Protein AF-R7U4R8-F1 (afdb_monomer_lite)

Radius of gyration: 24.24 Å; chains: 1; bounding box: 88×65×71 Å

InterPro domains:
  IPR029158 Stimulator of interferon genes protein [PTHR34339] (201-356)
  IPR038623 Stimulator of interferon genes protein, C-terminal domain superfamily [G3DSA:3.40.50.12100] (60-203)
  IPR038623 Stimulator of interferon genes protein, C-terminal domain superfamily [G3DSA:3.40.50.12100] (253-385)
  IPR055432 STING, ligand-binding domain [PF15009] (20-196)
  IPR055432 STING, ligand-binding domain [PF15009] (214-356)

Structure (mmCIF, N/CA/C/O backbone):
data_AF-R7U4R8-F1
#
_entry.id   AF-R7U4R8-F1
#
loop_
_atom_site.group_PDB
_atom_site.id
_atom_site.type_symbol
_atom_site.label_atom_id
_atom_site.label_alt_id
_atom_site.label_comp_id
_atom_site.label_asym_id
_atom_site.label_entity_id
_atom_site.label_seq_id
_atom_site.pdbx_PDB_ins_code
_atom_site.Cartn_x
_atom_site.Cartn_y
_atom_site.Cartn_z
_atom_site.occupancy
_atom_site.B_iso_or_equiv
_atom_site.auth_seq_id
_atom_site.auth_comp_id
_atom_site.auth_asym_id
_atom_site.auth_atom_id
_atom_site.pdbx_PDB_model_num
ATOM 1 N N . MET A 1 1 ? 57.923 -0.093 25.512 1.00 37.12 1 MET A N 1
ATOM 2 C CA . MET A 1 1 ? 57.946 0.048 24.044 1.00 37.12 1 MET A CA 1
ATOM 3 C C . MET A 1 1 ? 56.672 -0.585 23.531 1.00 37.12 1 MET A C 1
ATOM 5 O O . MET A 1 1 ? 56.482 -1.766 23.765 1.00 37.12 1 MET A O 1
ATOM 9 N N . ALA A 1 2 ? 55.819 0.287 22.997 1.00 33.53 2 ALA A N 1
ATOM 10 C CA . ALA A 1 2 ? 54.540 0.117 22.310 1.00 33.53 2 ALA A CA 1
ATOM 11 C C . ALA A 1 2 ? 53.904 -1.285 22.224 1.00 33.53 2 ALA A C 1
ATOM 13 O O . ALA A 1 2 ? 54.345 -2.130 21.446 1.00 33.53 2 ALA A O 1
ATOM 14 N N . ASP A 1 3 ? 52.777 -1.420 22.929 1.00 35.34 3 ASP A N 1
ATOM 15 C CA . ASP A 1 3 ? 51.592 -2.126 22.438 1.00 35.34 3 ASP A CA 1
ATOM 16 C C . ASP A 1 3 ? 51.176 -1.533 21.084 1.00 35.34 3 ASP A C 1
ATOM 18 O O . ASP A 1 3 ? 51.167 -0.312 20.907 1.00 35.34 3 ASP A O 1
ATOM 22 N N . SER A 1 4 ? 50.862 -2.396 20.117 1.00 33.50 4 SER A N 1
ATOM 23 C CA . SER A 1 4 ? 50.336 -1.983 18.814 1.00 33.50 4 SER A CA 1
ATOM 24 C C . SER A 1 4 ? 48.844 -2.287 18.748 1.00 33.50 4 SER A C 1
ATOM 26 O O . SER A 1 4 ? 48.417 -3.439 18.695 1.00 33.50 4 SER A O 1
ATOM 28 N N . ASP A 1 5 ? 48.079 -1.199 18.785 1.00 32.97 5 ASP A N 1
ATOM 29 C CA . ASP A 1 5 ? 46.635 -1.116 18.630 1.00 32.97 5 ASP A CA 1
ATOM 30 C C . ASP A 1 5 ? 46.151 -1.755 17.322 1.00 32.97 5 ASP A C 1
ATOM 32 O O . ASP A 1 5 ? 46.393 -1.261 16.217 1.00 32.97 5 ASP A O 1
ATOM 36 N N . GLY A 1 6 ? 45.363 -2.819 17.462 1.00 32.84 6 GLY A N 1
ATOM 37 C CA . GLY A 1 6 ? 44.447 -3.301 16.436 1.00 32.84 6 GLY A CA 1
ATOM 38 C C . GLY A 1 6 ? 43.184 -2.441 16.405 1.00 32.84 6 GLY A C 1
ATOM 39 O O . GLY A 1 6 ? 42.122 -2.878 16.842 1.00 32.84 6 GLY A O 1
ATOM 40 N N . ALA A 1 7 ? 43.286 -1.215 15.889 1.00 32.97 7 ALA A N 1
ATOM 41 C CA . ALA A 1 7 ? 42.124 -0.384 15.594 1.00 32.97 7 ALA A CA 1
ATOM 42 C C . ALA A 1 7 ? 41.377 -0.957 14.377 1.00 32.97 7 ALA A C 1
ATOM 44 O O . ALA A 1 7 ? 41.708 -0.687 13.218 1.00 32.97 7 ALA A O 1
ATOM 45 N N . ALA A 1 8 ? 40.357 -1.772 14.648 1.00 36.06 8 ALA A N 1
ATOM 46 C CA . ALA A 1 8 ? 39.363 -2.165 13.663 1.00 36.06 8 ALA A CA 1
ATOM 47 C C . ALA A 1 8 ? 38.703 -0.904 13.085 1.00 36.06 8 ALA A C 1
ATOM 49 O O . ALA A 1 8 ? 38.104 -0.094 13.795 1.00 36.06 8 ALA A O 1
ATOM 50 N N . ARG A 1 9 ? 38.841 -0.732 11.769 1.00 34.88 9 ARG A N 1
ATOM 51 C CA . ARG A 1 9 ? 38.195 0.321 10.988 1.00 34.88 9 ARG A CA 1
ATOM 52 C C . ARG A 1 9 ? 36.675 0.159 11.085 1.00 34.88 9 ARG A C 1
ATOM 54 O O . ARG A 1 9 ? 36.093 -0.638 10.357 1.00 34.88 9 ARG A O 1
ATOM 61 N N . ASN A 1 10 ? 36.035 0.949 11.943 1.00 35.12 10 ASN A N 1
ATOM 62 C CA . ASN A 1 10 ? 34.610 1.252 11.837 1.00 35.12 10 ASN A CA 1
ATOM 63 C C . ASN A 1 10 ? 34.402 2.086 10.564 1.00 35.12 10 ASN A C 1
ATOM 65 O O . ASN A 1 10 ? 34.491 3.313 10.580 1.00 35.12 10 ASN A O 1
ATOM 69 N N . SER A 1 11 ? 34.183 1.418 9.430 1.00 37.03 11 SER A N 1
ATOM 70 C CA . SER A 1 11 ? 33.677 2.066 8.222 1.00 37.03 11 SER A CA 1
ATOM 71 C C . SER A 1 11 ? 32.303 2.648 8.548 1.00 37.03 11 SER A C 1
ATOM 73 O O . SER A 1 11 ? 31.372 1.894 8.838 1.00 37.03 11 SER A O 1
ATOM 75 N N . GLY A 1 12 ? 32.194 3.978 8.553 1.00 38.84 12 GLY A N 1
ATOM 76 C CA . GLY A 1 12 ? 30.960 4.693 8.857 1.00 38.84 12 GLY A CA 1
ATOM 77 C C . GLY A 1 12 ? 29.794 4.181 8.013 1.00 38.84 12 GLY A C 1
ATOM 78 O O . GLY A 1 12 ? 29.739 4.421 6.808 1.00 38.84 12 GLY A O 1
ATOM 79 N N . ARG A 1 13 ? 28.860 3.464 8.648 1.00 43.31 13 ARG A N 1
ATOM 80 C CA . ARG A 1 13 ? 27.550 3.174 8.061 1.00 43.31 13 ARG A CA 1
ATOM 81 C C . ARG A 1 13 ? 26.807 4.500 7.947 1.00 43.31 13 ARG A C 1
ATOM 83 O O . ARG A 1 13 ? 26.523 5.141 8.953 1.00 43.31 13 ARG A O 1
ATOM 90 N N . ARG A 1 14 ? 26.549 4.921 6.712 1.00 49.19 14 ARG A N 1
ATOM 91 C CA . ARG A 1 14 ? 25.733 6.092 6.383 1.00 49.19 14 ARG A CA 1
ATOM 92 C C . ARG A 1 14 ? 24.311 5.831 6.901 1.00 49.19 14 ARG A C 1
ATOM 94 O O . ARG A 1 14 ? 23.733 4.807 6.548 1.00 49.19 14 ARG A O 1
ATOM 101 N N . VAL A 1 15 ? 23.779 6.719 7.742 1.00 53.97 15 VAL A N 1
ATOM 102 C CA . VAL A 1 15 ? 22.357 6.709 8.133 1.00 53.97 15 VAL A CA 1
ATOM 103 C C . VAL A 1 15 ? 21.531 6.795 6.847 1.00 53.97 15 VAL A C 1
ATOM 105 O O . VAL A 1 15 ? 21.775 7.696 6.038 1.00 53.97 15 VAL A O 1
ATOM 108 N N . ARG A 1 16 ? 20.610 5.851 6.615 1.00 65.94 16 ARG A N 1
ATOM 109 C CA . ARG A 1 16 ? 19.735 5.897 5.436 1.00 65.94 16 ARG A CA 1
ATOM 110 C C . ARG A 1 16 ? 18.538 6.783 5.761 1.00 65.94 16 ARG A C 1
ATOM 112 O O . ARG A 1 16 ? 17.765 6.476 6.660 1.00 65.94 16 ARG A O 1
ATOM 119 N N . LEU A 1 17 ? 18.393 7.889 5.036 1.00 75.19 17 LEU A N 1
ATOM 120 C CA . LEU A 1 17 ? 17.204 8.730 5.149 1.00 75.19 17 LEU A CA 1
ATOM 121 C C . LEU A 1 17 ? 16.008 7.975 4.550 1.00 75.19 17 LEU A C 1
ATOM 123 O O . LEU A 1 17 ? 16.101 7.408 3.459 1.00 75.19 17 LEU A O 1
ATOM 127 N N . VAL A 1 18 ? 14.892 7.948 5.278 1.00 79.12 18 VAL A N 1
ATOM 128 C CA . VAL A 1 18 ? 13.664 7.249 4.859 1.00 79.12 18 VAL A CA 1
ATOM 129 C C . VAL A 1 18 ? 12.625 8.175 4.215 1.00 79.12 18 VAL A C 1
ATOM 131 O O . VAL A 1 18 ? 11.561 7.709 3.811 1.00 79.12 18 VAL A O 1
ATOM 134 N N . GLY A 1 19 ? 12.942 9.464 4.063 1.00 87.00 19 GLY A N 1
ATOM 135 C CA . GLY A 1 19 ? 12.056 10.482 3.492 1.00 87.00 19 GLY A CA 1
ATOM 136 C C . GLY A 1 19 ? 10.808 10.751 4.338 1.00 87.00 19 GLY A C 1
ATOM 137 O O . GLY A 1 19 ? 10.759 10.434 5.527 1.00 87.00 19 GLY A O 1
ATOM 138 N N . ASP A 1 20 ? 9.759 11.302 3.720 1.00 91.25 20 ASP A N 1
ATOM 139 C CA . ASP A 1 20 ? 8.455 11.528 4.369 1.00 91.25 20 ASP A CA 1
ATOM 140 C C . ASP A 1 20 ? 7.622 10.232 4.412 1.00 91.25 20 ASP A C 1
ATOM 142 O O . ASP A 1 20 ? 6.560 10.094 3.796 1.00 91.25 20 ASP A O 1
ATOM 146 N N . LEU A 1 21 ? 8.143 9.241 5.136 1.00 92.38 21 LEU A N 1
ATOM 147 C CA . LEU A 1 21 ? 7.607 7.886 5.206 1.00 92.38 21 LEU A CA 1
ATOM 148 C C . LEU A 1 21 ? 6.165 7.831 5.740 1.00 92.38 21 LEU A C 1
ATOM 150 O O . LEU A 1 21 ? 5.324 7.143 5.161 1.00 92.38 21 LEU A O 1
ATOM 154 N N . GLY A 1 22 ? 5.858 8.580 6.803 1.00 93.62 22 GLY A N 1
ATOM 155 C CA . GLY A 1 22 ? 4.514 8.657 7.389 1.00 93.62 22 GLY A CA 1
ATOM 156 C C . GLY A 1 22 ? 3.459 9.096 6.369 1.00 93.62 22 GLY A C 1
ATOM 157 O O . GLY A 1 22 ? 2.473 8.385 6.140 1.00 93.62 22 GLY A O 1
ATOM 158 N N . TYR A 1 23 ? 3.703 10.218 5.687 1.00 93.81 23 TYR A N 1
ATOM 159 C CA . TYR A 1 23 ? 2.841 10.703 4.611 1.00 93.81 23 TYR A CA 1
ATOM 160 C C . TYR A 1 23 ? 2.729 9.703 3.446 1.00 93.81 23 TYR A C 1
ATOM 162 O O . TYR A 1 23 ? 1.617 9.391 3.004 1.00 93.81 23 TYR A O 1
ATOM 170 N N . ALA A 1 24 ? 3.847 9.128 2.989 1.00 94.38 24 ALA A N 1
ATOM 171 C CA . ALA A 1 24 ? 3.856 8.115 1.931 1.00 94.38 24 ALA A CA 1
ATOM 172 C C . ALA A 1 24 ? 2.969 6.911 2.270 1.00 94.38 24 ALA A C 1
ATOM 174 O O . ALA A 1 24 ? 2.151 6.469 1.458 1.00 94.38 24 ALA A O 1
ATOM 175 N N . MET A 1 25 ? 3.086 6.407 3.495 1.00 95.06 25 MET A N 1
ATOM 176 C CA . MET A 1 25 ? 2.303 5.285 3.995 1.00 95.06 25 MET A CA 1
ATOM 177 C C . MET A 1 25 ? 0.812 5.613 4.099 1.00 95.06 25 MET A C 1
ATOM 179 O O . MET A 1 25 ? -0.015 4.752 3.787 1.00 95.06 25 MET A O 1
ATOM 183 N N . ALA A 1 26 ? 0.461 6.838 4.503 1.00 96.06 26 ALA A N 1
ATOM 184 C CA . ALA A 1 26 ? -0.924 7.297 4.578 1.00 96.06 26 ALA A CA 1
ATOM 185 C C . ALA A 1 26 ? -1.560 7.380 3.187 1.00 96.06 26 ALA A C 1
ATOM 187 O O . ALA A 1 26 ? -2.663 6.872 2.984 1.00 96.06 26 ALA A O 1
ATOM 188 N N . ALA A 1 27 ? -0.838 7.935 2.209 1.00 95.31 27 ALA A N 1
ATOM 189 C CA . ALA A 1 27 ? -1.287 7.983 0.823 1.00 95.31 27 ALA A CA 1
ATOM 190 C C . ALA A 1 27 ? -1.474 6.575 0.239 1.00 95.31 27 ALA A C 1
ATOM 192 O O . ALA A 1 27 ? -2.520 6.275 -0.336 1.00 95.31 27 ALA A O 1
ATOM 193 N N . VAL A 1 28 ? -0.506 5.674 0.438 1.00 94.62 28 VAL A N 1
ATOM 194 C CA . VAL A 1 28 ? -0.619 4.277 -0.015 1.00 94.62 28 VAL A CA 1
ATOM 195 C C . VAL A 1 28 ? -1.787 3.560 0.667 1.00 94.62 28 VAL A C 1
ATOM 197 O O . VAL A 1 28 ? -2.515 2.828 -0.000 1.00 94.62 28 VAL A O 1
ATOM 200 N N . HIS A 1 29 ? -2.010 3.781 1.966 1.00 95.69 29 HIS A N 1
ATOM 201 C CA . HIS A 1 29 ? -3.148 3.201 2.680 1.00 95.69 29 HIS A CA 1
ATOM 202 C C . HIS A 1 29 ? -4.485 3.723 2.139 1.00 95.69 29 HIS A C 1
ATOM 204 O O . HIS A 1 29 ? -5.421 2.953 1.932 1.00 95.69 29 HIS A O 1
ATOM 210 N N . PHE A 1 30 ? -4.580 5.023 1.865 1.00 96.56 30 PHE A N 1
ATOM 211 C CA . PHE A 1 30 ? -5.807 5.606 1.348 1.00 96.56 30 PHE A CA 1
ATOM 212 C C . PHE A 1 30 ? -6.096 5.160 -0.092 1.00 96.56 30 PHE A C 1
ATOM 214 O O . PHE A 1 30 ? -7.079 4.461 -0.330 1.00 96.56 30 PHE A O 1
ATOM 221 N N . PHE A 1 31 ? -5.226 5.504 -1.046 1.00 94.38 31 PHE A N 1
ATOM 222 C CA . PHE A 1 31 ? -5.451 5.260 -2.479 1.00 94.38 31 PHE A CA 1
ATOM 223 C C . PHE A 1 31 ? -5.309 3.778 -2.861 1.00 94.38 31 PHE A C 1
ATOM 225 O O . PHE A 1 31 ? -5.908 3.311 -3.827 1.00 94.38 31 PHE A O 1
ATOM 232 N N . GLY A 1 32 ? -4.518 3.011 -2.105 1.00 90.56 32 GLY A N 1
ATOM 233 C CA . GLY A 1 32 ? -4.303 1.584 -2.350 1.00 90.56 32 GLY A CA 1
ATOM 234 C C . GLY A 1 32 ? -5.301 0.656 -1.654 1.00 90.56 32 GLY A C 1
ATOM 235 O O . GLY A 1 32 ? -5.348 -0.530 -1.992 1.00 90.56 32 GLY A O 1
ATOM 236 N N . PHE A 1 33 ? -6.079 1.156 -0.686 1.00 93.25 33 PHE A N 1
ATOM 237 C CA . PHE A 1 33 ? -7.006 0.332 0.093 1.00 93.25 33 PHE A CA 1
ATOM 238 C C . PHE A 1 33 ? -8.330 1.036 0.402 1.00 93.25 33 PHE A C 1
ATOM 240 O O . PHE A 1 33 ? -9.358 0.594 -0.108 1.00 93.25 33 PHE A O 1
ATOM 247 N N . LEU A 1 34 ? -8.341 2.120 1.185 1.00 95.81 34 LEU A N 1
ATOM 248 C CA . LEU A 1 34 ? -9.601 2.739 1.629 1.00 95.81 34 LEU A CA 1
ATOM 249 C C . LEU A 1 34 ? -10.464 3.244 0.465 1.00 95.81 34 LEU A C 1
ATOM 251 O O . LEU A 1 34 ? -11.662 2.973 0.429 1.00 95.81 34 LEU A O 1
ATOM 255 N N . GLU A 1 35 ? -9.870 3.908 -0.526 1.00 94.38 35 GLU A N 1
ATOM 256 C CA . GLU A 1 35 ? -10.593 4.387 -1.712 1.00 94.38 35 GLU A CA 1
ATOM 257 C C . GLU A 1 35 ? -11.265 3.239 -2.485 1.00 94.38 35 GLU A C 1
ATOM 259 O O . GLU A 1 35 ? -12.317 3.425 -3.093 1.00 94.38 35 GLU A O 1
ATOM 264 N N . ILE A 1 36 ? -10.696 2.035 -2.405 1.00 92.94 36 ILE A N 1
ATOM 265 C CA . ILE A 1 36 ? -11.201 0.835 -3.071 1.00 92.94 36 ILE A CA 1
ATOM 266 C C . ILE A 1 36 ? -12.316 0.179 -2.248 1.00 92.94 36 ILE A C 1
ATOM 268 O O . ILE A 1 36 ? -13.346 -0.196 -2.808 1.00 92.94 36 ILE A O 1
ATOM 272 N N . ILE A 1 37 ? -12.128 0.029 -0.932 1.00 94.56 37 ILE A N 1
ATOM 273 C CA . ILE A 1 37 ? -13.027 -0.765 -0.078 1.00 94.56 37 ILE A CA 1
ATOM 274 C C . ILE A 1 37 ? -14.175 0.025 0.547 1.00 94.56 37 ILE A C 1
ATOM 276 O O . ILE A 1 37 ? -15.145 -0.585 0.994 1.00 94.56 37 ILE A O 1
ATOM 280 N N . LEU A 1 38 ? -14.097 1.353 0.615 1.00 95.31 38 LEU A N 1
ATOM 281 C CA . LEU A 1 38 ? -15.167 2.155 1.203 1.00 95.31 38 LEU A CA 1
ATOM 282 C C . LEU A 1 38 ? -16.409 2.216 0.303 1.00 95.31 38 LEU A C 1
ATOM 284 O O . LEU A 1 38 ? -17.510 2.052 0.839 1.00 95.31 38 LEU A O 1
ATOM 288 N N . PRO A 1 39 ? -16.319 2.460 -1.025 1.00 94.50 39 PRO A N 1
ATOM 289 C CA . PRO A 1 39 ? -17.493 2.501 -1.901 1.00 94.50 39 PRO A CA 1
ATOM 290 C C . PRO A 1 39 ? -18.344 1.232 -1.785 1.00 94.50 39 PRO A C 1
ATOM 292 O O . PRO A 1 39 ? -17.852 0.125 -2.001 1.00 94.50 39 PRO A O 1
ATOM 295 N N . GLY A 1 40 ? -19.620 1.374 -1.422 1.00 93.31 40 GLY A N 1
ATOM 296 C CA . GLY A 1 40 ? -20.536 0.243 -1.249 1.00 93.31 40 GLY A CA 1
ATOM 297 C C . GLY A 1 40 ? -20.393 -0.534 0.075 1.00 93.31 40 GLY A C 1
ATOM 298 O O . GLY A 1 40 ? -20.922 -1.642 0.190 1.00 93.31 40 GLY A O 1
ATOM 299 N N . LEU A 1 41 ? -19.590 -0.050 1.037 1.00 93.94 41 LEU A N 1
ATOM 300 C CA . LEU A 1 41 ? -19.299 -0.791 2.271 1.00 93.94 41 LEU A CA 1
ATOM 301 C C . LEU A 1 41 ? -20.545 -0.975 3.144 1.00 93.94 41 LEU A C 1
ATOM 303 O O . LEU A 1 41 ? -20.755 -2.073 3.653 1.00 93.94 41 LEU A O 1
ATOM 307 N N . GLU A 1 42 ? -21.386 0.052 3.288 1.00 92.81 42 GLU A N 1
ATOM 308 C CA . GLU A 1 42 ? -22.607 -0.030 4.101 1.00 92.81 42 GLU A CA 1
ATOM 309 C C . GLU A 1 42 ? -23.587 -1.066 3.533 1.00 92.81 42 GLU A C 1
ATOM 311 O O . GLU A 1 42 ? -24.134 -1.882 4.275 1.00 92.81 42 GLU A O 1
ATOM 316 N N . GLU A 1 43 ? -23.752 -1.122 2.213 1.00 94.31 43 GLU A N 1
ATOM 317 C CA . GLU A 1 43 ? -24.573 -2.121 1.532 1.00 94.31 43 GLU A CA 1
ATOM 318 C C . GLU A 1 43 ? -24.028 -3.534 1.756 1.00 94.31 43 GLU A C 1
ATOM 320 O O . GLU A 1 43 ? -24.790 -4.464 2.037 1.00 94.31 43 GLU A O 1
ATOM 325 N N . ARG A 1 44 ? -22.701 -3.704 1.685 1.00 94.38 44 ARG A N 1
ATOM 326 C CA . ARG A 1 44 ? -22.052 -4.991 1.970 1.00 94.38 44 ARG A CA 1
ATOM 327 C C . ARG A 1 44 ? -22.211 -5.407 3.435 1.00 94.38 44 ARG A C 1
ATOM 329 O O . ARG A 1 44 ? -22.501 -6.576 3.689 1.00 94.38 44 ARG A O 1
ATOM 336 N N . ILE A 1 45 ? -22.092 -4.472 4.381 1.00 92.75 45 ILE A N 1
ATOM 337 C CA . ILE A 1 45 ? -22.373 -4.703 5.807 1.00 92.75 45 ILE A CA 1
ATOM 338 C C . ILE A 1 45 ? -23.825 -5.148 5.987 1.00 92.75 45 ILE A C 1
ATOM 340 O O . ILE A 1 45 ? -24.084 -6.169 6.622 1.00 92.75 45 ILE A O 1
ATOM 344 N N . ASN A 1 46 ? -24.780 -4.428 5.396 1.00 92.62 46 ASN A N 1
ATOM 345 C CA . ASN A 1 46 ? -26.204 -4.736 5.513 1.00 92.62 46 ASN A CA 1
ATOM 346 C C . ASN A 1 46 ? -26.546 -6.107 4.918 1.00 92.62 46 ASN A C 1
ATOM 348 O O . ASN A 1 46 ? -27.341 -6.841 5.500 1.00 92.62 46 ASN A O 1
ATOM 352 N N . LYS A 1 47 ? -25.893 -6.498 3.816 1.00 93.44 47 LYS A N 1
ATOM 353 C CA . LYS A 1 47 ? -26.014 -7.845 3.239 1.00 93.44 47 LYS A CA 1
ATOM 354 C C . LYS A 1 47 ? -25.453 -8.930 4.162 1.00 93.44 47 LYS A C 1
ATOM 356 O O . LYS A 1 47 ? -25.995 -10.031 4.187 1.00 93.44 47 LYS A O 1
ATOM 361 N N . LYS A 1 48 ? -24.379 -8.638 4.903 1.00 91.94 48 LYS A N 1
ATOM 362 C CA . LYS A 1 48 ? -23.746 -9.581 5.840 1.00 91.94 48 LYS A CA 1
ATOM 363 C C . LYS A 1 48 ? -24.433 -9.655 7.199 1.00 91.94 48 LYS A C 1
ATOM 365 O O . LYS A 1 48 ? -24.328 -10.680 7.865 1.00 91.94 48 LYS A O 1
ATOM 370 N N . ARG A 1 49 ? -25.168 -8.615 7.599 1.00 91.00 49 ARG A N 1
ATOM 371 C CA . ARG A 1 49 ? -25.822 -8.516 8.910 1.00 91.00 49 ARG A CA 1
ATOM 372 C C . ARG A 1 49 ? -26.690 -9.733 9.288 1.00 91.00 49 ARG A C 1
ATOM 374 O O . ARG A 1 49 ? -26.576 -10.156 10.434 1.00 91.00 49 ARG A O 1
ATOM 381 N N . PRO A 1 50 ? -27.503 -10.336 8.395 1.00 92.38 50 PRO A N 1
ATOM 382 C CA . PRO A 1 50 ? -28.303 -11.516 8.738 1.00 92.38 50 PRO A CA 1
ATOM 383 C C . PRO A 1 50 ? -27.482 -12.764 9.098 1.00 92.38 50 PRO A C 1
ATOM 385 O O . PRO A 1 50 ? -28.032 -13.700 9.665 1.00 92.38 50 PRO A O 1
ATOM 388 N N . GLU A 1 51 ? -26.188 -12.799 8.760 1.00 92.38 51 GLU A N 1
ATOM 389 C CA . GLU A 1 51 ? -25.285 -13.908 9.095 1.00 92.38 51 GLU A CA 1
ATOM 390 C C . GLU A 1 51 ? -24.645 -13.760 10.490 1.00 92.38 51 GLU A C 1
ATOM 392 O O . GLU A 1 51 ? -23.942 -14.670 10.926 1.00 92.38 51 GLU A O 1
ATOM 397 N N . LEU A 1 52 ? -24.846 -12.630 11.181 1.00 90.50 52 LEU A N 1
ATOM 398 C CA . LEU A 1 52 ? -24.254 -12.358 12.495 1.00 90.50 52 LEU A CA 1
ATOM 399 C C . LEU A 1 52 ? -25.019 -13.064 13.625 1.00 90.50 52 LEU A C 1
ATOM 401 O O . LEU A 1 52 ? -26.227 -13.265 13.545 1.00 90.50 52 LEU A O 1
ATOM 405 N N . GLU A 1 53 ? -24.318 -13.379 14.721 1.00 87.88 53 GLU A N 1
ATOM 406 C CA . GLU A 1 53 ? -24.895 -14.068 15.892 1.00 87.88 53 GLU A CA 1
ATOM 407 C C . GLU A 1 53 ? -26.055 -13.299 16.541 1.00 87.88 53 GLU A C 1
ATOM 409 O O . GLU A 1 53 ? -26.977 -13.897 17.085 1.00 87.88 53 GLU A O 1
ATOM 414 N N . ASP A 1 54 ? -25.980 -11.967 16.517 1.00 86.56 54 ASP A N 1
ATOM 415 C CA . ASP A 1 54 ? -26.980 -11.070 17.091 1.00 86.56 54 ASP A CA 1
ATOM 416 C C . ASP A 1 54 ? -27.290 -9.964 16.086 1.00 86.56 54 ASP A C 1
ATOM 418 O O . ASP A 1 54 ? -26.584 -8.961 15.995 1.00 86.56 54 ASP A O 1
ATOM 422 N N . VAL A 1 55 ? -28.349 -10.173 15.309 1.00 86.56 55 VAL A N 1
ATOM 423 C CA . VAL A 1 55 ? -28.791 -9.249 14.257 1.00 86.56 55 VAL A CA 1
ATOM 424 C C . VAL A 1 55 ? -29.362 -7.945 14.837 1.00 86.56 55 VAL A C 1
ATOM 426 O O . VAL A 1 55 ? -29.446 -6.942 14.125 1.00 86.56 55 VAL A O 1
ATOM 429 N N . SER A 1 56 ? -29.751 -7.945 16.118 1.00 86.56 56 SER A N 1
ATOM 430 C CA . SER A 1 56 ? -30.312 -6.777 16.805 1.00 86.56 56 SER A CA 1
ATOM 431 C C . SER A 1 56 ? -29.243 -5.827 17.338 1.00 86.56 56 SER A C 1
ATOM 433 O O . SER A 1 56 ? -29.524 -4.649 17.569 1.00 86.56 56 SER A O 1
ATOM 435 N N . ALA A 1 57 ? -28.013 -6.318 17.502 1.00 89.00 57 ALA A N 1
ATOM 436 C CA . ALA A 1 57 ? -26.936 -5.513 18.038 1.00 89.00 57 ALA A CA 1
ATOM 437 C C . ALA A 1 57 ? -26.509 -4.394 17.070 1.00 89.00 57 ALA A C 1
ATOM 439 O O . ALA A 1 57 ? -26.464 -4.585 15.847 1.00 89.00 57 ALA A O 1
ATOM 440 N N . PRO A 1 58 ? -26.174 -3.207 17.602 1.00 89.75 58 PRO A N 1
ATOM 441 C CA . PRO A 1 58 ? -25.709 -2.086 16.799 1.00 89.75 58 PRO A CA 1
ATOM 442 C C . PRO A 1 58 ? -24.437 -2.432 16.015 1.00 89.75 58 PRO A C 1
ATOM 444 O O . PRO A 1 58 ? -23.496 -3.030 16.539 1.00 89.75 58 PRO A O 1
ATOM 447 N N . PHE A 1 59 ? -24.394 -1.991 14.756 1.00 92.44 59 PHE A N 1
ATOM 448 C CA . PHE A 1 59 ? -23.209 -2.056 13.903 1.00 92.44 59 PHE A CA 1
ATOM 449 C C . PHE A 1 59 ? -22.674 -0.639 13.690 1.00 92.44 59 PHE A C 1
ATOM 451 O O . PHE A 1 59 ? -23.399 0.233 13.204 1.00 92.44 59 PHE A O 1
ATOM 458 N N . ILE A 1 60 ? -21.411 -0.410 14.033 1.00 91.56 60 ILE A N 1
ATOM 459 C CA . ILE A 1 60 ? -20.722 0.857 13.803 1.00 91.56 60 ILE A CA 1
ATOM 460 C C . ILE A 1 60 ? -20.515 1.018 12.297 1.00 91.56 60 ILE A C 1
ATOM 462 O O . ILE A 1 60 ? -19.768 0.265 11.679 1.00 91.56 60 ILE A O 1
ATOM 466 N N . LYS A 1 61 ? -21.215 1.987 11.700 1.00 88.81 61 LYS A N 1
ATOM 467 C CA . LYS A 1 61 ? -21.243 2.189 10.242 1.00 88.81 61 LYS A CA 1
ATOM 468 C C . LYS A 1 61 ? -19.903 2.634 9.651 1.00 88.81 61 LYS A C 1
ATOM 470 O O . LYS A 1 61 ? -19.670 2.437 8.463 1.00 88.81 61 LYS A O 1
ATOM 475 N N . LYS A 1 62 ? -19.043 3.240 10.473 1.00 92.94 62 LYS A N 1
ATOM 476 C CA . LYS A 1 62 ? -17.711 3.688 10.069 1.00 92.94 62 LYS A CA 1
ATOM 477 C C . LYS A 1 62 ? -16.745 2.511 9.977 1.00 92.94 62 LYS A C 1
ATOM 479 O O . LYS A 1 62 ? -16.738 1.640 10.845 1.00 92.94 62 LYS A O 1
ATOM 484 N N . PHE A 1 63 ? -15.873 2.537 8.976 1.00 96.31 63 PHE A N 1
ATOM 485 C CA . PHE A 1 63 ? -14.683 1.698 8.958 1.00 96.31 63 PHE A CA 1
ATOM 486 C C . PHE A 1 63 ? -13.688 2.201 10.011 1.00 96.31 63 PHE A C 1
ATOM 488 O O . PHE A 1 63 ? -13.337 3.380 10.013 1.00 96.31 63 PHE A O 1
ATOM 495 N N . ILE A 1 64 ? -13.233 1.320 10.901 1.00 96.94 64 ILE A N 1
ATOM 496 C CA . ILE A 1 64 ? -12.334 1.687 12.001 1.00 96.94 64 ILE A CA 1
ATOM 497 C C . ILE A 1 64 ? -10.872 1.440 11.603 1.00 96.94 64 ILE A C 1
ATOM 499 O O . ILE A 1 64 ? -10.437 0.296 11.471 1.00 96.94 64 ILE A O 1
ATOM 503 N N . CYS A 1 65 ? -10.101 2.514 11.454 1.00 97.50 65 CYS A N 1
ATOM 504 C CA . CYS A 1 65 ? -8.651 2.489 11.262 1.00 97.50 65 CYS A CA 1
ATOM 505 C C . CYS A 1 65 ? -7.950 2.582 12.623 1.00 97.50 65 CYS A C 1
ATOM 507 O O . CYS A 1 65 ? -7.971 3.634 13.262 1.00 97.50 65 CYS A O 1
ATOM 509 N N . ILE A 1 66 ? -7.318 1.498 13.072 1.00 97.44 66 ILE A N 1
ATOM 510 C CA . ILE A 1 66 ? -6.647 1.438 14.377 1.00 97.44 66 ILE A CA 1
ATOM 511 C C . ILE A 1 66 ? -5.155 1.742 14.204 1.00 97.44 66 ILE A C 1
ATOM 513 O O . ILE A 1 66 ? -4.455 1.072 13.439 1.00 97.44 66 ILE A O 1
ATOM 517 N N . ILE A 1 67 ? -4.669 2.739 14.943 1.00 97.12 67 ILE A N 1
ATOM 518 C CA . ILE A 1 67 ? -3.288 3.227 14.909 1.00 97.12 67 ILE A CA 1
ATOM 519 C C . ILE A 1 67 ? -2.662 3.030 16.297 1.00 97.12 67 ILE A C 1
ATOM 521 O O . ILE A 1 67 ? -2.924 3.832 17.192 1.00 97.12 67 ILE A O 1
ATOM 525 N N . PRO A 1 68 ? -1.875 1.964 16.523 1.00 95.94 68 PRO A N 1
ATOM 526 C CA . PRO A 1 68 ? -1.210 1.733 17.801 1.00 95.94 68 PRO A CA 1
ATOM 527 C C . PRO A 1 68 ? -0.064 2.727 18.008 1.00 95.94 68 PRO A C 1
ATOM 529 O O . PRO A 1 68 ? 0.701 2.996 17.077 1.00 95.94 68 PRO A O 1
ATOM 532 N N . LYS A 1 69 ? 0.111 3.225 19.237 1.00 93.62 69 LYS A N 1
ATOM 533 C CA . LYS A 1 69 ? 1.227 4.118 19.582 1.00 93.62 69 LYS A CA 1
ATOM 534 C C . LYS A 1 69 ? 2.584 3.473 19.327 1.00 93.62 69 LYS A C 1
ATOM 536 O O . LYS A 1 69 ? 3.477 4.143 18.820 1.00 93.62 69 LYS A O 1
ATOM 541 N N . SER A 1 70 ? 2.737 2.186 19.611 1.00 92.19 70 SER A N 1
ATOM 542 C CA . SER A 1 70 ? 3.996 1.477 19.364 1.00 92.19 70 SER A CA 1
ATOM 543 C C . SER A 1 70 ? 4.266 1.140 17.887 1.00 92.19 70 SER A C 1
ATOM 545 O O . SER A 1 70 ? 5.288 0.524 17.586 1.00 92.19 70 SER A O 1
ATOM 547 N N . CYS A 1 71 ? 3.332 1.436 16.970 1.00 92.69 71 CYS A N 1
ATOM 548 C CA . CYS A 1 71 ? 3.320 0.959 15.577 1.00 92.69 71 CYS A CA 1
ATOM 549 C C . CYS A 1 71 ? 3.236 -0.574 15.418 1.00 92.69 71 CYS A C 1
ATOM 551 O O . CYS A 1 71 ? 3.176 -1.080 14.294 1.00 92.69 71 CYS A O 1
ATOM 553 N N . ARG A 1 72 ? 3.165 -1.345 16.513 1.00 90.12 72 ARG A N 1
ATOM 554 C CA . ARG A 1 72 ? 3.023 -2.805 16.461 1.00 90.12 72 ARG A CA 1
ATOM 555 C C . ARG A 1 72 ? 1.607 -3.181 16.064 1.00 90.12 72 ARG A C 1
ATOM 557 O O . ARG A 1 72 ? 0.665 -2.960 16.821 1.00 90.12 72 ARG A O 1
ATOM 564 N N . CYS A 1 73 ? 1.482 -3.822 14.907 1.00 90.69 73 CYS A N 1
ATOM 565 C CA . CYS A 1 73 ? 0.213 -4.278 14.348 1.00 90.69 73 CYS A CA 1
ATOM 566 C C . CYS A 1 73 ? 0.161 -5.816 14.335 1.00 90.69 73 CYS A C 1
ATOM 568 O O . CYS A 1 73 ? 0.657 -6.423 13.386 1.00 90.69 73 CYS A O 1
ATOM 570 N N . PRO A 1 74 ? -0.392 -6.462 15.377 1.00 88.00 74 PRO A N 1
ATOM 571 C CA . PRO A 1 74 ? -0.645 -7.901 15.374 1.00 88.00 74 PRO A CA 1
ATOM 572 C C . PRO A 1 74 ? -1.596 -8.326 14.261 1.00 88.00 74 PRO A C 1
ATOM 574 O O . PRO A 1 74 ? -2.378 -7.524 13.749 1.00 88.00 74 PRO A O 1
ATOM 577 N N . CYS A 1 75 ? -1.575 -9.617 13.944 1.00 84.06 75 CYS A N 1
ATOM 578 C CA . CYS A 1 75 ? -2.408 -10.187 12.890 1.00 84.06 75 CYS A CA 1
ATOM 579 C C . CYS A 1 75 ? -3.895 -10.185 13.254 1.00 84.06 75 CYS A C 1
ATOM 581 O O . CYS A 1 75 ? -4.741 -10.130 12.366 1.00 84.06 75 CYS A O 1
ATOM 583 N N . LYS A 1 76 ? -4.228 -10.249 14.551 1.00 88.25 76 LYS A N 1
ATOM 584 C CA . LYS A 1 76 ? -5.614 -10.297 15.029 1.00 88.25 76 LYS A CA 1
ATOM 585 C C . LYS A 1 76 ? -5.839 -9.344 16.196 1.00 88.25 76 LYS A C 1
ATOM 587 O O . LYS A 1 76 ? -5.009 -9.226 17.094 1.00 88.25 76 LYS A O 1
ATOM 592 N N . LEU A 1 77 ? -7.009 -8.704 16.231 1.00 92.38 77 LEU A N 1
ATOM 593 C CA . LEU A 1 77 ? -7.373 -7.793 17.326 1.00 92.38 77 LEU A CA 1
ATOM 594 C C . LEU A 1 77 ? -7.526 -8.516 18.673 1.00 92.38 77 LEU A C 1
ATOM 596 O O . LEU A 1 77 ? -7.210 -7.947 19.716 1.00 92.38 77 LEU A O 1
ATOM 600 N N . ASN A 1 78 ? -7.964 -9.777 18.656 1.00 90.12 78 ASN A N 1
ATOM 601 C CA . ASN A 1 78 ? -8.188 -10.563 19.870 1.00 90.12 78 ASN A CA 1
ATOM 602 C C . ASN A 1 78 ? -6.890 -10.961 20.599 1.00 90.12 78 ASN A C 1
ATOM 604 O O . ASN A 1 78 ? -6.937 -11.299 21.778 1.00 90.12 78 ASN A O 1
ATOM 608 N N . GLU A 1 79 ? -5.736 -10.886 19.928 1.00 89.88 79 GLU A N 1
ATOM 609 C CA . GLU A 1 79 ? -4.416 -11.038 20.555 1.00 89.88 79 GLU A CA 1
ATOM 610 C C . GLU A 1 79 ? -4.073 -9.841 21.454 1.00 89.88 79 GLU A C 1
ATOM 612 O O . GLU A 1 79 ? -3.301 -9.979 22.401 1.00 89.88 79 GLU A O 1
ATOM 617 N N . LYS A 1 80 ? -4.651 -8.662 21.177 1.00 89.88 80 LYS A N 1
ATOM 618 C CA . LYS A 1 80 ? -4.472 -7.445 21.988 1.00 89.88 80 LYS A CA 1
ATOM 619 C C . LYS A 1 80 ? -5.569 -7.246 23.013 1.00 89.88 80 LYS A C 1
ATOM 621 O O . LYS A 1 80 ? -5.308 -6.718 24.089 1.00 89.88 80 LYS A O 1
ATOM 626 N N . ASP A 1 81 ? -6.783 -7.659 22.688 1.00 92.00 81 ASP A N 1
ATOM 627 C CA . ASP A 1 81 ? -7.924 -7.540 23.578 1.00 92.00 81 ASP A CA 1
ATOM 628 C C . ASP A 1 81 ? -8.818 -8.773 23.444 1.00 92.00 81 ASP A C 1
ATOM 630 O O . ASP A 1 81 ? -9.604 -8.890 22.505 1.00 92.00 81 ASP A O 1
ATOM 634 N N . GLY A 1 82 ? -8.725 -9.685 24.417 1.00 90.44 82 GLY A N 1
ATOM 635 C CA . GLY A 1 82 ? -9.508 -10.925 24.440 1.00 90.44 82 GLY A CA 1
ATOM 636 C C . GLY A 1 82 ? -11.026 -10.722 24.542 1.00 90.44 82 GLY A C 1
ATOM 637 O O . GLY A 1 82 ? -11.779 -11.684 24.382 1.00 90.44 82 GLY A O 1
ATOM 638 N N . SER A 1 83 ? -11.499 -9.494 24.791 1.00 91.19 83 SER A N 1
ATOM 639 C CA . SER A 1 83 ? -12.925 -9.156 24.711 1.00 91.19 83 SER A CA 1
ATOM 640 C C . SER A 1 83 ? -13.417 -8.954 23.273 1.00 91.19 83 SER A C 1
ATOM 642 O O . SER A 1 83 ? -14.622 -9.041 23.026 1.00 91.19 83 SER A O 1
ATOM 644 N N . ILE A 1 84 ? -12.503 -8.726 22.322 1.00 94.12 84 ILE A N 1
ATOM 645 C CA . ILE A 1 84 ? -12.811 -8.607 20.900 1.00 94.12 84 ILE A CA 1
ATOM 646 C C . ILE A 1 84 ? -12.817 -10.003 20.283 1.00 94.12 84 ILE A C 1
ATOM 648 O O . ILE A 1 84 ? -11.849 -10.755 20.370 1.00 94.12 84 ILE A O 1
ATOM 652 N N . ARG A 1 85 ? -13.911 -10.350 19.611 1.00 93.81 85 ARG A N 1
ATOM 653 C CA . ARG A 1 85 ? -14.042 -11.571 18.814 1.00 93.81 85 ARG A CA 1
ATOM 654 C C . ARG A 1 85 ? -14.127 -11.204 17.342 1.00 93.81 85 ARG A C 1
ATOM 656 O O . ARG A 1 85 ? -14.954 -10.379 16.967 1.00 93.81 85 ARG A O 1
ATOM 663 N N . THR A 1 86 ? -13.304 -11.830 16.509 1.00 93.25 86 THR A N 1
ATOM 664 C CA . THR A 1 86 ? -13.402 -11.705 15.049 1.00 93.25 86 THR A CA 1
ATOM 665 C C . THR A 1 86 ? -14.367 -12.752 14.515 1.00 93.25 86 THR A C 1
ATOM 667 O O . THR A 1 86 ? -14.245 -13.935 14.836 1.00 93.25 86 THR A O 1
ATOM 670 N N . PHE A 1 87 ? -15.336 -12.317 13.718 1.00 91.50 87 PHE A N 1
ATOM 671 C CA . PHE A 1 87 ? -16.281 -13.204 13.064 1.00 91.50 87 PHE A CA 1
ATOM 672 C C . PHE A 1 87 ? -15.582 -13.954 11.915 1.00 91.50 87 PHE A C 1
ATOM 674 O O . PHE A 1 87 ? -14.844 -13.323 11.160 1.00 91.50 87 PHE A O 1
ATOM 681 N N . PRO A 1 88 ? -15.806 -15.271 11.733 1.00 86.50 88 PRO A N 1
ATOM 682 C CA . PRO A 1 88 ? -15.066 -16.057 10.739 1.00 86.50 88 PRO A CA 1
ATOM 683 C C . PRO A 1 88 ? -15.273 -15.615 9.287 1.00 86.50 88 PRO A C 1
ATOM 685 O O . PRO A 1 88 ? -14.427 -15.878 8.438 1.00 86.50 88 PRO A O 1
ATOM 688 N N . LYS A 1 89 ? -16.415 -14.989 8.985 1.00 87.94 89 LYS A N 1
ATOM 689 C CA . LYS A 1 89 ? -16.747 -14.526 7.637 1.00 87.94 89 LYS A CA 1
ATOM 690 C C . LYS A 1 89 ? -16.517 -13.025 7.522 1.00 87.94 89 LYS A C 1
ATOM 692 O O . LYS A 1 89 ? -17.275 -12.236 8.087 1.00 87.94 89 LYS A O 1
ATOM 697 N N . ALA A 1 90 ? -15.507 -12.655 6.748 1.00 91.38 90 ALA A N 1
ATOM 698 C CA . ALA A 1 90 ? -15.226 -11.272 6.407 1.00 91.38 90 ALA A CA 1
ATOM 699 C C . ALA A 1 90 ? -16.263 -10.693 5.424 1.00 91.38 90 ALA A C 1
ATOM 701 O O . ALA A 1 90 ? -17.037 -11.401 4.768 1.00 91.38 90 ALA A O 1
ATOM 702 N N . ILE A 1 91 ? -16.259 -9.368 5.307 1.00 92.00 91 ILE A N 1
ATOM 703 C CA . ILE A 1 91 ? -16.892 -8.650 4.206 1.00 92.00 91 ILE A CA 1
ATOM 704 C C . ILE A 1 91 ? -15.951 -8.738 3.010 1.00 92.00 91 ILE A C 1
ATOM 706 O O . ILE A 1 91 ? -14.883 -8.128 3.003 1.00 92.00 91 ILE A O 1
ATOM 710 N N . GLU A 1 92 ? -16.363 -9.496 2.004 1.00 91.94 92 GLU A N 1
ATOM 711 C CA . GLU A 1 92 ? -15.588 -9.707 0.787 1.00 91.94 92 GLU A CA 1
ATOM 712 C C . GLU A 1 92 ? -15.951 -8.676 -0.285 1.00 91.94 92 GLU A C 1
ATOM 714 O O . GLU A 1 92 ? -17.121 -8.324 -0.485 1.00 91.94 92 GLU A O 1
ATOM 719 N N . TYR A 1 93 ? -14.935 -8.201 -0.996 1.00 91.38 93 TYR A N 1
ATOM 720 C CA . TYR A 1 93 ? -15.076 -7.298 -2.125 1.00 91.38 93 TYR A CA 1
ATOM 721 C C . TYR A 1 93 ? -13.998 -7.583 -3.165 1.00 91.38 93 TYR A C 1
ATOM 723 O O . TYR A 1 93 ? -12.811 -7.546 -2.861 1.00 91.38 93 TYR A O 1
ATOM 731 N N . SER A 1 94 ? -14.404 -7.834 -4.404 1.00 89.25 94 SER A N 1
ATOM 732 C CA . SER A 1 94 ? -13.475 -8.039 -5.514 1.00 89.25 94 SER A CA 1
ATOM 733 C C . SER A 1 94 ? -13.372 -6.770 -6.348 1.00 89.25 94 SER A C 1
ATOM 735 O O . SER A 1 94 ? -14.389 -6.226 -6.780 1.00 89.25 94 SER A O 1
ATOM 737 N N . HIS A 1 95 ? -12.151 -6.321 -6.622 1.00 85.75 95 HIS A N 1
ATOM 738 C CA . HIS A 1 95 ? -11.896 -5.172 -7.484 1.00 85.75 95 HIS A CA 1
ATOM 739 C C . HIS A 1 95 ? -10.793 -5.485 -8.489 1.00 85.75 95 HIS A C 1
ATOM 741 O O . HIS A 1 95 ? -9.778 -6.093 -8.149 1.00 85.75 95 HIS A O 1
ATOM 747 N N . HIS A 1 96 ? -10.980 -5.056 -9.735 1.00 79.38 96 HIS A N 1
ATOM 748 C CA . HIS A 1 96 ? -9.946 -5.183 -10.752 1.00 79.38 96 HIS A CA 1
ATOM 749 C C . HIS A 1 96 ? -8.956 -4.025 -10.626 1.00 79.38 96 HIS A C 1
ATOM 751 O O . HIS A 1 96 ? -9.292 -2.864 -10.843 1.00 79.38 96 HIS A O 1
ATOM 757 N N . VAL A 1 97 ? -7.720 -4.350 -10.260 1.00 71.25 97 VAL A N 1
ATOM 758 C CA . VAL A 1 97 ? -6.595 -3.418 -10.204 1.00 71.25 97 VAL A CA 1
ATOM 759 C C . VAL A 1 97 ? -5.633 -3.849 -11.296 1.00 71.25 97 VAL A C 1
ATOM 761 O O . VAL A 1 97 ? -4.961 -4.874 -11.162 1.00 71.25 97 VAL A O 1
ATOM 764 N N . ALA A 1 98 ? -5.572 -3.061 -12.367 1.00 71.62 98 ALA A N 1
ATOM 765 C CA . ALA A 1 98 ? -4.891 -3.439 -13.598 1.00 71.62 98 ALA A CA 1
ATOM 766 C C . ALA A 1 98 ? -5.478 -4.712 -14.221 1.00 71.62 98 ALA A C 1
ATOM 768 O O . ALA A 1 98 ? -6.690 -4.792 -14.400 1.00 71.62 98 ALA A O 1
ATOM 769 N N . ASP A 1 99 ? -4.641 -5.702 -14.524 1.00 68.94 99 ASP A N 1
ATOM 770 C CA . ASP A 1 99 ? -5.050 -7.004 -15.067 1.00 68.94 99 ASP A CA 1
ATOM 771 C C . ASP A 1 99 ? -5.439 -8.016 -13.975 1.00 68.94 99 ASP A C 1
ATOM 773 O O . ASP A 1 99 ? -5.744 -9.170 -14.267 1.00 68.94 99 ASP A O 1
ATOM 777 N N . LYS A 1 100 ? -5.417 -7.619 -12.696 1.00 70.81 100 LYS A N 1
ATOM 778 C CA . LYS A 1 100 ? -5.667 -8.531 -11.577 1.00 70.81 100 LYS A CA 1
ATOM 779 C C . LYS A 1 100 ? -7.009 -8.264 -10.932 1.00 70.81 100 LYS A C 1
ATOM 781 O O . LYS A 1 100 ? -7.255 -7.165 -10.434 1.00 70.81 100 LYS A O 1
ATOM 786 N N . ARG A 1 101 ? -7.822 -9.312 -10.813 1.00 80.06 101 ARG A N 1
ATOM 787 C CA . ARG A 1 101 ? -8.844 -9.352 -9.769 1.00 80.06 101 ARG A CA 1
ATOM 788 C C . ARG A 1 101 ? -8.126 -9.443 -8.424 1.00 80.06 101 ARG A C 1
ATOM 790 O O . ARG A 1 101 ? -7.336 -10.356 -8.207 1.00 80.06 101 ARG A O 1
ATOM 797 N N . ARG A 1 102 ? -8.370 -8.476 -7.547 1.00 81.81 102 ARG A N 1
ATOM 798 C CA . ARG A 1 102 ? -7.922 -8.503 -6.156 1.00 81.81 102 ARG A CA 1
ATOM 799 C C . ARG A 1 102 ? -9.134 -8.672 -5.265 1.00 81.81 102 ARG A C 1
ATOM 801 O O . ARG A 1 102 ? -10.080 -7.891 -5.365 1.00 81.81 102 ARG A O 1
ATOM 808 N N . ASP A 1 103 ? -9.072 -9.672 -4.403 1.00 86.25 103 ASP A N 1
ATOM 809 C CA . ASP A 1 103 ? -10.082 -9.895 -3.385 1.00 86.25 103 ASP A CA 1
ATOM 810 C C . ASP A 1 103 ? -9.637 -9.214 -2.089 1.00 86.25 103 ASP A C 1
ATOM 812 O O . ASP A 1 103 ? -8.530 -9.412 -1.587 1.00 86.25 103 ASP A O 1
ATOM 816 N N . TYR A 1 104 ? -10.501 -8.345 -1.586 1.00 90.00 104 TYR A N 1
ATOM 817 C CA . TYR A 1 104 ? -10.348 -7.621 -0.340 1.00 90.00 104 TYR A CA 1
ATOM 818 C C . TYR A 1 104 ? -11.284 -8.251 0.680 1.00 90.00 104 TYR A C 1
ATOM 820 O O . TYR A 1 104 ? -12.483 -8.382 0.434 1.00 90.00 104 TYR A O 1
ATOM 828 N N . ALA A 1 105 ? -10.736 -8.606 1.835 1.00 90.31 105 ALA A N 1
ATOM 829 C CA . ALA A 1 105 ? -11.493 -9.071 2.982 1.00 90.31 105 ALA A CA 1
ATOM 830 C C . ALA A 1 105 ? -11.385 -8.021 4.088 1.00 90.31 105 ALA A C 1
ATOM 832 O O . ALA A 1 105 ? -10.290 -7.583 4.438 1.00 90.31 105 ALA A O 1
ATOM 833 N N . THR A 1 106 ? -12.529 -7.583 4.604 1.00 92.19 106 THR A N 1
ATOM 834 C CA . THR A 1 106 ? -12.604 -6.746 5.802 1.00 92.19 106 THR A CA 1
ATOM 835 C C . THR A 1 106 ? -13.225 -7.550 6.926 1.00 92.19 106 THR A C 1
ATOM 837 O O . THR A 1 106 ? -14.385 -7.957 6.831 1.00 92.19 106 THR A O 1
ATOM 840 N N . ASP A 1 107 ? -12.466 -7.757 7.993 1.00 94.12 107 ASP A N 1
ATOM 841 C CA . ASP A 1 107 ? -12.945 -8.478 9.162 1.00 94.12 107 ASP A CA 1
ATOM 842 C C . ASP A 1 107 ? -14.107 -7.742 9.840 1.00 94.12 107 ASP A C 1
ATOM 844 O O . ASP A 1 107 ? -14.167 -6.508 9.890 1.00 94.12 107 ASP A O 1
ATOM 848 N N . ILE A 1 108 ? -15.044 -8.531 10.367 1.00 95.38 108 ILE A N 1
ATOM 849 C CA . ILE A 1 108 ? -16.102 -8.052 11.253 1.00 95.38 108 ILE A CA 1
ATOM 850 C C . ILE A 1 108 ? -15.723 -8.467 12.665 1.00 95.38 108 ILE A C 1
ATOM 852 O O . ILE A 1 108 ? -15.427 -9.633 12.927 1.00 95.38 108 ILE A O 1
ATOM 856 N N . HIS A 1 109 ? -15.788 -7.526 13.590 1.00 95.81 109 HIS A N 1
ATOM 857 C CA . HIS A 1 109 ? -15.471 -7.759 14.986 1.00 95.81 109 HIS A CA 1
ATOM 858 C C . HIS A 1 109 ? -16.685 -7.496 15.865 1.00 95.81 109 HIS A C 1
ATOM 860 O O . HIS A 1 109 ? -17.523 -6.651 15.553 1.00 95.81 109 HIS A O 1
ATOM 866 N N . LYS A 1 110 ? -16.747 -8.213 16.984 1.00 93.94 110 LYS A N 1
ATOM 867 C CA . LYS A 1 110 ? -17.738 -8.068 18.046 1.00 93.94 110 LYS A CA 1
ATOM 868 C C . LYS A 1 110 ? -17.022 -7.832 19.364 1.00 93.94 110 LYS A C 1
ATOM 870 O O . LYS A 1 110 ? -16.087 -8.561 19.690 1.00 93.94 110 LYS A O 1
ATOM 875 N N . PHE A 1 111 ? -17.491 -6.876 20.148 1.00 90.81 111 PHE A N 1
ATOM 876 C CA . PHE A 1 111 ? -17.112 -6.752 21.553 1.00 90.81 111 PHE A CA 1
ATOM 877 C C . PHE A 1 111 ? -18.328 -6.357 22.385 1.00 90.81 111 PHE A C 1
ATOM 879 O O . PHE A 1 111 ? -19.287 -5.765 21.884 1.00 90.81 111 PHE A O 1
ATOM 886 N N . ASN A 1 112 ? -18.294 -6.696 23.669 1.00 82.69 112 ASN A N 1
ATOM 887 C CA . ASN A 1 112 ? -19.301 -6.230 24.613 1.00 82.69 112 ASN A CA 1
ATOM 888 C C . ASN A 1 112 ? -18.897 -4.836 25.094 1.00 82.69 112 ASN A C 1
ATOM 890 O O . ASN A 1 112 ? -17.736 -4.624 25.448 1.00 82.69 112 ASN A O 1
ATOM 894 N N . GLY A 1 113 ? -19.839 -3.890 25.127 1.00 66.44 113 GLY A N 1
ATOM 895 C CA . GLY A 1 113 ? -19.602 -2.631 25.830 1.00 66.44 113 GLY A CA 1
ATOM 896 C C . GLY A 1 113 ? -19.319 -2.866 27.324 1.00 66.44 113 GLY A C 1
ATOM 897 O O . GLY A 1 113 ? -19.371 -3.997 27.814 1.00 66.44 113 GLY A O 1
ATOM 898 N N . LYS A 1 114 ? -19.030 -1.792 28.077 1.00 65.75 114 LYS A N 1
ATOM 899 C CA . LYS A 1 114 ? -18.915 -1.856 29.553 1.00 65.75 114 LYS A CA 1
ATOM 900 C C . LYS A 1 114 ? -20.081 -2.668 30.146 1.00 65.75 114 LYS A C 1
ATOM 902 O O . LYS A 1 114 ? -21.183 -2.615 29.603 1.00 65.75 114 LYS A O 1
ATOM 907 N N . GLN A 1 115 ? -19.822 -3.410 31.232 1.00 52.91 115 GLN A N 1
ATOM 908 C CA . GLN A 1 115 ? -20.767 -4.357 31.851 1.00 52.91 115 GLN A CA 1
ATOM 909 C C . GLN A 1 115 ? -22.222 -3.855 31.803 1.00 52.91 115 GLN A C 1
ATOM 911 O O . GLN A 1 115 ? -22.547 -2.836 32.406 1.00 52.91 115 GLN A O 1
ATOM 916 N N . GLY A 1 116 ? -23.075 -4.577 31.068 1.00 59.00 116 GLY A N 1
ATOM 917 C CA . GLY A 1 116 ? -24.502 -4.270 30.907 1.00 59.00 116 GLY A CA 1
ATOM 918 C C . GLY A 1 116 ? -24.895 -3.584 29.593 1.00 59.00 116 GLY A C 1
ATOM 919 O O . GLY A 1 116 ? -26.085 -3.502 29.304 1.00 59.00 116 GLY A O 1
ATOM 920 N N . LEU A 1 117 ? -23.943 -3.128 28.772 1.00 65.75 117 LEU A N 1
ATOM 921 C CA . LEU A 1 117 ? -24.235 -2.630 27.424 1.00 65.75 117 LEU A CA 1
ATOM 922 C C . LEU A 1 117 ? -24.365 -3.777 26.415 1.00 65.75 117 LEU A C 1
ATOM 924 O O . LEU A 1 117 ? -23.642 -4.774 26.486 1.00 65.75 117 LEU A O 1
ATOM 928 N N . ALA A 1 118 ? -25.274 -3.599 25.454 1.00 71.38 118 ALA A N 1
ATOM 929 C CA . ALA A 1 118 ? -25.443 -4.505 24.323 1.00 71.38 118 ALA A CA 1
ATOM 930 C C . ALA A 1 118 ? -24.122 -4.668 23.537 1.00 71.38 118 ALA A C 1
ATOM 932 O O . ALA A 1 118 ? -23.295 -3.747 23.524 1.00 71.38 118 ALA A O 1
ATOM 933 N N . PRO A 1 119 ? -23.895 -5.828 22.896 1.00 86.56 119 PRO A N 1
ATOM 934 C CA . PRO A 1 119 ? -22.725 -6.021 22.053 1.00 86.56 119 PRO A CA 1
ATOM 935 C C . PRO A 1 119 ? -22.739 -5.056 20.865 1.00 86.56 119 PRO A C 1
ATOM 937 O O . PRO A 1 119 ? -23.796 -4.712 20.344 1.00 86.56 119 PRO A O 1
ATOM 940 N N . PHE A 1 120 ? -21.554 -4.651 20.417 1.00 89.88 120 PHE A N 1
ATOM 941 C CA . PHE A 1 120 ? -21.373 -3.850 19.210 1.00 89.88 120 PHE A CA 1
ATOM 942 C C . PHE A 1 120 ? -20.621 -4.661 18.166 1.00 89.88 120 PHE A C 1
ATOM 944 O O . PHE A 1 120 ? -19.679 -5.387 18.496 1.00 89.88 120 PHE A O 1
ATOM 951 N N . TYR A 1 121 ? -21.014 -4.486 16.908 1.00 94.12 121 TYR A N 1
ATOM 952 C CA . TYR A 1 121 ? -20.242 -4.935 15.758 1.00 94.12 121 TYR A CA 1
ATOM 953 C C . TYR A 1 121 ? -19.542 -3.759 15.087 1.00 94.12 121 TYR A C 1
ATOM 955 O O . TYR A 1 121 ? -20.071 -2.648 15.055 1.00 94.12 121 TYR A O 1
ATOM 963 N N . PHE A 1 122 ? -18.374 -4.004 14.507 1.00 95.31 122 PHE A N 1
ATOM 964 C CA . PHE A 1 122 ? -17.707 -3.046 13.631 1.00 95.31 122 PHE A CA 1
ATOM 965 C C . PHE A 1 122 ? -16.877 -3.755 12.568 1.00 95.31 122 PHE A C 1
ATOM 967 O O . PHE A 1 122 ? -16.523 -4.924 12.715 1.00 95.31 122 PHE A O 1
ATOM 974 N N . SER A 1 123 ? -16.547 -3.023 11.509 1.00 96.06 123 SER A N 1
ATOM 975 C CA . SER A 1 123 ? -15.579 -3.431 10.493 1.00 96.06 123 SER A CA 1
ATOM 976 C C . SER A 1 123 ? -14.350 -2.535 10.568 1.00 96.06 123 SER A C 1
ATOM 978 O O . SER A 1 123 ? -14.493 -1.313 10.654 1.00 96.06 123 SER A O 1
ATOM 980 N N . GLY A 1 124 ? -13.154 -3.107 10.526 1.00 95.44 124 GLY A N 1
ATOM 981 C CA . GLY A 1 124 ? -11.924 -2.329 10.632 1.00 95.44 124 GLY A CA 1
ATOM 982 C C . GLY A 1 124 ? -10.739 -3.176 11.059 1.00 95.44 124 GLY A C 1
ATOM 983 O O . GLY A 1 124 ? -10.829 -4.394 11.111 1.00 95.44 124 GLY A O 1
ATOM 984 N N . GLY A 1 125 ? -9.624 -2.531 11.375 1.00 95.62 125 GLY A N 1
ATOM 985 C CA . GLY A 1 125 ? -8.428 -3.229 11.828 1.00 95.62 125 GLY A CA 1
ATOM 986 C C . GLY A 1 125 ? -7.229 -2.306 11.967 1.00 95.62 125 GLY A C 1
ATOM 987 O O . GLY A 1 125 ? -7.328 -1.091 11.783 1.00 95.62 125 GLY A O 1
ATOM 988 N N . PHE A 1 126 ? -6.080 -2.894 12.293 1.00 95.44 126 PHE A N 1
ATOM 989 C CA . PHE A 1 126 ? -4.820 -2.161 12.299 1.00 95.44 126 PHE A CA 1
ATOM 990 C C . PHE A 1 126 ? -4.467 -1.669 10.894 1.00 95.44 126 PHE A C 1
ATOM 992 O O . PHE A 1 126 ? -4.603 -2.396 9.906 1.00 95.44 126 PHE A O 1
ATOM 999 N N . CYS A 1 127 ? -3.960 -0.442 10.800 1.00 93.94 127 CYS A N 1
ATOM 1000 C CA . CYS A 1 127 ? -3.426 0.077 9.548 1.00 93.94 127 CYS A CA 1
ATOM 1001 C C . CYS A 1 127 ? -2.147 -0.685 9.178 1.00 93.94 127 CYS A C 1
ATOM 1003 O O . CYS A 1 127 ? -1.070 -0.360 9.668 1.00 93.94 127 CYS A O 1
ATOM 1005 N N . ALA A 1 128 ? -2.256 -1.680 8.290 1.00 85.06 128 ALA A N 1
ATOM 1006 C CA . ALA A 1 128 ? -1.156 -2.586 7.936 1.00 85.06 128 ALA A CA 1
ATOM 1007 C C . ALA A 1 128 ? 0.135 -1.876 7.492 1.00 85.06 128 ALA A C 1
ATOM 1009 O O . ALA A 1 128 ? 1.219 -2.416 7.697 1.00 85.06 128 ALA A O 1
ATOM 1010 N N . SER A 1 129 ? 0.035 -0.664 6.931 1.00 87.88 129 SER A N 1
ATOM 1011 C CA . SER A 1 129 ? 1.205 0.151 6.598 1.00 87.88 129 SER A CA 1
ATOM 1012 C C . SER A 1 129 ? 2.093 0.384 7.829 1.00 87.88 129 SER A C 1
ATOM 1014 O O . SER A 1 129 ? 3.305 0.291 7.717 1.00 87.88 129 SER A O 1
ATOM 1016 N N . LEU A 1 130 ? 1.532 0.607 9.023 1.00 91.56 130 LEU A N 1
ATOM 1017 C CA . LEU A 1 130 ? 2.307 0.865 10.248 1.00 91.56 130 LEU A CA 1
ATOM 1018 C C . LEU A 1 130 ? 3.197 -0.308 10.673 1.00 91.56 130 LEU A C 1
ATOM 1020 O O . LEU A 1 130 ? 4.206 -0.082 11.338 1.00 91.56 130 LEU A O 1
ATOM 1024 N N . LYS A 1 131 ? 2.894 -1.539 10.232 1.00 87.94 131 LYS A N 1
ATOM 1025 C CA . LYS A 1 131 ? 3.814 -2.668 10.414 1.00 87.94 131 LYS A CA 1
ATOM 1026 C C . LYS A 1 131 ? 5.155 -2.392 9.729 1.00 87.94 131 LYS A C 1
ATOM 1028 O O . LYS A 1 131 ? 6.190 -2.646 10.327 1.00 87.94 131 LYS A O 1
ATOM 1033 N N . THR A 1 132 ? 5.143 -1.819 8.524 1.00 88.50 132 THR A N 1
ATOM 1034 C CA . THR A 1 132 ? 6.366 -1.436 7.805 1.00 88.50 132 THR A CA 1
ATOM 1035 C C . THR A 1 132 ? 7.199 -0.440 8.602 1.00 88.50 132 THR A C 1
ATOM 1037 O O . THR A 1 132 ? 8.414 -0.590 8.671 1.00 88.50 132 THR A O 1
ATOM 1040 N N . LEU A 1 133 ? 6.558 0.530 9.258 1.00 91.00 133 LEU A N 1
ATOM 1041 C CA . LEU A 1 133 ? 7.257 1.480 10.120 1.00 91.00 133 LEU A CA 1
ATOM 1042 C C . LEU A 1 133 ? 7.916 0.780 11.316 1.00 91.00 133 LEU A C 1
ATOM 1044 O O . LEU A 1 133 ? 9.082 1.024 11.593 1.00 91.00 133 LEU A O 1
ATOM 1048 N N . HIS A 1 134 ? 7.214 -0.147 11.974 1.00 89.56 134 HIS A N 1
ATOM 1049 C CA . HIS A 1 134 ? 7.816 -0.959 13.034 1.00 89.56 134 HIS A CA 1
ATOM 1050 C C . HIS A 1 134 ? 8.986 -1.819 12.521 1.00 89.56 134 HIS A C 1
ATOM 1052 O O . HIS A 1 134 ? 10.024 -1.889 13.176 1.00 89.56 134 HIS A O 1
ATOM 1058 N N . ASP A 1 135 ? 8.834 -2.455 11.355 1.00 88.06 135 ASP A N 1
ATOM 1059 C CA . ASP A 1 135 ? 9.868 -3.298 10.744 1.00 88.06 135 ASP A CA 1
ATOM 1060 C C . ASP A 1 135 ? 11.134 -2.489 10.397 1.00 88.06 135 ASP A C 1
ATOM 1062 O O . ASP A 1 135 ? 12.242 -2.996 10.552 1.00 88.06 135 ASP A O 1
ATOM 1066 N N . LEU A 1 136 ? 10.982 -1.226 9.982 1.00 88.12 136 LEU A N 1
ATOM 1067 C CA . LEU A 1 136 ? 12.092 -0.296 9.744 1.00 88.12 136 LEU A CA 1
ATOM 1068 C C . LEU A 1 136 ? 12.817 0.087 11.042 1.00 88.12 136 LEU A C 1
ATOM 1070 O O . LEU A 1 136 ? 14.044 0.119 11.063 1.00 88.12 136 LEU A O 1
ATOM 1074 N N . THR A 1 137 ? 12.082 0.326 12.131 1.00 87.25 137 THR A N 1
ATOM 1075 C CA . THR A 1 137 ? 12.656 0.692 13.441 1.00 87.25 137 THR A CA 1
ATOM 1076 C C . THR A 1 137 ? 13.481 -0.435 14.063 1.00 87.25 137 THR A C 1
ATOM 1078 O O . THR A 1 137 ? 14.470 -0.180 14.746 1.00 87.25 137 THR A O 1
ATOM 1081 N N . VAL A 1 138 ? 13.105 -1.697 13.834 1.00 87.25 138 VAL A N 1
ATOM 1082 C CA . VAL A 1 138 ? 13.882 -2.850 14.332 1.00 87.25 138 VAL A CA 1
ATOM 1083 C C . VAL A 1 138 ? 15.030 -3.248 13.399 1.00 87.25 138 VAL A C 1
ATOM 1085 O O . VAL A 1 138 ? 15.879 -4.058 13.780 1.00 87.25 138 VAL A O 1
ATOM 1088 N N . ASP A 1 139 ? 15.082 -2.691 12.187 1.00 84.69 139 ASP A N 1
ATOM 1089 C CA . ASP A 1 139 ? 16.140 -2.969 11.226 1.00 84.69 139 ASP A CA 1
ATOM 1090 C C . ASP A 1 139 ? 17.397 -2.138 11.511 1.00 84.69 139 ASP A C 1
ATOM 1092 O O . ASP A 1 139 ? 17.483 -0.936 11.246 1.00 84.69 139 ASP A O 1
ATOM 1096 N N . GLN A 1 140 ? 18.433 -2.818 12.002 1.00 80.25 140 GLN A N 1
ATOM 1097 C CA . GLN A 1 140 ? 19.713 -2.201 12.356 1.00 80.25 140 GLN A CA 1
ATOM 1098 C C . GLN A 1 140 ? 20.440 -1.547 11.166 1.00 80.25 140 GLN A C 1
ATOM 1100 O O . GLN A 1 140 ? 21.386 -0.782 11.376 1.00 80.25 140 GLN A O 1
ATOM 1105 N N . SER A 1 141 ? 20.049 -1.853 9.923 1.00 79.81 141 SER A N 1
ATOM 1106 C CA . SER A 1 141 ? 20.636 -1.252 8.721 1.00 79.81 141 SER A CA 1
ATOM 1107 C C . SER A 1 141 ? 20.059 0.124 8.370 1.00 79.81 141 SER A C 1
ATOM 1109 O O . SER A 1 141 ? 20.738 0.892 7.688 1.00 79.81 141 SER A O 1
ATOM 1111 N N . ILE A 1 142 ? 18.855 0.449 8.855 1.00 77.06 142 ILE A N 1
ATOM 1112 C CA . ILE A 1 142 ? 18.139 1.693 8.528 1.00 77.06 142 ILE A CA 1
ATOM 1113 C C . ILE A 1 142 ? 18.344 2.775 9.594 1.00 77.06 142 ILE A C 1
ATOM 1115 O O . ILE A 1 142 ? 18.303 3.956 9.268 1.00 77.06 142 ILE A O 1
ATOM 1119 N N . GLN A 1 143 ? 18.678 2.393 10.832 1.00 71.69 143 GLN A N 1
ATOM 1120 C CA . GLN A 1 143 ? 18.931 3.317 11.953 1.00 71.69 143 GLN A CA 1
ATOM 1121 C C . GLN A 1 143 ? 17.795 4.333 12.184 1.00 71.69 143 GLN A C 1
ATOM 1123 O O . GLN A 1 143 ? 18.056 5.490 12.504 1.00 71.69 143 GLN A O 1
ATOM 1128 N N . LEU A 1 144 ? 16.536 3.905 12.042 1.00 85.25 144 LEU A N 1
ATOM 1129 C CA . LEU A 1 144 ? 15.387 4.728 12.417 1.00 85.25 144 LEU A CA 1
ATOM 1130 C C . LEU A 1 144 ? 15.229 4.705 13.944 1.00 85.25 144 LEU A C 1
ATOM 1132 O O . LEU A 1 144 ? 15.089 3.630 14.530 1.00 85.25 144 LEU A O 1
ATOM 1136 N N . SER A 1 145 ? 15.281 5.867 14.598 1.00 88.12 145 SER A N 1
ATOM 1137 C CA . SER A 1 145 ? 15.132 5.933 16.054 1.00 88.12 145 SER A CA 1
ATOM 1138 C C . SER A 1 145 ? 13.676 5.710 16.490 1.00 88.12 145 SER A C 1
ATOM 1140 O O . SER A 1 145 ? 12.738 5.790 15.694 1.00 88.12 145 SER A O 1
ATOM 1142 N N . GLU A 1 146 ? 13.458 5.448 17.781 1.00 87.56 146 GLU A N 1
ATOM 1143 C CA . GLU A 1 146 ? 12.101 5.382 18.341 1.00 87.56 146 GLU A CA 1
ATOM 1144 C C . GLU A 1 146 ? 11.374 6.736 18.236 1.00 87.56 146 GLU A C 1
ATOM 1146 O O . GLU A 1 146 ? 10.173 6.773 17.966 1.00 87.56 146 GLU A O 1
ATOM 1151 N N . GLU A 1 147 ? 12.104 7.847 18.366 1.00 89.94 147 GLU A N 1
ATOM 1152 C CA . GLU A 1 147 ? 11.568 9.199 18.183 1.00 89.94 147 GLU A CA 1
ATOM 1153 C C . GLU A 1 147 ? 11.119 9.431 16.733 1.00 89.94 147 GLU A C 1
ATOM 1155 O O . GLU A 1 147 ? 10.011 9.923 16.508 1.00 89.94 147 GLU A O 1
ATOM 1160 N N . ASP A 1 148 ? 11.912 8.994 15.749 1.00 90.00 148 ASP A N 1
ATOM 1161 C CA . ASP A 1 148 ? 11.539 9.067 14.329 1.00 90.00 148 ASP A CA 1
ATOM 1162 C C . ASP A 1 148 ? 10.319 8.189 14.021 1.00 90.00 148 ASP A C 1
ATOM 1164 O O . ASP A 1 148 ? 9.425 8.585 13.273 1.00 90.00 148 ASP A O 1
ATOM 1168 N N . CYS A 1 149 ? 10.242 7.001 14.629 1.00 90.50 149 CYS A N 1
ATOM 1169 C CA . CYS A 1 149 ? 9.084 6.116 14.518 1.00 90.50 149 CYS A CA 1
ATOM 1170 C C . CYS A 1 149 ? 7.805 6.810 15.017 1.00 90.50 149 CYS A C 1
ATOM 1172 O O . CYS A 1 149 ? 6.776 6.793 14.338 1.00 90.50 149 CYS A O 1
ATOM 1174 N N . ILE A 1 150 ? 7.874 7.476 16.173 1.00 91.69 150 ILE A N 1
ATOM 1175 C CA . ILE A 1 150 ? 6.762 8.261 16.722 1.00 91.69 150 ILE A CA 1
ATOM 1176 C C . ILE A 1 150 ? 6.397 9.415 15.779 1.00 91.69 150 ILE A C 1
ATOM 1178 O O . ILE A 1 150 ? 5.219 9.586 15.457 1.00 91.69 150 ILE A O 1
ATOM 1182 N N . ALA A 1 151 ? 7.387 10.156 15.277 1.00 91.81 151 ALA A N 1
ATOM 1183 C CA . ALA A 1 151 ? 7.162 11.265 14.355 1.00 91.81 151 ALA A CA 1
ATOM 1184 C C . ALA A 1 151 ? 6.487 10.806 13.049 1.00 91.81 151 ALA A C 1
ATOM 1186 O O . ALA A 1 151 ? 5.508 11.412 12.611 1.00 91.81 151 ALA A O 1
ATOM 1187 N N . HIS A 1 152 ? 6.938 9.700 12.451 1.00 93.62 152 HIS A N 1
ATOM 1188 C CA . HIS A 1 152 ? 6.326 9.141 11.244 1.00 93.62 152 HIS A CA 1
ATOM 1189 C C . HIS A 1 152 ? 4.933 8.552 11.487 1.00 93.62 152 HIS A C 1
ATOM 1191 O O . HIS A 1 152 ? 4.082 8.636 10.602 1.00 93.62 152 HIS A O 1
ATOM 1197 N N . ARG A 1 153 ? 4.655 7.992 12.670 1.00 95.25 153 ARG A N 1
ATOM 1198 C CA . ARG A 1 153 ? 3.301 7.560 13.056 1.00 95.25 153 ARG A CA 1
ATOM 1199 C C . ARG A 1 153 ? 2.345 8.746 13.141 1.00 95.25 153 ARG A C 1
ATOM 1201 O O . ARG A 1 153 ? 1.212 8.668 12.656 1.00 95.25 153 ARG A O 1
ATOM 1208 N N . ASP A 1 154 ? 2.787 9.837 13.751 1.00 93.62 154 ASP A N 1
ATOM 1209 C CA . ASP A 1 154 ? 1.974 11.043 13.902 1.00 93.62 154 ASP A CA 1
ATOM 1210 C C . ASP A 1 154 ? 1.743 11.705 12.537 1.00 93.62 154 ASP A C 1
ATOM 1212 O O . ASP A 1 154 ? 0.615 12.076 12.204 1.00 93.62 154 ASP A O 1
ATOM 1216 N N . ASP A 1 155 ? 2.775 11.750 11.692 1.00 92.75 155 ASP A N 1
ATOM 1217 C CA . ASP A 1 155 ? 2.679 12.210 10.304 1.00 92.75 155 ASP A CA 1
ATOM 1218 C C . ASP A 1 155 ? 1.738 11.328 9.464 1.00 92.75 155 ASP A C 1
ATOM 1220 O O . ASP A 1 155 ? 0.888 11.855 8.745 1.00 92.75 155 ASP A O 1
ATOM 1224 N N . PHE A 1 156 ? 1.797 9.997 9.610 1.00 95.38 156 PHE A N 1
ATOM 1225 C CA . PHE A 1 156 ? 0.843 9.064 8.997 1.00 95.38 156 PHE A CA 1
ATOM 1226 C C . PHE A 1 156 ? -0.595 9.381 9.419 1.00 95.38 156 PHE A C 1
ATOM 1228 O O . PHE A 1 156 ? -1.487 9.512 8.579 1.00 95.38 156 PHE A O 1
ATOM 1235 N N . THR A 1 157 ? -0.818 9.537 10.722 1.00 95.56 157 THR A N 1
ATOM 1236 C CA . THR A 1 157 ? -2.144 9.773 11.304 1.00 95.56 157 THR A CA 1
ATOM 1237 C C . THR A 1 157 ? -2.740 11.085 10.801 1.00 95.56 157 THR A C 1
ATOM 1239 O O . THR A 1 157 ? -3.877 11.119 10.323 1.00 95.56 157 THR A O 1
ATOM 1242 N N . ASN A 1 158 ? -1.961 12.166 10.857 1.00 93.31 158 ASN A N 1
ATOM 1243 C CA . ASN A 1 158 ? -2.389 13.493 10.426 1.00 93.31 158 ASN A CA 1
ATOM 1244 C C . ASN A 1 158 ? -2.605 13.560 8.911 1.00 93.31 158 ASN A C 1
ATOM 1246 O O . ASN A 1 158 ? -3.588 14.142 8.449 1.00 93.31 158 ASN A O 1
ATOM 1250 N N . SER A 1 159 ? -1.733 12.917 8.134 1.00 93.19 159 SER A N 1
ATOM 1251 C CA . SER A 1 159 ? -1.878 12.828 6.682 1.00 93.19 159 SER A CA 1
ATOM 1252 C C . SER A 1 159 ? -3.130 12.051 6.285 1.00 93.19 159 SER A C 1
ATOM 1254 O O . SER A 1 159 ? -3.888 12.508 5.431 1.00 93.19 159 SER A O 1
ATOM 1256 N N . LEU A 1 160 ? -3.405 10.918 6.938 1.00 95.31 160 LEU A N 1
ATOM 1257 C CA . LEU A 1 160 ? -4.600 10.125 6.663 1.00 95.31 160 LEU A CA 1
ATOM 1258 C C . LEU A 1 160 ? -5.881 10.899 7.007 1.00 95.31 160 LEU A C 1
ATOM 1260 O O . LEU A 1 160 ? -6.801 10.929 6.192 1.00 95.31 160 LEU A O 1
ATOM 1264 N N . ARG A 1 161 ? -5.918 11.594 8.157 1.00 94.25 161 ARG A N 1
ATOM 1265 C CA . ARG A 1 161 ? -7.018 12.512 8.517 1.00 94.25 161 ARG A CA 1
ATOM 1266 C C . ARG A 1 161 ? -7.239 13.578 7.451 1.00 94.25 161 ARG A C 1
ATOM 1268 O O . ARG A 1 161 ? -8.373 13.810 7.039 1.00 94.25 161 ARG A O 1
ATOM 1275 N N . ASN A 1 162 ? -6.162 14.201 6.979 1.00 91.00 162 ASN A N 1
ATOM 1276 C CA . ASN A 1 162 ? -6.234 15.224 5.942 1.00 91.00 162 ASN A CA 1
ATOM 1277 C C . ASN A 1 162 ? -6.801 14.683 4.630 1.00 91.00 162 ASN A C 1
ATOM 1279 O O . ASN A 1 162 ? -7.680 15.319 4.051 1.00 91.00 162 ASN A O 1
ATOM 1283 N N . ILE A 1 163 ? -6.356 13.506 4.185 1.00 93.38 163 ILE A N 1
ATOM 1284 C CA . ILE A 1 163 ? -6.880 12.883 2.965 1.00 93.38 163 ILE A CA 1
ATOM 1285 C C . ILE A 1 163 ? -8.367 12.531 3.134 1.00 93.38 163 ILE A C 1
ATOM 1287 O O . ILE A 1 163 ? -9.163 12.859 2.260 1.00 93.38 163 ILE A O 1
ATOM 1291 N N . ILE A 1 164 ? -8.765 11.936 4.265 1.00 93.62 164 ILE A N 1
ATOM 1292 C CA . ILE A 1 164 ? -10.172 11.607 4.566 1.00 93.62 164 ILE A CA 1
ATOM 1293 C C . ILE A 1 164 ? -11.051 12.863 4.537 1.00 93.62 164 ILE A C 1
ATOM 1295 O O . ILE A 1 164 ? -12.102 12.849 3.897 1.00 93.62 164 ILE A O 1
ATOM 1299 N N . ARG A 1 165 ? -10.609 13.958 5.170 1.00 90.94 165 ARG A N 1
ATOM 1300 C CA . ARG A 1 165 ? -11.327 15.242 5.180 1.00 90.94 165 ARG A CA 1
ATOM 1301 C C . ARG A 1 165 ? -11.458 15.832 3.779 1.00 90.94 165 ARG A C 1
ATOM 1303 O O . ARG A 1 165 ? -12.548 16.211 3.372 1.00 90.94 165 ARG A O 1
ATOM 1310 N N . LEU A 1 166 ? -10.365 15.882 3.017 1.00 89.94 166 LEU A N 1
ATOM 1311 C CA . LEU A 1 166 ? -10.368 16.418 1.648 1.00 89.94 166 LEU A CA 1
ATOM 1312 C C . LEU A 1 166 ? -11.266 15.618 0.694 1.00 89.94 166 LEU A C 1
ATOM 1314 O O . LEU A 1 166 ? -11.666 16.133 -0.348 1.00 89.94 166 LEU A O 1
ATOM 1318 N N . ARG A 1 167 ? -11.563 14.363 1.037 1.00 90.81 167 ARG A N 1
ATOM 1319 C CA . ARG A 1 167 ? -12.431 13.469 0.266 1.00 90.81 167 ARG A CA 1
ATOM 1320 C C . ARG A 1 167 ? -13.852 13.375 0.821 1.00 90.81 167 ARG A C 1
ATOM 1322 O O . ARG A 1 167 ? -14.628 12.616 0.250 1.00 90.81 167 ARG A O 1
ATOM 1329 N N . ASP A 1 168 ? -14.170 14.135 1.870 1.00 92.06 168 ASP A N 1
ATOM 1330 C CA . ASP A 1 168 ? -15.475 14.144 2.538 1.00 92.06 168 ASP A CA 1
ATOM 1331 C C . ASP A 1 168 ? -15.909 12.736 2.994 1.00 92.06 168 ASP A C 1
ATOM 1333 O O . ASP A 1 168 ? -16.969 12.227 2.643 1.00 92.06 168 ASP A O 1
ATOM 1337 N N . LEU A 1 169 ? -15.010 12.042 3.707 1.00 93.31 169 LEU A N 1
ATOM 1338 C CA . LEU A 1 169 ? -15.208 10.658 4.172 1.00 93.31 169 LEU A CA 1
ATOM 1339 C C . LEU A 1 169 ? -15.238 10.522 5.706 1.00 93.31 169 LEU A C 1
ATOM 1341 O O . LEU A 1 169 ? -15.124 9.409 6.227 1.00 93.31 169 LEU A O 1
ATOM 1345 N N . GLY A 1 170 ? -15.356 11.630 6.446 1.00 90.19 170 GLY A N 1
ATOM 1346 C CA . GLY A 1 170 ? -15.319 11.636 7.919 1.00 90.19 170 GLY A CA 1
ATOM 1347 C C . GLY A 1 170 ? -16.503 10.918 8.585 1.00 90.19 170 GLY A C 1
ATOM 1348 O O . GLY A 1 170 ? -16.405 10.427 9.713 1.00 90.19 170 GLY A O 1
ATOM 1349 N N . ASP A 1 171 ? -17.619 10.788 7.872 1.00 91.25 171 ASP A N 1
ATOM 1350 C CA . ASP A 1 171 ? -18.801 10.023 8.273 1.00 91.25 171 ASP A CA 1
ATOM 1351 C C . ASP A 1 171 ? -18.667 8.513 7.994 1.00 91.25 171 ASP A C 1
ATOM 1353 O O . ASP A 1 171 ? -19.451 7.720 8.518 1.00 91.25 171 ASP A O 1
ATOM 1357 N N . ARG A 1 172 ? -17.653 8.104 7.219 1.00 94.19 172 ARG A N 1
ATOM 1358 C CA . ARG A 1 172 ? -17.430 6.722 6.761 1.00 94.19 172 ARG A CA 1
ATOM 1359 C C . ARG A 1 172 ? -16.195 6.061 7.351 1.00 94.19 172 ARG A C 1
ATOM 1361 O O . ARG A 1 172 ? -16.112 4.834 7.331 1.00 94.19 172 ARG A O 1
ATOM 1368 N N . VAL A 1 173 ? -15.250 6.837 7.871 1.00 95.75 173 VAL A N 1
ATOM 1369 C CA . VAL A 1 173 ? -14.011 6.333 8.475 1.00 95.75 173 VAL A CA 1
ATOM 1370 C C . VAL A 1 173 ? -13.812 6.960 9.845 1.00 95.75 173 VAL A C 1
ATOM 1372 O O . VAL A 1 173 ? -14.023 8.154 10.026 1.00 95.75 173 VAL A O 1
ATOM 1375 N N . GLU A 1 174 ? -13.377 6.153 10.807 1.00 95.25 174 GLU A N 1
ATOM 1376 C CA . GLU A 1 174 ? -12.952 6.611 12.126 1.00 95.25 174 GLU A CA 1
ATOM 1377 C C . GLU A 1 174 ? -11.500 6.202 12.360 1.00 95.25 174 GLU A C 1
ATOM 1379 O O . GLU A 1 174 ? -11.145 5.037 12.174 1.00 95.25 174 GLU A O 1
ATOM 1384 N N . ILE A 1 175 ? -10.661 7.143 12.792 1.00 96.12 175 ILE A N 1
ATOM 1385 C CA . ILE A 1 175 ? -9.276 6.854 13.171 1.00 96.12 175 ILE A CA 1
ATOM 1386 C C . ILE A 1 175 ? -9.190 6.750 14.690 1.00 96.12 175 ILE A C 1
ATOM 1388 O O . ILE A 1 175 ? -9.395 7.734 15.399 1.00 96.12 175 ILE A O 1
ATOM 1392 N N . VAL A 1 176 ? -8.823 5.567 15.177 1.00 96.00 176 VAL A N 1
ATOM 1393 C CA . VAL A 1 176 ? -8.633 5.280 16.600 1.00 96.00 176 VAL A CA 1
ATOM 1394 C C . VAL A 1 176 ? -7.141 5.207 16.897 1.00 96.00 176 VAL A C 1
ATOM 1396 O O . VAL A 1 176 ? -6.481 4.214 16.589 1.00 96.00 176 VAL A O 1
ATOM 1399 N N . GLU A 1 177 ? -6.611 6.257 17.519 1.00 95.50 177 GLU A N 1
ATOM 1400 C CA . GLU A 1 177 ? -5.265 6.242 18.097 1.00 95.50 177 GLU A CA 1
ATOM 1401 C C . GLU A 1 177 ? -5.276 5.390 19.373 1.00 95.50 177 GLU A C 1
ATOM 1403 O O . GLU A 1 177 ? -5.774 5.801 20.421 1.00 95.50 177 GLU A O 1
ATOM 1408 N N . TYR A 1 178 ? -4.757 4.171 19.264 1.00 95.25 178 TYR A N 1
ATOM 1409 C CA . TYR A 1 178 ? -4.755 3.166 20.316 1.00 95.25 178 TYR A CA 1
ATOM 1410 C C . TYR A 1 178 ? -3.491 3.287 21.163 1.00 95.25 178 TYR A C 1
ATOM 1412 O O . TYR A 1 178 ? -2.377 3.062 20.685 1.00 95.25 178 TYR A O 1
ATOM 1420 N N . ASN A 1 179 ? -3.659 3.615 22.445 1.00 94.88 179 ASN A N 1
ATOM 1421 C CA . ASN A 1 179 ? -2.565 3.518 23.396 1.00 94.88 179 ASN A CA 1
ATOM 1422 C C . ASN A 1 179 ? -2.403 2.062 23.850 1.00 94.88 179 ASN A C 1
ATOM 1424 O O . ASN A 1 179 ? -3.204 1.570 24.649 1.00 94.88 179 ASN A O 1
ATOM 1428 N N . ASP A 1 180 ? -1.361 1.409 23.343 1.00 94.50 180 ASP A N 1
ATOM 1429 C CA . ASP A 1 180 ? -1.031 0.016 23.615 1.00 94.50 180 ASP A CA 1
ATOM 1430 C C . ASP A 1 180 ? 0.037 -0.178 24.706 1.00 94.50 180 ASP A C 1
ATOM 1432 O O . ASP A 1 180 ? 0.585 -1.275 24.843 1.00 94.50 180 ASP A O 1
ATOM 1436 N N . ASP A 1 181 ? 0.287 0.859 25.517 1.00 93.06 181 ASP A N 1
ATOM 1437 C CA . ASP A 1 181 ? 1.118 0.774 26.719 1.00 93.06 181 ASP A CA 1
ATOM 1438 C C . ASP A 1 181 ? 0.484 -0.146 27.779 1.00 93.06 181 ASP A C 1
ATOM 1440 O O . ASP A 1 181 ? -0.741 -0.247 27.936 1.00 93.06 181 ASP A O 1
ATOM 1444 N N . VAL A 1 182 ? 1.335 -0.761 28.602 1.00 89.94 182 VAL A N 1
ATOM 1445 C CA . VAL A 1 182 ? 0.900 -1.577 29.743 1.00 89.94 182 VAL A CA 1
ATOM 1446 C C . VAL A 1 182 ? 0.075 -0.735 30.728 1.00 89.94 182 VAL A C 1
ATOM 1448 O O . VAL A 1 182 ? 0.440 0.386 31.081 1.00 89.94 182 VAL A O 1
ATOM 1451 N N . GLY A 1 183 ? -1.048 -1.289 31.198 1.00 90.81 183 GLY A N 1
ATOM 1452 C CA . GLY A 1 183 ? -1.929 -0.649 32.185 1.00 90.81 183 GLY A CA 1
ATOM 1453 C C . GLY A 1 183 ? -2.924 0.364 31.606 1.00 90.81 183 GLY A C 1
ATOM 1454 O O . GLY A 1 183 ? -3.663 0.991 32.366 1.00 90.81 183 GLY A O 1
ATOM 1455 N N . LYS A 1 184 ? -2.971 0.536 30.281 1.00 93.06 184 LYS A N 1
ATOM 1456 C CA . LYS A 1 184 ? -3.991 1.352 29.608 1.00 93.06 184 LYS A CA 1
ATOM 1457 C C . LYS A 1 184 ? -5.297 0.576 29.407 1.00 93.06 184 LYS A C 1
ATOM 1459 O O . LYS A 1 184 ? -5.290 -0.655 29.472 1.00 93.06 184 LYS A O 1
ATOM 1464 N N . PRO A 1 185 ? -6.430 1.274 29.184 1.00 92.31 185 PRO A N 1
ATOM 1465 C CA . PRO A 1 185 ? -7.700 0.611 28.915 1.00 92.31 185 PRO A CA 1
ATOM 1466 C C . PRO A 1 185 ? -7.605 -0.355 27.721 1.00 92.31 185 PRO A C 1
ATOM 1468 O O . PRO A 1 185 ? -6.863 -0.070 26.778 1.00 92.31 185 PRO A O 1
ATOM 1471 N N . PRO A 1 186 ? -8.372 -1.458 27.710 1.00 92.62 186 PRO A N 1
ATOM 1472 C CA . PRO A 1 186 ? -8.424 -2.369 26.568 1.00 92.62 186 PRO A CA 1
ATOM 1473 C C . PRO A 1 186 ? -8.820 -1.659 25.263 1.00 92.62 186 PRO A C 1
ATOM 1475 O O . PRO A 1 186 ? -9.507 -0.633 25.286 1.00 92.62 186 PRO A O 1
ATOM 1478 N N . LEU A 1 187 ? -8.412 -2.220 24.121 1.00 93.75 187 LEU A N 1
ATOM 1479 C CA . LEU A 1 187 ? -8.683 -1.660 22.792 1.00 93.75 187 LEU A CA 1
ATOM 1480 C C . LEU A 1 187 ? -10.184 -1.425 22.556 1.00 93.75 187 LEU A C 1
ATOM 1482 O O . LEU A 1 187 ? -10.568 -0.367 22.065 1.00 93.75 187 LEU A O 1
ATOM 1486 N N . SER A 1 188 ? -11.037 -2.367 22.962 1.00 92.38 188 SER A N 1
ATOM 1487 C CA . SER A 1 188 ? -12.501 -2.249 22.886 1.00 92.38 188 SER A CA 1
ATOM 1488 C C . SER A 1 188 ? -13.028 -0.985 23.573 1.00 92.38 188 SER A C 1
ATOM 1490 O O . SER A 1 188 ? -13.859 -0.272 23.013 1.00 92.38 188 SER A O 1
ATOM 1492 N N . VAL A 1 189 ? -12.505 -0.655 24.758 1.00 91.06 189 VAL A N 1
ATOM 1493 C CA . VAL A 1 189 ? -12.885 0.551 25.506 1.00 91.06 189 VAL A CA 1
ATOM 1494 C C . VAL A 1 189 ? -12.436 1.809 24.765 1.00 91.06 189 VAL A C 1
ATOM 1496 O O . VAL A 1 189 ? -13.226 2.739 24.620 1.00 91.06 189 VAL A O 1
ATOM 1499 N N . GLN A 1 190 ? -11.204 1.822 24.248 1.00 93.19 190 GLN A N 1
ATOM 1500 C CA . GLN A 1 190 ? -10.668 2.970 23.510 1.00 93.19 190 GLN A CA 1
ATOM 1501 C C . GLN A 1 190 ? -11.418 3.216 22.186 1.00 93.19 190 GLN A C 1
ATOM 1503 O O . GLN A 1 190 ? -11.644 4.370 21.825 1.00 93.19 190 GLN A O 1
ATOM 1508 N N . ILE A 1 191 ? -11.884 2.161 21.502 1.00 92.31 191 ILE A N 1
ATOM 1509 C CA . ILE A 1 191 ? -12.748 2.276 20.312 1.00 92.31 191 ILE A CA 1
ATOM 1510 C C . ILE A 1 191 ? -14.075 2.961 20.669 1.00 92.31 191 ILE A C 1
ATOM 1512 O O . ILE A 1 191 ? -14.474 3.908 19.992 1.00 92.31 191 ILE A O 1
ATOM 1516 N N . ILE A 1 192 ? -14.748 2.531 21.745 1.00 89.00 192 ILE A N 1
ATOM 1517 C CA . ILE A 1 192 ? -16.010 3.150 22.196 1.00 89.00 192 ILE A CA 1
ATOM 1518 C C . ILE A 1 192 ? -15.793 4.627 22.540 1.00 89.00 192 ILE A C 1
ATOM 1520 O O . ILE A 1 192 ? -16.591 5.484 22.160 1.00 89.00 192 ILE A O 1
ATOM 1524 N N . GLU A 1 193 ? -14.723 4.933 23.274 1.00 89.50 193 GLU A N 1
ATOM 1525 C CA . GLU A 1 193 ? -14.398 6.305 23.658 1.00 89.50 193 GLU A CA 1
ATOM 1526 C C . GLU A 1 193 ? -14.140 7.197 22.442 1.00 89.50 193 GLU A C 1
ATOM 1528 O O . GLU A 1 193 ? -14.617 8.331 22.427 1.00 89.50 193 GLU A O 1
ATOM 1533 N N . ALA A 1 194 ? -13.437 6.696 21.423 1.00 89.25 194 ALA A N 1
ATOM 1534 C CA . ALA A 1 194 ? -13.205 7.428 20.181 1.00 89.25 194 ALA A CA 1
ATOM 1535 C C . ALA A 1 194 ? -14.525 7.734 19.457 1.00 89.25 194 ALA A C 1
ATOM 1537 O O . ALA A 1 194 ? -14.819 8.893 19.183 1.00 89.25 194 ALA A O 1
ATOM 1538 N N . ILE A 1 195 ? -15.379 6.725 19.261 1.00 85.69 195 ILE A N 1
ATOM 1539 C CA . ILE A 1 195 ? -16.673 6.881 18.574 1.00 85.69 195 ILE A CA 1
ATOM 1540 C C . ILE A 1 195 ? -17.577 7.898 19.291 1.00 85.69 195 ILE A C 1
ATOM 1542 O O . ILE A 1 195 ? -18.222 8.736 18.652 1.00 85.69 195 ILE A O 1
ATOM 1546 N N . ASN A 1 196 ? -17.604 7.858 20.625 1.00 84.44 196 ASN A N 1
ATOM 1547 C CA . ASN A 1 196 ? -18.404 8.788 21.420 1.00 84.44 196 ASN A CA 1
ATOM 1548 C C . ASN A 1 196 ? -17.861 10.225 21.358 1.00 84.44 196 ASN A C 1
ATOM 1550 O O . ASN A 1 196 ? -18.655 11.160 21.296 1.00 84.44 196 ASN A O 1
ATOM 1554 N N . LYS A 1 197 ? -16.534 10.416 21.331 1.00 82.94 197 LYS A N 1
ATOM 1555 C CA . LYS A 1 197 ? -15.908 11.746 21.197 1.00 82.94 197 LYS A CA 1
ATOM 1556 C C . LYS A 1 197 ? -16.166 12.372 19.828 1.00 82.94 197 LYS A C 1
ATOM 1558 O O . LYS A 1 197 ? -16.432 13.570 19.742 1.00 82.94 197 LYS A O 1
ATOM 1563 N N . THR A 1 198 ? -16.122 11.587 18.757 1.00 66.88 198 THR A N 1
ATOM 1564 C CA . THR A 1 198 ? -16.344 12.099 17.394 1.00 66.88 198 THR A CA 1
ATOM 1565 C C . THR A 1 198 ? -17.788 12.565 17.188 1.00 66.88 198 THR A C 1
ATOM 1567 O O . THR A 1 198 ? -18.046 13.448 16.380 1.00 66.88 198 THR A O 1
ATOM 1570 N N . SER A 1 199 ? -18.726 12.067 18.000 1.00 58.97 199 SER A N 1
ATOM 1571 C CA . SER A 1 199 ? -20.111 12.558 18.027 1.00 58.97 199 SER A CA 1
ATOM 1572 C C . SER A 1 199 ? -20.261 13.951 18.670 1.00 58.97 199 SER A C 1
ATOM 1574 O O . SER A 1 199 ? -21.330 14.546 18.572 1.00 58.97 199 SER A O 1
ATOM 1576 N N . THR A 1 200 ? -19.219 14.477 19.330 1.00 48.72 200 THR A N 1
ATOM 1577 C CA . THR A 1 200 ? -19.282 15.720 20.124 1.00 48.72 200 THR A CA 1
ATOM 1578 C C . THR A 1 200 ? -18.250 16.788 19.750 1.00 48.72 200 THR A C 1
ATOM 1580 O O . THR A 1 200 ? -18.305 17.878 20.311 1.00 48.72 200 THR A O 1
ATOM 1583 N N . THR A 1 201 ? -17.297 16.507 18.855 1.00 45.75 201 THR A N 1
ATOM 1584 C CA . THR A 1 201 ? -16.142 17.395 18.615 1.00 45.75 201 THR A CA 1
ATOM 1585 C C . THR A 1 201 ? -16.216 18.047 17.231 1.00 45.75 201 THR A C 1
ATOM 1587 O O . THR A 1 201 ? -16.315 17.349 16.227 1.00 45.75 201 THR A O 1
ATOM 1590 N N . THR A 1 202 ? -16.143 19.379 17.175 1.00 47.59 202 THR A N 1
ATOM 1591 C CA . THR A 1 202 ? -15.915 20.166 15.952 1.00 47.59 202 THR A CA 1
ATOM 1592 C C . THR A 1 202 ? -14.475 19.956 15.457 1.00 47.59 202 THR A C 1
ATOM 1594 O O . THR A 1 202 ? -13.545 19.905 16.258 1.00 47.59 202 THR A O 1
ATOM 1597 N N . GLU A 1 203 ? -14.276 19.800 14.142 1.00 56.38 203 GLU A N 1
ATOM 1598 C CA . GLU A 1 203 ? -13.018 19.411 13.460 1.00 56.38 203 GLU A CA 1
ATOM 1599 C C . GLU A 1 203 ? -11.849 20.434 13.548 1.00 56.38 203 GLU A C 1
ATOM 1601 O O . GLU A 1 203 ? -11.035 20.557 12.631 1.00 56.38 203 GLU A O 1
ATOM 1606 N N . GLU A 1 204 ? -11.734 21.203 14.629 1.00 53.34 204 GLU A N 1
ATOM 1607 C CA . GLU A 1 204 ? -10.975 22.463 14.653 1.00 53.34 204 GLU A CA 1
ATOM 1608 C C . GLU A 1 204 ? -9.441 22.335 14.749 1.00 53.34 204 GLU A C 1
ATOM 1610 O O . GLU A 1 204 ? -8.757 23.344 14.627 1.00 53.34 204 GLU A O 1
ATOM 1615 N N . ASN A 1 205 ? -8.859 21.137 14.892 1.00 59.94 205 ASN A N 1
ATOM 1616 C CA . ASN A 1 205 ? -7.411 20.986 15.151 1.00 59.94 205 ASN A CA 1
ATOM 1617 C C . ASN A 1 205 ? -6.631 20.106 14.157 1.00 59.94 205 ASN A C 1
ATOM 1619 O O . ASN A 1 205 ? -5.528 19.662 14.473 1.00 59.94 205 ASN A O 1
ATOM 1623 N N . ILE A 1 206 ? -7.151 19.840 12.953 1.00 62.72 206 ILE A N 1
ATOM 1624 C CA . ILE A 1 206 ? -6.370 19.110 11.937 1.00 62.72 206 ILE A CA 1
ATOM 1625 C C . ILE A 1 206 ? -5.377 20.082 11.269 1.00 62.72 206 ILE A C 1
ATOM 1627 O O . ILE A 1 206 ? -5.828 21.057 10.655 1.00 62.72 206 ILE A O 1
ATOM 1631 N N . PRO A 1 207 ? -4.051 19.826 11.325 1.00 65.19 207 PRO A N 1
ATOM 1632 C CA . PRO A 1 207 ? -3.055 20.669 10.668 1.00 65.19 207 PRO A CA 1
ATOM 1633 C C . PRO A 1 207 ? -3.361 20.849 9.179 1.00 65.19 207 PRO A C 1
ATOM 1635 O O . PRO A 1 207 ? -3.880 19.938 8.526 1.00 65.19 207 PRO A O 1
ATOM 1638 N N . ALA A 1 208 ? -3.016 22.013 8.623 1.00 65.38 208 ALA A N 1
ATOM 1639 C CA . ALA A 1 208 ? -3.144 22.256 7.190 1.00 65.38 208 ALA A CA 1
ATOM 1640 C C . ALA A 1 208 ? -2.416 21.163 6.373 1.00 65.38 208 ALA A C 1
ATOM 1642 O O . ALA A 1 208 ? -1.413 20.620 6.848 1.00 65.38 208 ALA A O 1
ATOM 1643 N N . PRO A 1 209 ? -2.893 20.833 5.155 1.00 63.62 209 PRO A N 1
ATOM 1644 C CA . PRO A 1 209 ? -2.220 19.874 4.285 1.00 63.62 209 PRO A CA 1
ATOM 1645 C C . PRO A 1 209 ? -0.740 20.243 4.113 1.00 63.62 209 PRO A C 1
ATOM 1647 O O . PRO A 1 209 ? -0.407 21.389 3.801 1.00 63.62 209 PRO A O 1
ATOM 1650 N N . ARG A 1 210 ? 0.150 19.279 4.362 1.00 67.56 210 ARG A N 1
ATOM 1651 C CA . ARG A 1 210 ? 1.603 19.469 4.280 1.00 67.56 210 ARG A CA 1
ATOM 1652 C C . ARG A 1 210 ? 2.027 19.620 2.813 1.00 67.56 210 ARG A C 1
ATOM 1654 O O . ARG A 1 210 ? 1.407 19.040 1.924 1.00 67.56 210 ARG A O 1
ATOM 1661 N N . ARG A 1 211 ? 3.092 20.391 2.558 1.00 67.50 211 ARG A N 1
ATOM 1662 C CA . ARG A 1 211 ? 3.749 20.416 1.238 1.00 67.50 211 ARG A CA 1
ATOM 1663 C C . ARG A 1 211 ? 4.373 19.051 0.937 1.00 67.50 211 ARG A C 1
ATOM 1665 O O . ARG A 1 211 ? 4.731 18.325 1.862 1.00 67.50 211 ARG A O 1
ATOM 1672 N N . CYS A 1 212 ? 4.521 18.728 -0.345 1.00 74.38 212 CYS A N 1
ATOM 1673 C CA . CYS A 1 212 ? 5.193 17.516 -0.788 1.00 74.38 212 CYS A CA 1
ATOM 1674 C C . CYS A 1 212 ? 6.697 17.593 -0.466 1.00 74.38 212 CYS A C 1
ATOM 1676 O O . CYS A 1 212 ? 7.439 18.230 -1.209 1.00 74.38 212 CYS A O 1
ATOM 1678 N N . GLY A 1 213 ? 7.149 17.002 0.644 1.00 85.06 213 GLY A N 1
ATOM 1679 C CA . GLY A 1 213 ? 8.580 16.794 0.890 1.00 85.06 213 GLY A CA 1
ATOM 1680 C C . GLY A 1 213 ? 9.085 15.536 0.173 1.00 85.06 213 GLY A C 1
ATOM 1681 O O . GLY A 1 213 ? 8.759 15.327 -0.997 1.00 85.06 213 GLY A O 1
ATOM 1682 N N . ASP A 1 214 ? 9.843 14.677 0.852 1.00 92.56 214 ASP A N 1
ATOM 1683 C CA . ASP A 1 214 ? 10.528 13.511 0.262 1.00 92.56 214 ASP A CA 1
ATOM 1684 C C . ASP A 1 214 ? 9.617 12.269 0.200 1.00 92.56 214 ASP A C 1
ATOM 1686 O O . ASP A 1 214 ? 9.952 11.165 0.643 1.00 92.56 214 ASP A O 1
ATOM 1690 N N . LEU A 1 215 ? 8.416 12.462 -0.345 1.00 93.56 215 LEU A N 1
ATOM 1691 C CA . LEU A 1 215 ? 7.352 11.461 -0.439 1.00 93.56 215 LEU A CA 1
ATOM 1692 C C . LEU A 1 215 ? 7.773 10.230 -1.262 1.00 93.56 215 LEU A C 1
ATOM 1694 O O . LEU A 1 215 ? 7.466 9.099 -0.892 1.00 93.56 215 LEU A O 1
ATOM 1698 N N . GLY A 1 216 ? 8.476 10.438 -2.375 1.00 95.19 216 GLY A N 1
ATOM 1699 C CA . GLY A 1 216 ? 8.947 9.395 -3.284 1.00 95.19 216 GLY A CA 1
ATOM 1700 C C . GLY A 1 216 ? 9.937 8.449 -2.610 1.00 95.19 216 GLY A C 1
ATOM 1701 O O . GLY A 1 216 ? 9.835 7.234 -2.785 1.00 95.19 216 GLY A O 1
ATOM 1702 N N . GLN A 1 217 ? 10.820 8.988 -1.764 1.00 94.94 217 GLN A N 1
ATOM 1703 C CA . GLN A 1 217 ? 11.750 8.198 -0.957 1.00 94.94 217 GLN A CA 1
ATOM 1704 C C . GLN A 1 217 ? 10.993 7.349 0.076 1.00 94.94 217 GLN A C 1
ATOM 1706 O O . GLN A 1 217 ? 11.206 6.137 0.154 1.00 94.94 217 GLN A O 1
ATOM 1711 N N . GLY A 1 218 ? 10.030 7.945 0.790 1.00 94.06 218 GLY A N 1
ATOM 1712 C CA . GLY A 1 218 ? 9.153 7.214 1.713 1.00 94.06 218 GLY A CA 1
ATOM 1713 C C . GLY A 1 218 ? 8.343 6.110 1.024 1.00 94.06 218 GLY A C 1
ATOM 1714 O O . GLY A 1 218 ? 8.210 5.000 1.543 1.00 94.06 218 GLY A O 1
ATOM 1715 N N . MET A 1 219 ? 7.846 6.368 -0.189 1.00 95.88 219 MET A N 1
ATOM 1716 C CA . MET A 1 219 ? 7.128 5.375 -0.992 1.00 95.88 219 MET A CA 1
ATOM 1717 C C . MET A 1 219 ? 8.025 4.220 -1.443 1.00 95.88 219 MET A C 1
ATOM 1719 O O . MET A 1 219 ? 7.564 3.077 -1.441 1.00 95.88 219 MET A O 1
ATOM 1723 N N . ALA A 1 220 ? 9.284 4.486 -1.802 1.00 96.38 220 ALA A N 1
ATOM 1724 C CA . ALA A 1 220 ? 10.247 3.452 -2.169 1.00 96.38 220 ALA A CA 1
ATOM 1725 C C . ALA A 1 220 ? 10.548 2.517 -0.987 1.00 96.38 220 ALA A C 1
ATOM 1727 O O . ALA A 1 220 ? 10.452 1.297 -1.138 1.00 96.38 220 ALA A O 1
ATOM 1728 N N . TRP A 1 221 ? 10.813 3.068 0.202 1.00 94.50 221 TRP A N 1
ATOM 1729 C CA . TRP A 1 221 ? 11.032 2.272 1.416 1.00 94.50 221 TRP A CA 1
ATOM 1730 C C . TRP A 1 221 ? 9.804 1.463 1.819 1.00 94.50 221 TRP A C 1
ATOM 1732 O O . TRP A 1 221 ? 9.915 0.267 2.100 1.00 94.50 221 TRP A O 1
ATOM 1742 N N . ASN A 1 222 ? 8.620 2.078 1.772 1.00 94.31 222 ASN A N 1
ATOM 1743 C CA . ASN A 1 222 ? 7.371 1.380 2.048 1.00 94.31 222 ASN A CA 1
ATOM 1744 C C . ASN A 1 222 ? 7.111 0.246 1.039 1.00 94.31 222 ASN A C 1
ATOM 1746 O O . ASN A 1 222 ? 6.666 -0.834 1.423 1.00 94.31 222 ASN A O 1
ATOM 1750 N N . TYR A 1 223 ? 7.418 0.452 -0.245 1.00 95.06 223 TYR A N 1
ATOM 1751 C CA . TYR A 1 223 ? 7.295 -0.589 -1.267 1.00 95.06 223 TYR A CA 1
ATOM 1752 C C . TYR A 1 223 ? 8.313 -1.718 -1.071 1.00 95.06 223 TYR A C 1
ATOM 1754 O O . TYR A 1 223 ? 7.968 -2.893 -1.214 1.00 95.06 223 TYR A O 1
ATOM 1762 N N . TYR A 1 224 ? 9.546 -1.389 -0.688 1.00 94.75 224 TYR A N 1
ATOM 1763 C CA . TYR A 1 224 ? 10.562 -2.390 -0.392 1.00 94.75 224 TYR A CA 1
ATOM 1764 C C . TYR A 1 224 ? 10.164 -3.263 0.805 1.00 94.75 224 TYR A C 1
ATOM 1766 O O . TYR A 1 224 ? 9.983 -4.468 0.638 1.00 94.75 224 TYR A O 1
ATOM 1774 N N . TYR A 1 225 ? 9.947 -2.675 1.984 1.00 91.94 225 TYR A N 1
ATOM 1775 C CA . TYR A 1 225 ? 9.633 -3.433 3.203 1.00 91.94 225 TYR A CA 1
ATOM 1776 C C . TYR A 1 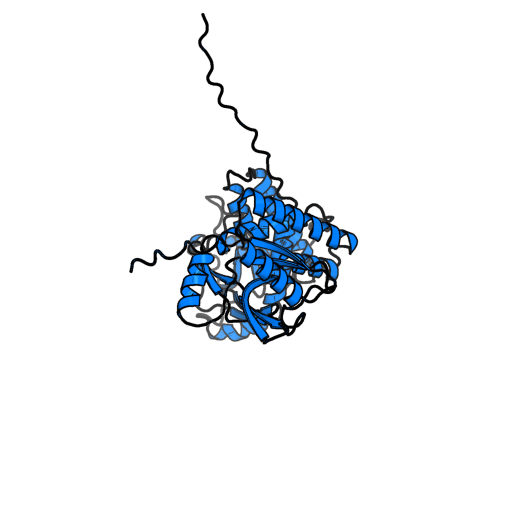225 ? 8.248 -4.076 3.167 1.00 91.94 225 TYR A C 1
ATOM 1778 O O . TYR A 1 225 ? 8.071 -5.197 3.635 1.00 91.94 225 TYR A O 1
ATOM 1786 N N . GLY A 1 226 ? 7.255 -3.382 2.608 1.00 89.62 226 GLY A N 1
ATOM 1787 C CA . GLY A 1 226 ? 5.879 -3.867 2.560 1.00 89.62 226 GLY A CA 1
ATOM 1788 C C . GLY A 1 226 ? 5.618 -4.917 1.478 1.00 89.62 226 GLY A C 1
ATOM 1789 O O . GLY A 1 226 ? 4.583 -5.589 1.539 1.00 89.62 226 GLY A O 1
ATOM 1790 N N . TYR A 1 227 ? 6.511 -5.054 0.487 1.00 91.06 227 TYR A N 1
ATOM 1791 C CA . TYR A 1 227 ? 6.295 -5.939 -0.660 1.00 91.06 227 TYR A CA 1
ATOM 1792 C C . TYR A 1 227 ? 7.556 -6.639 -1.176 1.00 91.06 227 TYR A C 1
ATOM 1794 O O . TYR A 1 227 ? 7.623 -7.866 -1.118 1.00 91.06 227 TYR A O 1
ATOM 1802 N N . LEU A 1 228 ? 8.554 -5.911 -1.687 1.00 93.06 228 LEU A N 1
ATOM 1803 C CA . LEU A 1 228 ? 9.679 -6.541 -2.399 1.00 93.06 228 LEU A CA 1
ATOM 1804 C C . LEU A 1 228 ? 10.525 -7.442 -1.490 1.00 93.06 228 LEU A C 1
ATOM 1806 O O . LEU A 1 228 ? 10.863 -8.555 -1.883 1.00 93.06 228 LEU A O 1
ATOM 1810 N N . ARG A 1 229 ? 10.807 -7.013 -0.256 1.00 91.38 229 ARG A N 1
ATOM 1811 C CA . ARG A 1 229 ? 11.557 -7.797 0.737 1.00 91.38 229 ARG A CA 1
ATOM 1812 C C . ARG A 1 229 ? 10.859 -9.111 1.095 1.00 91.38 229 ARG A C 1
ATOM 1814 O O . ARG A 1 229 ? 11.521 -10.082 1.437 1.00 91.38 229 ARG A O 1
ATOM 1821 N N . ILE A 1 230 ? 9.533 -9.143 0.994 1.00 89.31 230 ILE A N 1
ATOM 1822 C CA . ILE A 1 230 ? 8.709 -10.324 1.268 1.00 89.31 230 ILE A CA 1
ATOM 1823 C C . ILE A 1 230 ? 8.649 -11.229 0.032 1.00 89.31 230 ILE A C 1
ATOM 1825 O O . ILE A 1 230 ? 8.757 -12.450 0.137 1.00 89.31 230 ILE A O 1
ATOM 1829 N N . MET A 1 231 ? 8.489 -10.637 -1.154 1.00 88.12 231 MET A N 1
ATOM 1830 C CA . MET A 1 231 ? 8.260 -11.389 -2.385 1.00 88.12 231 MET A CA 1
ATOM 1831 C C . MET A 1 231 ? 9.530 -11.922 -3.035 1.00 88.12 231 MET A C 1
ATOM 1833 O O . MET A 1 231 ? 9.494 -13.018 -3.584 1.00 88.12 231 MET A O 1
ATOM 1837 N N . LEU A 1 232 ? 10.637 -11.190 -3.020 1.00 90.69 232 LEU A N 1
ATOM 1838 C CA . LEU A 1 232 ? 11.822 -11.564 -3.794 1.00 90.69 232 LEU A CA 1
ATOM 1839 C C . LEU A 1 232 ? 12.583 -12.802 -3.270 1.00 90.69 232 LEU A C 1
ATOM 1841 O O . LEU A 1 232 ? 12.985 -13.601 -4.117 1.00 90.69 232 LEU A O 1
ATOM 1845 N N . PRO A 1 233 ? 12.763 -13.032 -1.948 1.00 88.81 233 PRO A N 1
ATOM 1846 C CA . PRO A 1 233 ? 13.671 -14.078 -1.458 1.00 88.81 233 PRO A CA 1
ATOM 1847 C C . PRO A 1 233 ? 13.376 -15.500 -1.957 1.00 88.81 233 PRO A C 1
ATOM 1849 O O . PRO A 1 233 ? 14.296 -16.217 -2.328 1.00 88.81 233 PRO A O 1
ATOM 1852 N N . THR A 1 234 ? 12.105 -15.901 -2.022 1.00 85.62 234 THR A N 1
ATOM 1853 C CA . THR A 1 234 ? 11.686 -17.251 -2.459 1.00 85.62 234 THR A CA 1
ATOM 1854 C C . THR A 1 234 ? 11.105 -17.255 -3.874 1.00 85.62 234 THR A C 1
ATOM 1856 O O . THR A 1 234 ? 10.436 -18.198 -4.293 1.00 85.62 234 THR A O 1
ATOM 1859 N N . LEU A 1 235 ? 11.335 -16.186 -4.646 1.00 85.06 235 LEU A N 1
ATOM 1860 C CA . LEU A 1 235 ? 10.706 -16.027 -5.953 1.00 85.06 235 LEU A CA 1
ATOM 1861 C C . LEU A 1 235 ? 11.146 -17.102 -6.949 1.00 85.06 235 LEU A C 1
ATOM 1863 O O . LEU A 1 235 ? 10.295 -17.700 -7.597 1.00 85.06 235 LEU A O 1
ATOM 1867 N N . ALA A 1 236 ? 12.450 -17.368 -7.047 1.00 83.25 236 ALA A N 1
ATOM 1868 C CA . ALA A 1 236 ? 12.993 -18.350 -7.986 1.00 83.25 236 ALA A CA 1
ATOM 1869 C C . ALA A 1 236 ? 12.481 -19.776 -7.706 1.00 83.25 236 ALA A C 1
ATOM 1871 O O . ALA A 1 236 ? 12.136 -20.505 -8.635 1.00 83.25 236 ALA A O 1
ATOM 1872 N N . GLU A 1 237 ? 12.375 -20.150 -6.429 1.00 84.38 237 GLU A N 1
ATOM 1873 C CA . GLU A 1 237 ? 11.842 -21.447 -5.996 1.00 84.38 237 GLU A CA 1
ATOM 1874 C C . GLU A 1 237 ? 10.364 -21.584 -6.368 1.00 84.38 237 GLU A C 1
ATOM 1876 O O . GLU A 1 237 ? 9.985 -22.542 -7.039 1.00 84.38 237 GLU A O 1
ATOM 1881 N N . ARG A 1 238 ? 9.544 -20.573 -6.049 1.00 84.50 238 ARG A N 1
ATOM 1882 C CA . ARG A 1 238 ? 8.113 -20.572 -6.393 1.00 84.50 238 ARG A CA 1
ATOM 1883 C C . ARG A 1 238 ? 7.863 -20.585 -7.900 1.00 84.50 238 ARG A C 1
ATOM 1885 O O . ARG A 1 238 ? 6.905 -21.206 -8.356 1.00 84.50 238 ARG A O 1
ATOM 1892 N N . ILE A 1 239 ? 8.714 -19.917 -8.685 1.00 80.25 239 ILE A N 1
ATOM 1893 C CA . ILE A 1 239 ? 8.681 -20.023 -10.149 1.00 80.25 239 ILE A CA 1
ATOM 1894 C C . ILE A 1 239 ? 8.915 -21.480 -10.551 1.00 80.25 239 ILE A C 1
ATOM 1896 O O . ILE A 1 239 ? 8.088 -22.045 -11.256 1.00 80.25 239 ILE A O 1
ATOM 1900 N N . LYS A 1 240 ? 9.989 -22.115 -10.068 1.00 79.62 240 LYS A N 1
ATOM 1901 C CA . LYS A 1 240 ? 10.331 -23.507 -10.399 1.00 79.62 240 LYS A CA 1
ATOM 1902 C C . LYS A 1 240 ? 9.214 -24.494 -10.039 1.00 79.62 240 LYS A C 1
ATOM 1904 O O . LYS A 1 240 ? 8.916 -25.390 -10.828 1.00 79.62 240 LYS A O 1
ATOM 1909 N N . GLU A 1 241 ? 8.576 -24.318 -8.886 1.00 79.62 241 GLU A N 1
ATOM 1910 C CA . GLU A 1 241 ? 7.435 -25.135 -8.458 1.00 79.62 241 GLU A CA 1
ATOM 1911 C C . GLU A 1 241 ? 6.231 -24.960 -9.396 1.00 79.62 241 GLU A C 1
ATOM 1913 O O . GLU A 1 241 ? 5.692 -25.950 -9.892 1.00 79.62 241 GLU A O 1
ATOM 1918 N N . SER A 1 242 ? 5.872 -23.713 -9.725 1.00 72.88 242 SER A N 1
ATOM 1919 C CA . SER A 1 242 ? 4.766 -23.387 -10.642 1.00 72.88 242 SER A CA 1
ATOM 1920 C C . SER A 1 242 ? 5.019 -23.861 -12.086 1.00 72.88 242 SER A C 1
ATOM 1922 O O . SER A 1 242 ? 4.107 -24.327 -12.777 1.00 72.88 242 SER A O 1
ATOM 1924 N N . LEU A 1 243 ? 6.279 -23.798 -12.529 1.00 66.19 243 LEU A N 1
ATOM 1925 C CA . LEU A 1 243 ? 6.752 -24.188 -13.861 1.00 66.19 243 LEU A CA 1
ATOM 1926 C C . LEU A 1 243 ? 6.595 -25.675 -14.162 1.00 66.19 243 LEU A C 1
ATOM 1928 O O . LEU A 1 243 ? 6.301 -26.039 -15.298 1.00 66.19 243 LEU A O 1
ATOM 1932 N N . SER A 1 244 ? 6.785 -26.527 -13.155 1.00 55.53 244 SER A N 1
ATOM 1933 C CA . SER A 1 244 ? 6.846 -27.982 -13.328 1.00 55.53 244 SER A CA 1
ATOM 1934 C C . SER A 1 244 ? 5.548 -28.618 -13.850 1.00 55.53 244 SER A C 1
ATOM 1936 O O . SER A 1 244 ? 5.564 -29.783 -14.238 1.00 55.53 244 SER A O 1
ATOM 1938 N N . SER A 1 245 ? 4.434 -27.874 -13.877 1.00 56.78 245 SER A N 1
ATOM 1939 C CA . SER A 1 245 ? 3.107 -28.454 -14.108 1.00 56.78 245 SER A CA 1
ATOM 1940 C C . SER A 1 245 ? 2.272 -27.811 -15.228 1.00 56.78 245 SER A C 1
ATOM 1942 O O . SER A 1 245 ? 1.380 -28.488 -15.729 1.00 56.78 245 SER A O 1
ATOM 1944 N N . ASN A 1 246 ? 2.513 -26.553 -15.649 1.00 64.44 246 ASN A N 1
ATOM 1945 C CA . ASN A 1 246 ? 1.466 -25.799 -16.375 1.00 64.44 246 ASN A CA 1
ATOM 1946 C C . ASN A 1 246 ? 1.861 -25.023 -17.654 1.00 64.44 246 ASN A C 1
ATOM 1948 O O . ASN A 1 246 ? 0.959 -24.718 -18.434 1.00 64.44 246 ASN A O 1
ATOM 1952 N N . TYR A 1 247 ? 3.137 -24.691 -17.916 1.00 71.25 247 TYR A N 1
ATOM 1953 C CA . TYR A 1 247 ? 3.494 -23.814 -19.054 1.00 71.25 247 TYR A CA 1
ATOM 1954 C C . TYR A 1 247 ? 4.812 -24.207 -19.754 1.00 71.25 247 TYR A C 1
ATOM 1956 O O . TYR A 1 247 ? 5.884 -23.941 -19.213 1.00 71.25 247 TYR A O 1
ATOM 1964 N N . PRO A 1 248 ? 4.775 -24.775 -20.977 1.00 76.00 248 PRO A N 1
ATOM 1965 C CA . PRO A 1 248 ? 5.967 -25.214 -21.707 1.00 76.00 248 PRO A CA 1
ATOM 1966 C C . PRO A 1 248 ? 6.593 -24.081 -22.546 1.00 76.00 248 PRO A C 1
ATOM 1968 O O . PRO A 1 248 ? 6.804 -24.234 -23.747 1.00 76.00 248 PRO A O 1
ATOM 1971 N N . VAL A 1 249 ? 6.857 -22.918 -21.944 1.00 80.50 249 VAL A N 1
ATOM 1972 C CA . VAL A 1 249 ? 7.522 -21.785 -22.620 1.00 80.50 249 VAL A CA 1
ATOM 1973 C C . VAL A 1 249 ? 8.752 -21.326 -21.832 1.00 80.50 249 VAL A C 1
ATOM 1975 O O . VAL A 1 249 ? 8.778 -21.510 -20.617 1.00 80.50 249 VAL A O 1
ATOM 1978 N N . PRO A 1 250 ? 9.775 -20.738 -22.480 1.00 86.06 250 PRO A N 1
ATOM 1979 C CA . PRO A 1 250 ? 10.937 -20.175 -21.792 1.00 86.06 250 PRO A CA 1
ATOM 1980 C C . PRO A 1 250 ? 10.560 -19.095 -20.767 1.00 86.06 250 PRO A C 1
ATOM 1982 O O . PRO A 1 250 ? 9.589 -18.360 -20.959 1.00 86.06 250 PRO A O 1
ATOM 1985 N N . TRP A 1 251 ? 11.344 -18.980 -19.692 1.00 84.94 251 TRP A N 1
ATOM 1986 C CA . TRP A 1 251 ? 11.075 -18.072 -18.573 1.00 84.94 251 TRP A CA 1
ATOM 1987 C C . TRP A 1 251 ? 12.244 -17.168 -18.225 1.00 84.94 251 TRP A C 1
ATOM 1989 O O . TRP A 1 251 ? 13.404 -17.576 -18.237 1.00 84.94 251 TRP A O 1
ATOM 1999 N N . LEU A 1 252 ? 11.905 -15.934 -17.862 1.00 86.88 252 LEU A N 1
ATOM 2000 C CA . LEU A 1 252 ? 12.845 -14.958 -17.351 1.00 86.88 252 LEU A CA 1
ATOM 2001 C C . LEU A 1 252 ? 12.783 -14.964 -15.824 1.00 86.88 252 LEU A C 1
ATOM 2003 O O . LEU A 1 252 ? 11.814 -14.492 -15.228 1.00 86.88 252 LEU A O 1
ATOM 2007 N N . ASN A 1 253 ? 13.833 -15.490 -15.193 1.00 83.38 253 ASN A N 1
ATOM 2008 C CA . ASN A 1 253 ? 13.919 -15.708 -13.744 1.00 83.38 253 ASN A CA 1
ATOM 2009 C C . ASN A 1 253 ? 14.287 -14.435 -12.957 1.00 83.38 253 ASN A C 1
ATOM 2011 O O . ASN A 1 253 ? 15.112 -14.465 -12.040 1.00 83.38 253 ASN A O 1
ATOM 2015 N N . LYS A 1 254 ? 13.675 -13.304 -13.319 1.00 88.12 254 LYS A N 1
ATOM 2016 C CA . LYS A 1 254 ? 13.834 -12.012 -12.645 1.00 88.12 254 LYS A CA 1
ATOM 2017 C C . LYS A 1 254 ? 12.483 -11.331 -12.486 1.00 88.12 254 LYS A C 1
ATOM 2019 O O . LYS A 1 254 ? 11.614 -11.438 -13.350 1.00 88.12 254 LYS A O 1
ATOM 2024 N N . PHE A 1 255 ? 12.313 -10.612 -11.379 1.00 92.75 255 PHE A N 1
ATOM 2025 C CA . PHE A 1 255 ? 11.182 -9.704 -11.227 1.00 92.75 255 PHE A CA 1
ATOM 2026 C C . PHE A 1 255 ? 11.453 -8.435 -12.036 1.00 92.75 255 PHE A C 1
ATOM 2028 O O . PHE A 1 255 ? 12.520 -7.844 -11.901 1.00 92.75 255 PHE A O 1
ATOM 2035 N N . ILE A 1 256 ? 10.499 -7.985 -12.843 1.00 95.50 256 ILE A N 1
ATOM 2036 C CA . ILE A 1 256 ? 10.602 -6.749 -13.622 1.00 95.50 256 ILE A CA 1
ATOM 2037 C C . ILE A 1 256 ? 9.637 -5.721 -13.035 1.00 95.50 256 ILE A C 1
ATOM 2039 O O . ILE A 1 256 ? 8.419 -5.895 -13.064 1.00 95.50 256 ILE A O 1
ATOM 2043 N N . CYS A 1 257 ? 10.180 -4.625 -12.517 1.00 96.19 257 CYS A N 1
ATOM 2044 C CA . CYS A 1 257 ? 9.410 -3.489 -12.031 1.00 96.19 257 CYS A CA 1
ATOM 2045 C C . CYS A 1 257 ? 9.426 -2.372 -13.077 1.00 96.19 257 CYS A C 1
ATOM 2047 O O . CYS A 1 257 ? 10.472 -1.787 -13.366 1.00 96.19 257 CYS A O 1
ATOM 2049 N N . ILE A 1 258 ? 8.258 -2.067 -13.640 1.00 96.88 258 ILE A N 1
ATOM 2050 C CA . ILE A 1 258 ? 8.092 -1.014 -14.638 1.00 96.88 258 ILE A CA 1
ATOM 2051 C C . ILE A 1 258 ? 7.810 0.325 -13.947 1.00 96.88 258 ILE A C 1
ATOM 2053 O O . ILE A 1 258 ? 6.753 0.524 -13.340 1.00 96.88 258 ILE A O 1
ATOM 2057 N N . ILE A 1 259 ? 8.741 1.270 -14.091 1.00 97.44 259 ILE A N 1
ATOM 2058 C CA . ILE A 1 259 ? 8.601 2.672 -13.684 1.00 97.44 259 ILE A CA 1
ATOM 2059 C C . ILE A 1 259 ? 7.886 3.427 -14.811 1.00 97.44 259 ILE A C 1
ATOM 2061 O O . ILE A 1 259 ? 8.503 3.905 -15.766 1.00 97.44 259 ILE A O 1
ATOM 2065 N N . ALA A 1 260 ? 6.557 3.499 -14.735 1.00 95.81 260 ALA A N 1
ATOM 2066 C CA . ALA A 1 260 ? 5.740 4.142 -15.761 1.00 95.81 260 ALA A CA 1
ATOM 2067 C C . ALA A 1 260 ? 5.774 5.679 -15.642 1.00 95.81 260 ALA A C 1
ATOM 2069 O O . ALA A 1 260 ? 4.971 6.282 -14.934 1.00 95.81 260 ALA A O 1
ATOM 2070 N N . LYS A 1 261 ? 6.684 6.322 -16.378 1.00 95.81 261 LYS A N 1
ATOM 2071 C CA . LYS A 1 261 ? 6.790 7.780 -16.517 1.00 95.81 261 LYS A CA 1
ATOM 2072 C C . LYS A 1 261 ? 5.925 8.310 -17.663 1.00 95.81 261 LYS A C 1
ATOM 2074 O O . LYS A 1 261 ? 6.438 8.856 -18.637 1.00 95.81 261 LYS A O 1
ATOM 2079 N N . LYS A 1 262 ? 4.607 8.126 -17.573 1.00 93.81 262 LYS A N 1
ATOM 2080 C CA . LYS A 1 262 ? 3.647 8.646 -18.565 1.00 93.81 262 LYS A CA 1
ATOM 2081 C C . LYS A 1 262 ? 2.328 9.071 -17.927 1.00 93.81 262 LYS A C 1
ATOM 2083 O O . LYS A 1 262 ? 2.004 8.659 -16.818 1.00 93.81 262 LYS A O 1
ATOM 2088 N N . LYS A 1 263 ? 1.560 9.894 -18.645 1.00 91.12 263 LYS A N 1
ATOM 2089 C CA . LYS A 1 263 ? 0.190 10.280 -18.284 1.00 91.12 263 LYS A CA 1
ATOM 2090 C C . LYS A 1 263 ? -0.790 9.878 -19.397 1.00 91.12 263 LYS A C 1
ATOM 2092 O O . LYS A 1 263 ? -0.500 10.178 -20.553 1.00 91.12 263 LYS A O 1
ATOM 2097 N N . PRO A 1 264 ? -1.941 9.259 -19.067 1.00 91.81 264 PRO A N 1
ATOM 2098 C CA . PRO A 1 264 ? -2.289 8.714 -17.748 1.00 91.81 264 PRO A CA 1
ATOM 2099 C C . PRO A 1 264 ? -1.362 7.552 -17.345 1.00 91.81 264 PRO A C 1
ATOM 2101 O O . PRO A 1 264 ? -0.685 6.973 -18.197 1.00 91.81 264 PRO A O 1
ATOM 2104 N N . PHE A 1 265 ? -1.321 7.230 -16.045 1.00 93.81 265 PHE A N 1
ATOM 2105 C CA . PHE A 1 265 ? -0.665 6.006 -15.576 1.00 93.81 265 PHE A CA 1
ATOM 2106 C C . PHE A 1 265 ? -1.316 4.797 -16.261 1.00 93.81 265 PHE A C 1
ATOM 2108 O O . PHE A 1 265 ? -2.550 4.756 -16.312 1.00 93.81 265 PHE A O 1
ATOM 2115 N N . PRO A 1 266 ? -0.530 3.825 -16.755 1.00 93.00 266 PRO A N 1
ATOM 2116 C CA . PRO A 1 266 ? -1.051 2.604 -17.345 1.00 93.00 266 PRO A CA 1
ATOM 2117 C C . PRO A 1 266 ? -2.096 1.924 -16.482 1.00 93.00 266 PRO A C 1
ATOM 2119 O O . PRO A 1 266 ? -1.844 1.602 -15.321 1.00 93.00 266 PRO A O 1
ATOM 2122 N N . GLU A 1 267 ? -3.260 1.648 -17.062 1.00 88.88 267 GLU A N 1
ATOM 2123 C CA . GLU A 1 267 ? -4.242 0.841 -16.353 1.00 88.88 267 GLU A CA 1
ATOM 2124 C C . GLU A 1 267 ? -3.701 -0.567 -16.147 1.00 88.88 267 GLU A C 1
ATOM 2126 O O . GLU A 1 267 ? -3.816 -1.085 -15.048 1.00 88.88 267 GLU A O 1
ATOM 2131 N N . SER A 1 268 ? -3.104 -1.172 -17.176 1.00 90.44 268 SER A N 1
ATOM 2132 C CA . SER A 1 268 ? -2.761 -2.594 -17.212 1.00 90.44 268 SER A CA 1
ATOM 2133 C C . SER A 1 268 ? -1.775 -2.891 -18.350 1.00 90.44 268 SER A C 1
ATOM 2135 O O . SER A 1 268 ? -1.755 -2.117 -19.307 1.00 90.44 268 SER A O 1
ATOM 2137 N N . PHE A 1 269 ? -1.026 -3.998 -18.313 1.00 91.81 269 PHE A N 1
ATOM 2138 C CA . PHE A 1 269 ? -0.122 -4.353 -19.418 1.00 91.81 269 PHE A CA 1
ATOM 2139 C C . PHE A 1 269 ? -0.906 -4.635 -20.699 1.00 91.81 269 PHE A C 1
ATOM 2141 O O . PHE A 1 269 ? -0.585 -4.061 -21.733 1.00 91.81 269 PHE A O 1
ATOM 2148 N N . THR A 1 270 ? -1.981 -5.423 -20.615 1.00 90.69 270 THR A N 1
ATOM 2149 C CA . THR A 1 270 ? -2.776 -5.850 -21.782 1.00 90.69 270 THR A CA 1
ATOM 2150 C C . THR A 1 270 ? -3.403 -4.677 -22.535 1.00 90.69 270 THR A C 1
ATOM 2152 O O . THR A 1 270 ? -3.436 -4.655 -23.763 1.00 90.69 270 THR A O 1
ATOM 2155 N N . LYS A 1 271 ? -3.918 -3.679 -21.800 1.00 91.25 271 LYS A N 1
ATOM 2156 C CA . LYS A 1 271 ? -4.498 -2.463 -22.400 1.00 91.25 271 LYS A CA 1
ATOM 2157 C C . LYS A 1 271 ? -3.452 -1.551 -23.034 1.00 91.25 271 LYS A C 1
ATOM 2159 O O . LYS A 1 271 ? -3.777 -0.844 -23.981 1.00 91.25 271 LYS A O 1
ATOM 2164 N N . GLU A 1 272 ? -2.236 -1.530 -22.495 1.00 92.75 272 GLU A N 1
ATOM 2165 C CA . GLU A 1 272 ? -1.133 -0.753 -23.067 1.00 92.75 272 GLU A CA 1
ATOM 2166 C C . GLU A 1 272 ? -0.482 -1.461 -24.256 1.00 92.75 272 GLU A C 1
ATOM 2168 O O . GLU A 1 272 ? 0.009 -0.809 -25.177 1.00 92.75 272 GLU A O 1
ATOM 2173 N N . ASP A 1 273 ? -0.464 -2.792 -24.243 1.00 94.06 273 ASP A N 1
ATOM 2174 C CA . ASP A 1 273 ? 0.171 -3.602 -25.267 1.00 94.06 273 ASP A CA 1
ATOM 2175 C C . ASP A 1 273 ? -0.482 -4.985 -25.372 1.00 94.06 273 ASP A C 1
ATOM 2177 O O . ASP A 1 273 ? -0.286 -5.858 -24.528 1.00 94.06 273 ASP A O 1
ATOM 2181 N N . THR A 1 274 ? -1.215 -5.208 -26.464 1.00 92.25 274 THR A N 1
ATOM 2182 C CA . THR A 1 274 ? -1.930 -6.466 -26.736 1.00 92.25 274 THR A CA 1
ATOM 2183 C C . THR A 1 274 ? -1.005 -7.667 -26.941 1.00 92.25 274 THR A C 1
ATOM 2185 O O . THR A 1 274 ? -1.475 -8.802 -26.980 1.00 92.25 274 THR A O 1
ATOM 2188 N N . ASN A 1 275 ? 0.304 -7.438 -27.088 1.00 93.25 275 ASN A N 1
ATOM 2189 C CA . ASN A 1 275 ? 1.306 -8.500 -27.176 1.00 93.25 275 ASN A CA 1
ATOM 2190 C C . ASN A 1 275 ? 1.719 -9.039 -25.798 1.00 93.25 275 ASN A C 1
ATOM 2192 O O . ASN A 1 275 ? 2.573 -9.925 -25.721 1.00 93.25 275 ASN A O 1
ATOM 2196 N N . ILE A 1 276 ? 1.139 -8.511 -24.720 1.00 92.69 276 ILE A N 1
ATOM 2197 C CA . ILE A 1 276 ? 1.356 -8.966 -23.353 1.00 92.69 276 ILE A CA 1
ATOM 2198 C C . ILE A 1 276 ? 0.028 -9.468 -22.810 1.00 92.69 276 ILE A C 1
ATOM 2200 O O . ILE A 1 276 ? -0.957 -8.734 -22.788 1.00 92.69 276 ILE A O 1
ATOM 2204 N N . ASN A 1 277 ? 0.011 -10.723 -22.372 1.00 90.38 277 ASN A N 1
ATOM 2205 C CA . ASN A 1 277 ? -1.182 -11.355 -21.833 1.00 90.38 277 ASN A CA 1
ATOM 2206 C C . ASN A 1 277 ? -0.929 -11.827 -20.398 1.00 90.38 277 ASN A C 1
ATOM 2208 O O . ASN A 1 277 ? 0.056 -12.535 -20.156 1.00 90.38 277 ASN A O 1
ATOM 2212 N N . PRO A 1 278 ? -1.814 -11.484 -19.449 1.00 88.19 278 PRO A N 1
ATOM 2213 C CA . PRO A 1 278 ? -1.695 -11.923 -18.076 1.00 88.19 278 PRO A CA 1
ATOM 2214 C C . PRO A 1 278 ? -1.977 -13.419 -17.987 1.00 88.19 278 PRO A C 1
ATOM 2216 O O . PRO A 1 278 ? -2.848 -13.963 -18.667 1.00 88.19 278 PRO A O 1
ATOM 2219 N N . VAL A 1 279 ? -1.252 -14.074 -17.094 1.00 85.81 279 VAL A N 1
ATOM 2220 C CA . VAL A 1 279 ? -1.433 -15.481 -16.736 1.00 85.81 279 VAL A CA 1
ATOM 2221 C C . VAL A 1 279 ? -1.893 -15.566 -15.283 1.00 85.81 279 VAL A C 1
ATOM 2223 O O . VAL A 1 279 ? -1.914 -14.561 -14.566 1.00 85.81 279 VAL A O 1
ATOM 2226 N N . HIS A 1 280 ? -2.270 -16.766 -14.836 1.00 81.75 280 HIS A N 1
ATOM 2227 C CA . HIS A 1 280 ? -2.500 -17.041 -13.422 1.00 81.75 280 HIS A CA 1
ATOM 2228 C C . HIS A 1 280 ? -1.358 -16.466 -12.570 1.00 81.75 280 HIS A C 1
ATOM 2230 O O . HIS A 1 280 ? -0.192 -16.753 -12.852 1.00 81.75 280 HIS A O 1
ATOM 2236 N N . PRO A 1 281 ? -1.673 -15.618 -11.575 1.00 82.69 281 PRO A N 1
ATOM 2237 C CA . PRO A 1 281 ? -0.648 -14.960 -10.792 1.00 82.69 281 PRO A CA 1
ATOM 2238 C C . PRO A 1 281 ? 0.072 -15.956 -9.883 1.00 82.69 281 PRO A C 1
ATOM 2240 O O . PRO A 1 281 ? -0.489 -16.971 -9.472 1.00 82.69 281 PRO A O 1
ATOM 2243 N N . LEU A 1 282 ? 1.306 -15.618 -9.520 1.00 83.94 282 LEU A N 1
ATOM 2244 C CA . LEU A 1 282 ? 2.067 -16.371 -8.536 1.00 83.94 282 LEU A CA 1
ATOM 2245 C C . LEU A 1 282 ? 1.657 -15.921 -7.132 1.00 83.94 282 LEU A C 1
ATOM 2247 O O . LEU A 1 282 ? 1.962 -14.795 -6.728 1.00 83.94 282 LEU A O 1
ATOM 2251 N N . GLU A 1 283 ? 0.957 -16.786 -6.406 1.00 84.25 283 GLU A N 1
ATOM 2252 C CA . GLU A 1 283 ? 0.502 -16.519 -5.041 1.00 84.25 283 GLU A CA 1
ATOM 2253 C C . GLU A 1 283 ? 1.546 -16.932 -3.996 1.00 84.25 283 GLU A C 1
ATOM 2255 O O . GLU A 1 283 ? 2.283 -17.904 -4.159 1.00 84.25 283 GLU A O 1
ATOM 2260 N N . TYR A 1 284 ? 1.616 -16.172 -2.905 1.00 83.69 284 TYR A N 1
ATOM 2261 C CA . TYR A 1 284 ? 2.492 -16.432 -1.771 1.00 83.69 284 TYR A CA 1
ATOM 2262 C C . TYR A 1 284 ? 1.834 -15.959 -0.479 1.00 83.69 284 TYR A C 1
ATOM 2264 O O . TYR A 1 284 ? 1.490 -14.789 -0.349 1.00 83.69 284 TYR A O 1
ATOM 2272 N N . VAL A 1 285 ? 1.681 -16.846 0.501 1.00 84.19 285 VAL A N 1
ATOM 2273 C CA . VAL A 1 285 ? 1.197 -16.467 1.833 1.00 84.19 285 VAL A CA 1
ATOM 2274 C C . VAL A 1 285 ? 2.400 -16.235 2.736 1.00 84.19 285 VAL A C 1
ATOM 2276 O O . VAL A 1 285 ? 3.171 -17.160 2.985 1.00 84.19 285 VAL A O 1
ATOM 2279 N N . TYR A 1 286 ? 2.566 -15.006 3.228 1.00 80.88 286 TYR A N 1
ATOM 2280 C CA . TYR A 1 286 ? 3.678 -14.683 4.120 1.00 80.88 286 TYR A CA 1
ATOM 2281 C C . TYR A 1 286 ? 3.433 -15.293 5.509 1.00 80.88 286 TYR A C 1
ATOM 2283 O O . TYR A 1 286 ? 2.442 -14.924 6.145 1.00 80.88 286 TYR A O 1
ATOM 2291 N N . PRO A 1 287 ? 4.298 -16.195 6.014 1.00 79.88 287 PRO A N 1
ATOM 2292 C CA . PRO A 1 287 ? 4.008 -16.959 7.229 1.00 79.88 287 PRO A CA 1
ATOM 2293 C C . PRO A 1 287 ? 3.772 -16.105 8.477 1.00 79.88 287 PRO A C 1
ATOM 2295 O O . PRO A 1 287 ? 2.926 -16.448 9.296 1.00 79.88 287 PRO A O 1
ATOM 2298 N N . GLU A 1 288 ? 4.482 -14.982 8.620 1.00 75.06 288 GLU A N 1
ATOM 2299 C CA . GLU A 1 288 ? 4.398 -14.157 9.833 1.00 75.06 288 GLU A CA 1
ATOM 2300 C C . GLU A 1 288 ? 3.091 -13.370 9.937 1.00 75.06 288 GLU A C 1
ATOM 2302 O O . GLU A 1 288 ? 2.618 -13.115 11.041 1.00 75.06 288 GLU A O 1
ATOM 2307 N N . SER A 1 289 ? 2.513 -12.962 8.801 1.00 71.25 289 SER A N 1
ATOM 2308 C CA . SER A 1 289 ? 1.277 -12.169 8.774 1.00 71.25 289 SER A CA 1
ATOM 2309 C C . SER A 1 289 ? 0.058 -12.947 8.290 1.00 71.25 289 SER A C 1
ATOM 2311 O O . SER A 1 289 ? -1.054 -12.424 8.338 1.00 71.25 289 SER A O 1
ATOM 2313 N N . LEU A 1 290 ? 0.263 -14.166 7.776 1.00 75.81 290 LEU A N 1
ATOM 2314 C CA . LEU A 1 290 ? -0.724 -14.959 7.039 1.00 75.81 290 LEU A CA 1
ATOM 2315 C C . LEU A 1 290 ? -1.367 -14.192 5.873 1.00 75.81 290 LEU A C 1
ATOM 2317 O O . LEU A 1 290 ? -2.437 -14.554 5.385 1.00 75.81 290 LEU A O 1
ATOM 2321 N N . ARG A 1 291 ? -0.717 -13.116 5.414 1.00 76.06 291 ARG A N 1
ATOM 2322 C CA . ARG A 1 291 ? -1.234 -12.265 4.351 1.00 76.06 291 ARG A CA 1
ATOM 2323 C C . ARG A 1 291 ? -0.901 -12.882 2.995 1.00 76.06 291 ARG A C 1
ATOM 2325 O O . ARG A 1 291 ? 0.274 -13.173 2.749 1.00 76.06 291 ARG A O 1
ATOM 2332 N N . PRO A 1 292 ? -1.887 -13.030 2.097 1.00 79.69 292 PRO A N 1
ATOM 2333 C CA . PRO A 1 292 ? -1.617 -13.417 0.726 1.00 79.69 292 PRO A CA 1
ATOM 2334 C C . PRO A 1 292 ? -1.017 -12.241 -0.053 1.00 79.69 292 PRO A C 1
ATOM 2336 O O . PRO A 1 292 ? -1.493 -11.103 -0.002 1.00 79.69 292 PRO A O 1
ATOM 2339 N N . TYR A 1 293 ? 0.024 -12.549 -0.806 1.00 82.50 293 TYR A N 1
ATOM 2340 C CA . TYR A 1 293 ? 0.665 -11.718 -1.806 1.00 82.50 293 TYR A CA 1
ATOM 2341 C C . TYR A 1 293 ? 0.531 -12.401 -3.163 1.00 82.50 293 TYR A C 1
ATOM 2343 O O . TYR A 1 293 ? 0.477 -13.623 -3.259 1.00 82.50 293 TYR A O 1
ATOM 2351 N N . SER A 1 294 ? 0.453 -11.606 -4.223 1.00 82.25 294 SER A N 1
ATOM 2352 C CA . SER A 1 294 ? 0.204 -12.110 -5.569 1.00 82.25 294 SER A CA 1
ATOM 2353 C C . SER A 1 294 ? 0.998 -11.290 -6.574 1.00 82.25 294 SER A C 1
ATOM 2355 O O . SER A 1 294 ? 0.748 -10.087 -6.720 1.00 82.25 294 SER A O 1
ATOM 2357 N N . THR A 1 295 ? 1.919 -11.936 -7.288 1.00 83.88 295 THR A N 1
ATOM 2358 C CA . THR A 1 295 ? 2.720 -11.312 -8.349 1.00 83.88 295 THR A CA 1
ATOM 2359 C C . THR A 1 295 ? 2.170 -11.668 -9.722 1.00 83.88 295 THR A C 1
ATOM 2361 O O . THR A 1 295 ? 1.748 -12.792 -9.974 1.00 83.88 295 THR A O 1
ATOM 2364 N N . SER A 1 296 ? 2.157 -10.690 -10.626 1.00 84.62 296 SER A N 1
ATOM 2365 C CA . SER A 1 296 ? 1.589 -10.853 -11.961 1.00 84.62 296 SER A CA 1
ATOM 2366 C C . SER A 1 296 ? 2.567 -11.555 -12.897 1.00 84.62 296 SER A C 1
ATOM 2368 O O . SER A 1 296 ? 3.705 -11.116 -13.066 1.00 84.62 296 SER A O 1
ATOM 2370 N N . MET A 1 297 ? 2.108 -12.663 -13.475 1.00 86.88 297 MET A N 1
ATOM 2371 C CA . MET A 1 297 ? 2.815 -13.412 -14.505 1.00 86.88 297 MET A CA 1
ATOM 2372 C C . MET A 1 297 ? 2.310 -12.968 -15.870 1.00 86.88 297 MET A C 1
ATOM 2374 O O . MET A 1 297 ? 1.105 -12.813 -16.062 1.00 86.88 297 MET A O 1
ATOM 2378 N N . GLN A 1 298 ? 3.232 -12.763 -16.801 1.00 90.12 298 GLN A N 1
ATOM 2379 C CA . GLN A 1 298 ? 2.941 -12.258 -18.135 1.00 90.12 298 GLN A CA 1
ATOM 2380 C C . GLN A 1 298 ? 3.502 -13.222 -19.178 1.00 90.12 298 GLN A C 1
ATOM 2382 O O . GLN A 1 298 ? 4.645 -13.659 -19.048 1.00 90.12 298 GLN A O 1
ATOM 2387 N N . ILE A 1 299 ? 2.717 -13.531 -20.210 1.00 88.75 299 ILE A N 1
ATOM 2388 C CA . ILE A 1 299 ? 3.205 -14.100 -21.471 1.00 88.75 299 ILE A CA 1
ATOM 2389 C C . ILE A 1 299 ? 3.428 -12.945 -22.437 1.00 88.75 299 ILE A C 1
ATOM 2391 O O . ILE A 1 299 ? 2.520 -12.152 -22.689 1.00 88.75 299 ILE A O 1
ATOM 2395 N N . VAL A 1 300 ? 4.631 -12.880 -22.998 1.00 91.00 300 VAL A N 1
ATOM 2396 C CA . VAL A 1 300 ? 5.029 -11.862 -23.968 1.00 91.00 300 VAL A CA 1
ATOM 2397 C C . VAL A 1 300 ? 5.200 -12.522 -25.330 1.00 91.00 300 VAL A C 1
ATOM 2399 O O . VAL A 1 300 ? 5.982 -13.464 -25.480 1.00 91.00 300 VAL A O 1
ATOM 2402 N N . CYS A 1 301 ? 4.462 -12.028 -26.322 1.00 88.12 301 CYS A N 1
ATOM 2403 C CA . CYS A 1 301 ? 4.622 -12.431 -27.714 1.00 88.12 301 CYS A CA 1
ATOM 2404 C C . CYS A 1 301 ? 5.802 -11.689 -28.359 1.00 88.12 301 CYS A C 1
ATOM 2406 O O . CYS A 1 301 ? 5.916 -10.458 -28.280 1.00 88.12 301 CYS A O 1
ATOM 2408 N N . ARG A 1 302 ? 6.665 -12.448 -29.035 1.00 83.88 302 ARG A N 1
ATOM 2409 C CA . ARG A 1 302 ? 7.775 -11.964 -29.852 1.00 83.88 302 ARG A CA 1
ATOM 2410 C C . ARG A 1 302 ? 7.421 -12.135 -31.322 1.00 83.88 302 ARG A C 1
ATOM 2412 O O . ARG A 1 302 ? 7.415 -13.257 -31.826 1.00 83.88 302 ARG A O 1
ATOM 2419 N N . ASP A 1 303 ? 7.232 -11.030 -32.030 1.00 67.81 303 ASP A N 1
ATOM 2420 C CA . ASP A 1 303 ? 7.177 -11.051 -33.491 1.00 67.81 303 ASP A CA 1
ATOM 2421 C C . ASP A 1 303 ? 8.605 -11.190 -34.035 1.00 67.81 303 ASP A C 1
ATOM 2423 O O . ASP A 1 303 ? 9.322 -10.203 -34.203 1.00 67.81 303 ASP A O 1
ATOM 2427 N N . THR A 1 304 ? 9.055 -12.427 -34.263 1.00 65.19 304 THR A N 1
ATOM 2428 C CA . THR A 1 304 ? 10.299 -12.676 -35.007 1.00 65.19 304 THR A CA 1
ATOM 2429 C C . THR A 1 304 ? 9.981 -12.917 -36.480 1.00 65.19 304 THR A C 1
ATOM 2431 O O . THR A 1 304 ? 8.904 -13.410 -36.813 1.00 65.19 304 THR A O 1
ATOM 2434 N N . ALA A 1 305 ? 10.916 -12.572 -37.373 1.00 59.28 305 ALA A N 1
ATOM 2435 C CA . ALA A 1 305 ? 10.728 -12.659 -38.826 1.00 59.28 305 ALA A CA 1
ATOM 2436 C C . ALA A 1 305 ? 10.396 -14.078 -39.337 1.00 59.28 305 ALA A C 1
ATOM 2438 O O . ALA A 1 305 ? 9.930 -14.224 -40.465 1.00 59.28 305 ALA A O 1
ATOM 2439 N N . SER A 1 306 ? 10.641 -15.113 -38.529 1.00 61.03 306 SER A N 1
ATOM 2440 C CA . SER A 1 306 ? 10.481 -16.518 -38.900 1.00 61.03 306 SER A CA 1
ATOM 2441 C C . SER A 1 306 ? 9.256 -17.187 -38.264 1.00 61.03 306 SER A C 1
ATOM 2443 O O . SER A 1 306 ? 8.577 -17.900 -38.995 1.00 61.03 306 SER A O 1
ATOM 2445 N N . GLN A 1 307 ? 8.928 -16.954 -36.979 1.00 55.88 307 GLN A N 1
ATOM 2446 C CA . GLN A 1 307 ? 7.676 -17.383 -36.306 1.00 55.88 307 GLN A CA 1
ATOM 2447 C C . GLN A 1 307 ? 7.427 -16.591 -34.998 1.00 55.88 307 GLN A C 1
ATOM 2449 O O . GLN A 1 307 ? 8.392 -16.167 -34.354 1.00 55.88 307 GLN A O 1
ATOM 2454 N N . PRO A 1 308 ? 6.169 -16.418 -34.540 1.00 66.81 308 PRO A N 1
ATOM 2455 C CA . PRO A 1 308 ? 5.904 -15.862 -33.217 1.00 66.81 308 PRO A CA 1
ATOM 2456 C C . PRO A 1 308 ? 6.440 -16.800 -32.130 1.00 66.81 308 PRO A C 1
ATOM 2458 O O . PRO A 1 308 ? 6.026 -17.955 -32.025 1.00 66.81 308 PRO A O 1
ATOM 2461 N N . THR A 1 309 ? 7.372 -16.304 -31.320 1.00 83.00 309 THR A N 1
ATOM 2462 C CA . THR A 1 309 ? 7.884 -17.025 -30.145 1.00 83.00 309 THR A CA 1
ATOM 2463 C C . THR A 1 309 ? 7.367 -16.363 -28.877 1.00 83.00 309 THR A C 1
ATOM 2465 O O . THR A 1 309 ? 7.017 -15.188 -28.881 1.00 83.00 309 THR A O 1
ATOM 2468 N N . HIS A 1 310 ? 7.267 -17.120 -27.788 1.00 88.81 310 HIS A N 1
ATOM 2469 C CA . HIS A 1 310 ? 6.738 -16.621 -26.522 1.00 88.81 310 HIS A CA 1
ATOM 2470 C C . HIS A 1 310 ? 7.749 -16.865 -25.414 1.00 88.81 310 HIS A C 1
ATOM 2472 O O . HIS A 1 310 ? 8.446 -17.878 -25.422 1.00 88.81 310 HIS A O 1
ATOM 2478 N N . PHE A 1 311 ? 7.785 -15.962 -24.445 1.00 90.31 311 PHE A N 1
ATOM 2479 C CA . PHE A 1 311 ? 8.391 -16.231 -23.149 1.00 90.31 311 PHE A CA 1
ATOM 2480 C C . PHE A 1 311 ? 7.486 -15.707 -22.045 1.00 90.31 311 PHE A C 1
ATOM 2482 O O . PHE A 1 311 ? 6.569 -14.914 -22.280 1.00 90.31 311 PHE A O 1
ATOM 2489 N N . MET A 1 312 ? 7.757 -16.160 -20.831 1.00 90.31 312 MET A N 1
ATOM 2490 C CA . MET A 1 312 ? 7.079 -15.697 -19.636 1.00 90.31 312 MET A CA 1
ATOM 2491 C C . MET A 1 312 ? 8.020 -14.928 -18.728 1.00 90.31 312 MET A C 1
ATOM 2493 O O . MET A 1 312 ? 9.207 -15.236 -18.607 1.00 90.31 312 MET A O 1
ATOM 2497 N N . CYS A 1 313 ? 7.471 -13.928 -18.056 1.00 91.06 313 CYS A N 1
ATOM 2498 C CA . CYS A 1 313 ? 8.186 -13.173 -17.045 1.00 91.06 313 CYS A CA 1
ATOM 2499 C C . CYS A 1 313 ? 7.253 -12.753 -15.913 1.00 91.06 313 CYS A C 1
ATOM 2501 O O . CYS A 1 313 ? 6.027 -12.712 -16.051 1.00 91.06 313 CYS A O 1
ATOM 2503 N N . LEU A 1 314 ? 7.857 -12.376 -14.792 1.00 91.25 314 LEU A N 1
ATOM 2504 C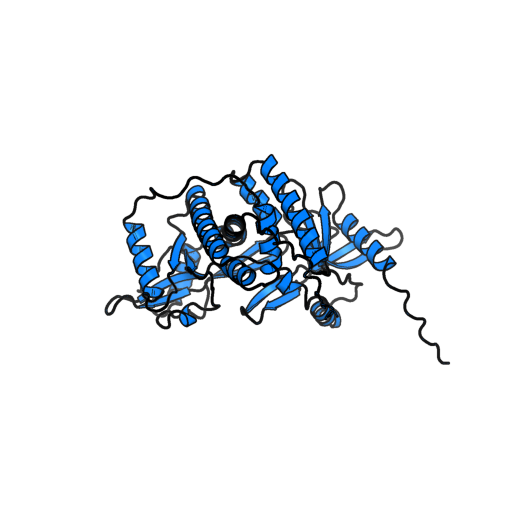 CA . LEU A 1 314 ? 7.167 -11.664 -13.729 1.00 91.25 314 LEU A CA 1
ATOM 2505 C C . LEU A 1 314 ? 7.379 -10.176 -13.951 1.00 91.25 314 LEU A C 1
ATOM 2507 O O . LEU A 1 314 ? 8.486 -9.679 -13.765 1.00 91.25 314 LEU A O 1
ATOM 2511 N N . ALA A 1 315 ? 6.328 -9.474 -14.357 1.00 92.50 315 ALA A N 1
ATOM 2512 C CA . ALA A 1 315 ? 6.389 -8.039 -14.587 1.00 92.50 315 ALA A CA 1
ATOM 2513 C C . ALA A 1 315 ? 5.232 -7.332 -13.885 1.00 92.50 315 ALA A C 1
ATOM 2515 O O . ALA A 1 315 ? 4.085 -7.784 -13.939 1.00 92.50 315 ALA A O 1
ATOM 2516 N N . GLU A 1 316 ? 5.532 -6.213 -13.229 1.00 92.31 316 GLU A N 1
ATOM 2517 C CA . GLU A 1 316 ? 4.540 -5.372 -12.565 1.00 92.31 316 GLU A CA 1
ATOM 2518 C C . GLU A 1 316 ? 4.773 -3.892 -12.848 1.00 92.31 316 GLU A C 1
ATOM 2520 O O . GLU A 1 316 ? 5.903 -3.408 -12.865 1.00 92.31 316 GLU A O 1
ATOM 2525 N N . LEU A 1 317 ? 3.677 -3.155 -13.020 1.00 93.56 317 LEU A N 1
ATOM 2526 C CA . LEU A 1 317 ? 3.698 -1.701 -12.954 1.00 93.56 317 LEU A CA 1
ATOM 2527 C C . LEU A 1 317 ? 3.943 -1.294 -11.497 1.00 93.56 317 LEU A C 1
ATOM 2529 O O . LEU A 1 317 ? 3.249 -1.774 -10.598 1.00 93.56 317 LEU A O 1
ATOM 2533 N N . CYS A 1 318 ? 4.900 -0.398 -11.260 1.00 94.19 318 CYS A N 1
ATOM 2534 C CA . CYS A 1 318 ? 5.254 0.062 -9.920 1.00 94.19 318 CYS A CA 1
ATOM 2535 C C . CYS A 1 318 ? 4.057 0.775 -9.261 1.00 94.19 318 CYS A C 1
ATOM 2537 O O . CYS A 1 318 ? 3.757 1.934 -9.554 1.00 94.19 318 CYS A O 1
ATOM 2539 N N . THR A 1 319 ? 3.339 0.080 -8.373 1.00 91.00 319 THR A N 1
ATOM 2540 C CA . THR A 1 319 ? 2.073 0.572 -7.806 1.00 91.00 319 THR A CA 1
ATOM 2541 C C . THR A 1 319 ? 2.174 1.880 -7.015 1.00 91.00 319 THR A C 1
ATOM 2543 O O . THR A 1 319 ? 1.201 2.630 -7.052 1.00 91.00 319 THR A O 1
ATOM 2546 N N . PRO A 1 320 ? 3.287 2.231 -6.339 1.00 95.62 320 PRO A N 1
ATOM 2547 C CA . PRO A 1 320 ? 3.393 3.552 -5.723 1.00 95.62 320 PRO A CA 1
ATOM 2548 C C . PRO A 1 320 ? 3.327 4.709 -6.733 1.00 95.62 320 PRO A C 1
ATOM 2550 O O . PRO A 1 320 ? 2.806 5.769 -6.401 1.00 95.62 320 P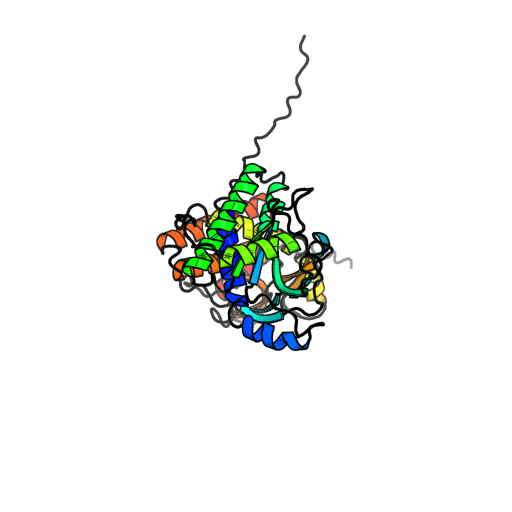RO A O 1
ATOM 2553 N N . ILE A 1 321 ? 3.754 4.512 -7.988 1.00 96.62 321 ILE A N 1
ATOM 2554 C CA . ILE A 1 321 ? 3.593 5.543 -9.026 1.00 96.62 321 ILE A CA 1
ATOM 2555 C C . ILE A 1 321 ? 2.108 5.796 -9.295 1.00 96.62 321 ILE A C 1
ATOM 2557 O O . ILE A 1 321 ? 1.696 6.951 -9.387 1.00 96.62 321 ILE A O 1
ATOM 2561 N N . ARG A 1 322 ? 1.271 4.748 -9.328 1.00 94.81 322 ARG A N 1
ATOM 2562 C CA . ARG A 1 322 ? -0.188 4.918 -9.404 1.00 94.81 322 ARG A CA 1
ATOM 2563 C C . ARG A 1 322 ? -0.697 5.796 -8.262 1.00 94.81 322 ARG A C 1
ATOM 2565 O O . ARG A 1 322 ? -1.464 6.715 -8.523 1.00 94.81 322 ARG A O 1
ATOM 2572 N N . THR A 1 323 ? -0.248 5.550 -7.029 1.00 95.56 323 THR A N 1
ATOM 2573 C CA . THR A 1 323 ? -0.603 6.384 -5.868 1.00 95.56 323 THR A CA 1
ATOM 2574 C C . THR A 1 323 ? -0.236 7.848 -6.101 1.00 95.56 323 THR A C 1
ATOM 2576 O O . THR A 1 323 ? -1.081 8.712 -5.889 1.00 95.56 323 THR A O 1
ATOM 2579 N N . LEU A 1 324 ? 0.965 8.144 -6.608 1.00 96.81 324 LEU A N 1
ATOM 2580 C CA . LEU A 1 324 ? 1.363 9.518 -6.937 1.00 96.81 324 LEU A CA 1
ATOM 2581 C C . LEU A 1 324 ? 0.443 10.149 -8.000 1.00 96.81 324 LEU A C 1
ATOM 2583 O O . LEU A 1 324 ? 0.041 11.305 -7.862 1.00 96.81 324 LEU A O 1
ATOM 2587 N N . HIS A 1 325 ? 0.041 9.399 -9.031 1.00 96.19 325 HIS A N 1
ATOM 2588 C CA . HIS A 1 325 ? -0.937 9.886 -10.009 1.00 96.19 325 HIS A CA 1
ATOM 2589 C C . HIS A 1 325 ? -2.315 10.159 -9.388 1.00 96.19 325 HIS A C 1
ATOM 2591 O O . HIS A 1 325 ? -2.928 11.172 -9.725 1.00 96.19 325 HIS A O 1
ATOM 2597 N N . GLU A 1 326 ? -2.808 9.305 -8.487 1.00 94.62 326 GLU A N 1
ATOM 2598 C CA . GLU A 1 326 ? -4.081 9.535 -7.783 1.00 94.62 326 GLU A CA 1
ATOM 2599 C C . GLU A 1 326 ? -4.008 10.732 -6.824 1.00 94.62 326 GLU A C 1
ATOM 2601 O O . GLU A 1 326 ? -4.95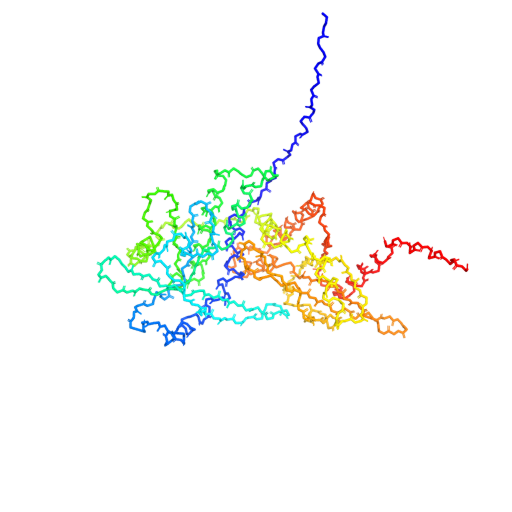7 11.516 -6.727 1.00 94.62 326 GLU A O 1
ATOM 2606 N N . MET A 1 327 ? -2.853 10.950 -6.189 1.00 94.44 327 MET A N 1
ATOM 2607 C CA . MET A 1 327 ? -2.586 12.154 -5.401 1.00 94.44 327 MET A CA 1
ATOM 2608 C C . MET A 1 327 ? -2.631 13.414 -6.269 1.00 94.44 327 MET A C 1
ATOM 2610 O O . MET A 1 327 ? -3.288 14.386 -5.896 1.00 94.44 327 MET A O 1
ATOM 2614 N N . ALA A 1 328 ? -2.007 13.393 -7.450 1.00 94.19 328 ALA A N 1
ATOM 2615 C CA . ALA A 1 328 ? -2.051 14.516 -8.386 1.00 94.19 328 ALA A CA 1
ATOM 2616 C C . ALA A 1 328 ? -3.475 14.785 -8.904 1.00 94.19 328 ALA A C 1
ATOM 2618 O O . ALA A 1 328 ? -3.924 15.931 -8.921 1.00 94.19 328 ALA A O 1
ATOM 2619 N N . LYS A 1 329 ? -4.239 13.736 -9.248 1.00 92.88 329 LYS A N 1
ATOM 2620 C CA . LYS A 1 329 ? -5.670 13.857 -9.598 1.00 92.88 329 LYS A CA 1
ATOM 2621 C C . LYS A 1 329 ? -6.489 14.463 -8.455 1.00 92.88 329 LYS A C 1
ATOM 2623 O O . LYS A 1 329 ? -7.389 15.262 -8.700 1.00 92.88 329 LYS A O 1
ATOM 2628 N N . SER A 1 330 ? -6.142 14.122 -7.215 1.00 90.00 330 SER A N 1
ATOM 2629 C CA . SER A 1 330 ? -6.764 14.650 -5.996 1.00 90.00 330 SER A CA 1
ATOM 2630 C C . SER A 1 330 ? -6.228 16.024 -5.576 1.00 90.00 330 SER A C 1
ATOM 2632 O O . SER A 1 330 ? -6.588 16.504 -4.505 1.00 90.00 330 SER A O 1
ATOM 2634 N N . LYS A 1 331 ? -5.379 16.667 -6.394 1.00 90.12 331 LYS A N 1
ATOM 2635 C CA . LYS A 1 331 ? -4.751 17.973 -6.119 1.00 90.12 331 LYS A CA 1
ATOM 2636 C C . LYS A 1 331 ? -3.902 18.004 -4.838 1.00 90.12 331 LYS A C 1
ATOM 2638 O O . LYS A 1 331 ? -3.658 19.075 -4.291 1.00 90.12 331 LYS A O 1
ATOM 2643 N N . LEU A 1 332 ? -3.446 16.839 -4.372 1.00 90.44 332 LEU A N 1
ATOM 2644 C CA . LEU A 1 332 ? -2.467 16.716 -3.285 1.00 90.44 332 LEU A CA 1
ATOM 2645 C C . LEU A 1 332 ? -1.035 16.937 -3.780 1.00 90.44 332 LEU A C 1
ATOM 2647 O O . LEU A 1 332 ? -0.152 17.210 -2.975 1.00 90.44 332 LEU A O 1
ATOM 2651 N N . LEU A 1 333 ? -0.822 16.795 -5.090 1.00 93.06 333 LEU A N 1
ATOM 2652 C CA . LEU A 1 333 ? 0.424 17.091 -5.784 1.00 93.06 333 LEU A CA 1
ATOM 2653 C C . LEU A 1 333 ? 0.121 17.940 -7.015 1.00 93.06 333 LEU A C 1
ATOM 2655 O O . LEU A 1 333 ? -0.849 17.692 -7.737 1.00 93.06 333 LEU A O 1
ATOM 2659 N N . THR A 1 334 ? 0.985 18.907 -7.284 1.00 94.31 334 THR A N 1
ATOM 2660 C CA . THR A 1 334 ? 1.095 19.530 -8.602 1.00 94.31 334 THR A CA 1
ATOM 2661 C C . THR A 1 334 ? 1.703 18.552 -9.611 1.00 94.31 334 THR A C 1
ATOM 2663 O O . THR A 1 334 ? 2.222 17.487 -9.268 1.00 94.31 334 THR A O 1
ATOM 2666 N N . GLU A 1 335 ? 1.645 18.901 -10.895 1.00 94.62 335 GLU A N 1
ATOM 2667 C CA . GLU A 1 335 ? 2.288 18.106 -11.9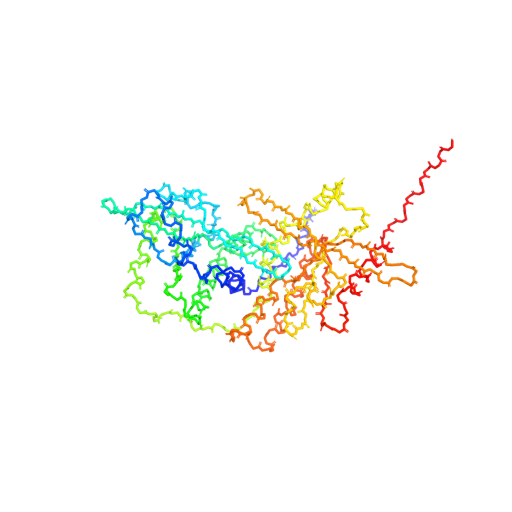41 1.00 94.62 335 GLU A CA 1
ATOM 2668 C C . GLU A 1 335 ? 3.815 18.063 -11.800 1.00 94.62 335 GLU A C 1
ATOM 2670 O O . GLU A 1 335 ? 4.407 17.004 -12.004 1.00 94.62 335 GLU A O 1
ATOM 2675 N N . GLU A 1 336 ? 4.436 19.181 -11.435 1.00 95.62 336 GLU A N 1
ATOM 2676 C CA . GLU A 1 336 ? 5.878 19.252 -11.198 1.00 95.62 336 GLU A CA 1
ATOM 2677 C C . GLU A 1 336 ? 6.283 18.362 -10.017 1.00 95.62 336 GLU A C 1
ATOM 2679 O O . GLU A 1 336 ? 7.177 17.525 -10.155 1.00 95.62 336 GLU A O 1
ATOM 2684 N N . GLU A 1 337 ? 5.559 18.461 -8.896 1.00 95.81 337 GLU A N 1
ATOM 2685 C CA . GLU A 1 337 ? 5.790 17.612 -7.724 1.00 95.81 337 GLU A CA 1
ATOM 2686 C C . GLU A 1 337 ? 5.606 16.130 -8.061 1.00 95.81 337 GLU A C 1
ATOM 2688 O O . GLU A 1 337 ? 6.459 15.325 -7.705 1.00 95.81 337 GLU A O 1
ATOM 2693 N N . LEU A 1 338 ? 4.557 15.751 -8.802 1.00 96.31 338 LEU A N 1
ATOM 2694 C CA . LEU A 1 338 ? 4.354 14.366 -9.241 1.00 96.31 338 LEU A CA 1
ATOM 2695 C C . LEU A 1 338 ? 5.604 13.795 -9.926 1.00 96.31 338 LEU A C 1
ATOM 2697 O O . LEU A 1 338 ? 6.062 12.708 -9.573 1.00 96.31 338 LEU A O 1
ATOM 2701 N N . TRP A 1 339 ? 6.161 14.514 -10.901 1.00 97.38 339 TRP A N 1
ATOM 2702 C CA . TRP A 1 339 ? 7.324 14.028 -11.641 1.00 97.38 339 TRP A CA 1
ATOM 2703 C C . TRP A 1 339 ? 8.594 14.013 -10.790 1.00 97.38 339 TRP A C 1
ATOM 2705 O O . TRP A 1 339 ? 9.363 13.052 -10.874 1.00 97.38 339 TRP A O 1
ATOM 2715 N N . ALA A 1 340 ? 8.785 15.017 -9.931 1.00 96.81 340 ALA A N 1
ATOM 2716 C CA . ALA A 1 340 ? 9.882 15.038 -8.969 1.00 96.81 340 ALA A CA 1
ATOM 2717 C C . ALA A 1 340 ? 9.828 13.828 -8.019 1.00 96.81 340 ALA A C 1
ATOM 2719 O O . ALA A 1 340 ? 10.834 13.144 -7.839 1.00 96.81 340 ALA A O 1
ATOM 2720 N N . GLN A 1 341 ? 8.646 13.493 -7.491 1.00 97.25 341 GLN A N 1
ATOM 2721 C CA . GLN A 1 341 ? 8.472 12.350 -6.592 1.00 97.25 341 GLN A CA 1
ATOM 2722 C C . GLN A 1 341 ? 8.629 10.998 -7.296 1.00 97.25 341 GLN A C 1
ATOM 2724 O O . GLN A 1 341 ? 9.163 10.067 -6.697 1.00 97.25 341 GLN A O 1
ATOM 2729 N N . ILE A 1 342 ? 8.222 10.870 -8.566 1.00 98.00 342 ILE A N 1
ATOM 2730 C CA . ILE A 1 342 ? 8.482 9.650 -9.350 1.00 98.00 342 ILE A CA 1
ATOM 2731 C C . ILE A 1 342 ? 9.989 9.444 -9.549 1.00 98.00 342 ILE A C 1
ATOM 2733 O O . ILE A 1 342 ? 10.467 8.318 -9.417 1.00 98.00 342 ILE A O 1
ATOM 2737 N N . ASN A 1 343 ? 10.739 10.509 -9.847 1.00 97.75 343 ASN A N 1
ATOM 2738 C CA . ASN A 1 343 ? 12.195 10.425 -9.986 1.00 97.75 343 ASN A CA 1
ATOM 2739 C C . ASN A 1 343 ? 12.856 10.042 -8.657 1.00 97.75 343 ASN A C 1
ATOM 2741 O O . ASN A 1 343 ? 13.642 9.100 -8.624 1.00 97.75 343 ASN A O 1
ATOM 2745 N N . LEU A 1 344 ? 12.469 10.699 -7.558 1.00 97.00 344 LEU A N 1
ATOM 2746 C CA . LEU A 1 344 ? 12.996 10.395 -6.227 1.00 97.00 344 LEU A CA 1
ATOM 2747 C C . LEU A 1 344 ? 12.717 8.941 -5.816 1.00 97.00 344 LEU A C 1
ATOM 2749 O O . LEU A 1 344 ? 13.586 8.272 -5.255 1.00 97.00 344 LEU A O 1
ATOM 2753 N N . LEU A 1 345 ? 11.521 8.434 -6.127 1.00 97.81 345 LEU A N 1
ATOM 2754 C CA . LEU A 1 345 ? 11.164 7.035 -5.913 1.00 97.81 345 LEU A CA 1
ATOM 2755 C C . LEU A 1 345 ? 12.058 6.091 -6.718 1.00 97.81 345 LEU A C 1
ATOM 2757 O O . LEU A 1 345 ? 12.557 5.113 -6.167 1.00 97.81 345 LEU A O 1
ATOM 2761 N N . GLU A 1 346 ? 12.244 6.354 -8.013 1.00 97.88 346 GLU A N 1
ATOM 2762 C CA . GLU A 1 346 ? 13.077 5.516 -8.880 1.00 97.88 346 GLU A CA 1
ATOM 2763 C C . GLU A 1 346 ? 14.524 5.476 -8.384 1.00 97.88 346 GLU A C 1
ATOM 2765 O O . GLU A 1 346 ? 15.100 4.393 -8.279 1.00 97.88 346 GLU A O 1
ATOM 2770 N N . ASP A 1 347 ? 15.096 6.631 -8.051 1.00 97.38 347 ASP A N 1
ATOM 2771 C CA . ASP A 1 347 ? 16.479 6.731 -7.589 1.00 97.38 347 ASP A CA 1
ATOM 2772 C C . ASP A 1 347 ? 16.668 6.018 -6.244 1.00 97.38 347 ASP A C 1
ATOM 2774 O O . ASP A 1 347 ? 17.614 5.245 -6.081 1.00 97.38 347 ASP A O 1
ATOM 2778 N N . THR A 1 348 ? 15.710 6.167 -5.323 1.00 96.44 348 THR A N 1
ATOM 2779 C CA . THR A 1 348 ? 15.724 5.444 -4.042 1.00 96.44 348 THR A CA 1
ATOM 2780 C C . THR A 1 348 ? 15.589 3.933 -4.252 1.00 96.44 348 THR A C 1
ATOM 2782 O O . THR A 1 348 ? 16.300 3.154 -3.621 1.00 96.44 348 THR A O 1
ATOM 2785 N N . LEU A 1 349 ? 14.716 3.478 -5.161 1.00 97.12 349 LEU A N 1
ATOM 2786 C CA . LEU A 1 349 ? 14.613 2.051 -5.479 1.00 97.12 349 LEU A CA 1
ATOM 2787 C C . LEU A 1 349 ? 15.910 1.512 -6.085 1.00 97.12 349 LEU A C 1
ATOM 2789 O O . LEU A 1 349 ? 16.317 0.417 -5.713 1.00 97.12 349 LEU A O 1
ATOM 2793 N N . LYS A 1 350 ? 16.587 2.256 -6.970 1.00 96.62 350 LYS A N 1
ATOM 2794 C CA . LYS A 1 350 ? 17.900 1.850 -7.504 1.00 96.62 350 LYS A CA 1
ATOM 2795 C C . LYS A 1 350 ? 18.928 1.677 -6.390 1.00 96.62 350 LYS A C 1
ATOM 2797 O O . LYS A 1 350 ? 19.633 0.671 -6.384 1.00 96.62 350 LYS A O 1
ATOM 2802 N N . GLU A 1 351 ? 18.983 2.612 -5.442 1.00 95.12 351 GLU A N 1
ATOM 2803 C CA . GLU A 1 351 ? 19.872 2.519 -4.279 1.00 95.12 351 GLU A CA 1
ATOM 2804 C C . GLU A 1 351 ? 19.569 1.270 -3.438 1.00 95.12 351 GLU A C 1
ATOM 2806 O O . GLU A 1 351 ? 20.483 0.509 -3.113 1.00 95.12 351 GLU A O 1
ATOM 2811 N N . ILE A 1 352 ? 18.292 1.020 -3.128 1.00 94.25 352 ILE A N 1
ATOM 2812 C CA . ILE A 1 352 ? 17.862 -0.168 -2.377 1.00 94.25 352 ILE A CA 1
ATOM 2813 C C . ILE A 1 352 ? 18.253 -1.444 -3.130 1.00 94.25 352 ILE A C 1
ATOM 2815 O O . ILE A 1 352 ? 18.858 -2.336 -2.546 1.00 94.25 352 ILE A O 1
ATOM 2819 N N . ILE A 1 353 ? 17.955 -1.528 -4.429 1.00 94.44 353 ILE A N 1
ATOM 2820 C CA . ILE A 1 353 ? 18.246 -2.704 -5.261 1.00 94.44 353 ILE A CA 1
ATOM 2821 C C . ILE A 1 353 ? 19.741 -3.023 -5.263 1.00 94.44 353 ILE A C 1
ATOM 2823 O O . ILE A 1 353 ? 20.114 -4.181 -5.086 1.00 94.44 353 ILE A O 1
ATOM 2827 N N . GLN A 1 354 ? 20.587 -2.005 -5.430 1.00 93.75 354 GLN A N 1
ATOM 2828 C CA . GLN A 1 354 ? 22.040 -2.166 -5.420 1.00 93.75 354 GLN A CA 1
ATOM 2829 C C . GLN A 1 354 ? 22.555 -2.580 -4.041 1.00 93.75 354 GLN A C 1
ATOM 2831 O O . GLN A 1 354 ? 23.374 -3.489 -3.937 1.00 93.75 354 GLN A O 1
ATOM 2836 N N . THR A 1 355 ? 22.071 -1.932 -2.982 1.00 91.00 355 THR A N 1
ATOM 2837 C CA . THR A 1 355 ? 22.592 -2.151 -1.627 1.00 91.00 355 THR A CA 1
ATOM 2838 C C . THR A 1 355 ? 22.167 -3.499 -1.054 1.00 91.00 355 THR A C 1
ATOM 2840 O O . THR A 1 355 ? 22.950 -4.162 -0.380 1.00 91.00 355 THR A O 1
ATOM 2843 N N . GLU A 1 356 ? 20.937 -3.918 -1.341 1.00 90.94 356 GLU A N 1
ATOM 2844 C CA . GLU A 1 356 ? 20.364 -5.181 -0.869 1.00 90.94 356 GLU A CA 1
ATOM 2845 C C . GLU A 1 356 ? 20.618 -6.339 -1.856 1.00 90.94 356 GLU A C 1
ATOM 2847 O O . GLU A 1 356 ? 20.193 -7.465 -1.604 1.00 90.94 356 GLU A O 1
ATOM 2852 N N . ASN A 1 357 ? 21.309 -6.075 -2.977 1.00 90.88 357 ASN A N 1
ATOM 2853 C CA . ASN A 1 357 ? 21.610 -7.032 -4.047 1.00 90.88 357 ASN A CA 1
ATOM 2854 C C . ASN A 1 357 ? 20.362 -7.804 -4.526 1.00 90.88 357 ASN A C 1
ATOM 2856 O O . ASN A 1 357 ? 20.339 -9.036 -4.594 1.00 90.88 357 ASN A O 1
ATOM 2860 N N . LEU A 1 358 ? 19.284 -7.069 -4.806 1.00 91.62 358 LEU A N 1
ATOM 2861 C CA . LEU A 1 358 ? 17.989 -7.656 -5.149 1.00 91.62 358 LEU A CA 1
ATOM 2862 C C . LEU A 1 358 ? 17.981 -8.197 -6.585 1.00 91.62 358 LEU A C 1
ATOM 2864 O O . LEU A 1 358 ? 18.399 -7.515 -7.520 1.00 91.62 358 LEU A O 1
ATOM 2868 N N . ASN A 1 359 ? 17.403 -9.386 -6.785 1.00 89.19 359 ASN A N 1
ATOM 2869 C CA . ASN A 1 359 ? 17.220 -9.979 -8.114 1.00 89.19 359 ASN A CA 1
ATOM 2870 C C . ASN A 1 359 ? 16.000 -9.384 -8.851 1.00 89.19 359 ASN A C 1
ATOM 2872 O O . ASN A 1 359 ? 14.954 -10.024 -9.006 1.00 89.19 359 ASN A O 1
ATOM 2876 N N . ILE A 1 360 ? 16.122 -8.123 -9.259 1.00 94.38 360 ILE A N 1
ATOM 2877 C CA . ILE A 1 360 ? 15.053 -7.320 -9.859 1.00 94.38 360 ILE A CA 1
ATOM 2878 C C . ILE A 1 360 ? 15.605 -6.413 -10.959 1.00 94.38 360 ILE A C 1
ATOM 2880 O O . ILE A 1 360 ? 16.673 -5.824 -10.823 1.00 94.38 360 ILE A O 1
ATOM 2884 N N . ILE A 1 361 ? 14.846 -6.274 -12.042 1.00 95.50 361 ILE A N 1
ATOM 2885 C CA . ILE A 1 361 ? 15.111 -5.328 -13.125 1.00 95.50 361 ILE A CA 1
ATOM 2886 C C . ILE A 1 361 ? 14.171 -4.143 -12.957 1.00 95.50 361 ILE A C 1
ATOM 2888 O O . ILE A 1 361 ? 12.949 -4.300 -12.970 1.00 95.50 361 ILE A O 1
ATOM 2892 N N . LEU A 1 362 ? 14.741 -2.950 -12.810 1.00 96.69 362 LEU A N 1
ATOM 2893 C CA . LEU A 1 362 ? 13.992 -1.701 -12.791 1.00 96.69 362 LEU A CA 1
ATOM 2894 C C . LEU A 1 362 ? 14.032 -1.074 -14.183 1.00 96.69 362 LEU A C 1
ATOM 2896 O O . LEU A 1 362 ? 15.105 -0.716 -14.663 1.00 96.69 362 LEU A O 1
ATOM 2900 N N . GLN A 1 363 ? 12.874 -0.927 -14.822 1.00 97.06 363 GLN A N 1
ATOM 2901 C CA . GLN A 1 363 ? 12.804 -0.462 -16.203 1.00 97.06 363 GLN A CA 1
ATOM 2902 C C . GLN A 1 363 ? 11.824 0.694 -16.365 1.00 97.06 363 GLN A C 1
ATOM 2904 O O . GLN A 1 363 ? 10.638 0.584 -16.059 1.00 97.06 363 GLN A O 1
ATOM 2909 N N . THR A 1 364 ? 12.311 1.798 -16.920 1.00 96.69 364 THR A N 1
ATOM 2910 C CA . THR A 1 364 ? 11.486 2.976 -17.194 1.00 96.69 364 THR A CA 1
ATOM 2911 C C . THR A 1 364 ? 10.677 2.801 -18.475 1.00 96.69 364 THR A C 1
ATOM 2913 O O . THR A 1 364 ? 11.188 2.335 -19.495 1.00 96.69 364 THR A O 1
ATOM 2916 N N . TYR A 1 365 ? 9.409 3.209 -18.417 1.00 96.69 365 TYR A N 1
ATOM 2917 C CA . TYR A 1 365 ? 8.460 3.197 -19.525 1.00 96.69 365 TYR A CA 1
ATOM 2918 C C . TYR A 1 365 ? 7.777 4.560 -19.646 1.00 96.69 365 TYR A C 1
ATOM 2920 O O . TYR A 1 365 ? 7.077 4.991 -18.736 1.00 96.69 365 TYR A O 1
ATOM 2928 N N . ASN A 1 366 ? 7.959 5.238 -20.776 1.00 94.88 366 ASN A N 1
ATOM 2929 C CA . ASN A 1 366 ? 7.407 6.573 -21.043 1.00 94.88 366 ASN A CA 1
ATOM 2930 C C . ASN A 1 366 ? 6.318 6.576 -22.135 1.00 94.88 366 ASN A C 1
ATOM 2932 O O . ASN A 1 366 ? 5.810 7.635 -22.490 1.00 94.88 366 ASN A O 1
ATOM 2936 N N . GLY A 1 367 ? 5.963 5.409 -22.684 1.00 93.31 367 GLY A N 1
ATOM 2937 C CA . GLY A 1 367 ? 4.986 5.284 -23.768 1.00 93.31 367 GLY A CA 1
ATOM 2938 C C . GLY A 1 367 ? 5.525 5.506 -25.185 1.00 93.31 367 GLY A C 1
ATOM 2939 O O . GLY A 1 367 ? 4.740 5.397 -26.121 1.00 93.31 367 GLY A O 1
ATOM 2940 N N . SER A 1 368 ? 6.821 5.793 -25.382 1.00 93.25 368 SER A N 1
ATOM 2941 C CA . SER A 1 368 ? 7.371 6.034 -26.730 1.00 93.25 368 SER A CA 1
ATOM 2942 C C . SER A 1 368 ? 7.571 4.760 -27.556 1.00 93.25 368 SER A C 1
ATOM 2944 O O . SER A 1 368 ? 7.597 4.814 -28.783 1.00 93.25 368 SER A O 1
ATOM 2946 N N . ILE A 1 369 ? 7.711 3.615 -26.889 1.00 93.81 369 ILE A N 1
ATOM 2947 C CA . ILE A 1 369 ? 7.793 2.286 -27.496 1.00 93.81 369 ILE A CA 1
ATOM 2948 C C . ILE A 1 369 ? 6.842 1.336 -26.775 1.00 93.81 369 ILE A C 1
ATOM 2950 O O . ILE A 1 369 ? 6.457 1.580 -25.633 1.00 93.81 369 ILE A O 1
ATOM 2954 N N . LYS A 1 370 ? 6.471 0.248 -27.444 1.00 94.50 370 LYS A N 1
ATOM 2955 C CA . LYS A 1 370 ? 5.621 -0.809 -26.891 1.00 94.50 370 LYS A CA 1
ATOM 2956 C C . LYS A 1 370 ? 6.262 -1.478 -25.666 1.00 94.50 370 LYS A C 1
ATOM 2958 O O . LYS A 1 370 ? 7.484 -1.643 -25.615 1.00 94.50 370 LYS A O 1
ATOM 2963 N N . LEU A 1 371 ? 5.447 -1.883 -24.687 1.00 94.88 371 LEU A N 1
ATOM 2964 C CA . LEU A 1 371 ? 5.934 -2.590 -23.494 1.00 94.88 371 LEU A CA 1
ATOM 2965 C C . LEU A 1 371 ? 6.550 -3.939 -23.875 1.00 94.88 371 LEU A C 1
ATOM 2967 O O . LEU A 1 371 ? 7.580 -4.312 -23.321 1.00 94.88 371 LEU A O 1
ATOM 2971 N N . SER A 1 372 ? 5.990 -4.641 -24.861 1.00 94.62 372 SER A N 1
ATOM 2972 C CA . SER A 1 372 ? 6.535 -5.909 -25.335 1.00 94.62 372 SER A CA 1
ATOM 2973 C C . SER A 1 372 ? 7.911 -5.717 -25.966 1.00 94.62 372 SER A C 1
ATOM 2975 O O . SER A 1 372 ? 8.789 -6.547 -25.773 1.00 94.62 372 SER A O 1
ATOM 2977 N N . THR A 1 373 ? 8.163 -4.584 -26.635 1.00 94.50 373 THR A N 1
ATOM 2978 C CA . THR A 1 373 ? 9.496 -4.237 -27.152 1.00 94.50 373 THR A CA 1
ATOM 2979 C C . THR A 1 373 ? 10.515 -4.080 -26.026 1.00 94.50 373 THR A C 1
ATOM 2981 O O . THR A 1 373 ? 11.644 -4.547 -26.154 1.00 94.50 373 THR A O 1
ATOM 2984 N N . ILE A 1 374 ? 10.119 -3.454 -24.915 1.00 95.44 374 ILE A N 1
ATOM 2985 C CA . ILE A 1 374 ? 10.965 -3.317 -23.724 1.00 95.44 374 ILE A CA 1
ATOM 2986 C C . ILE A 1 374 ? 11.259 -4.692 -23.113 1.00 95.44 374 ILE A C 1
ATOM 2988 O O . ILE A 1 374 ? 12.417 -5.015 -22.863 1.00 95.44 374 ILE A O 1
ATOM 2992 N N . LEU A 1 375 ? 10.228 -5.516 -22.911 1.00 95.19 375 LEU A N 1
ATOM 2993 C CA . LEU A 1 375 ? 10.379 -6.850 -22.325 1.00 95.19 375 LEU A CA 1
ATOM 2994 C C . LEU A 1 375 ? 11.205 -7.785 -23.222 1.00 95.19 375 LEU A C 1
ATOM 2996 O O . LEU A 1 375 ? 12.025 -8.538 -22.710 1.00 95.19 375 LEU A O 1
ATOM 3000 N N . ASN A 1 376 ? 11.054 -7.696 -24.547 1.00 93.62 376 ASN A N 1
ATOM 3001 C CA . ASN A 1 376 ? 11.868 -8.443 -25.511 1.00 93.62 376 ASN A CA 1
ATOM 3002 C C . ASN A 1 376 ? 13.349 -8.064 -25.418 1.00 93.62 376 ASN A C 1
ATOM 3004 O O . ASN A 1 376 ? 14.202 -8.944 -25.449 1.00 93.62 376 ASN A O 1
ATOM 3008 N N . ARG A 1 377 ? 13.662 -6.771 -25.260 1.00 94.06 377 ARG A N 1
ATOM 3009 C CA . ARG A 1 377 ? 15.047 -6.321 -25.071 1.00 94.06 377 ARG A CA 1
ATOM 3010 C C . ARG A 1 377 ? 15.646 -6.883 -23.785 1.00 94.06 377 ARG A C 1
ATOM 3012 O O . ARG A 1 377 ? 16.741 -7.425 -23.828 1.00 94.06 377 ARG A O 1
ATOM 3019 N N . ILE A 1 378 ? 14.910 -6.785 -22.675 1.00 94.62 378 ILE A N 1
ATOM 3020 C CA . ILE A 1 378 ? 15.341 -7.344 -21.388 1.00 94.62 378 ILE A CA 1
ATOM 3021 C C . ILE A 1 378 ? 15.609 -8.845 -21.525 1.00 94.62 378 ILE A C 1
ATOM 3023 O O . ILE A 1 378 ? 16.626 -9.337 -21.050 1.00 94.62 378 ILE A O 1
ATOM 3027 N N . TRP A 1 379 ? 14.705 -9.572 -22.186 1.00 92.69 379 TRP A N 1
ATOM 3028 C CA . TRP A 1 379 ? 14.896 -10.990 -22.464 1.00 92.69 379 TRP A CA 1
ATOM 3029 C C . TRP A 1 379 ? 16.211 -11.247 -23.204 1.00 92.69 379 TRP A C 1
ATOM 3031 O O . TRP A 1 379 ? 17.011 -12.060 -22.749 1.00 92.69 379 TRP A O 1
ATOM 3041 N N . ASP A 1 380 ? 16.443 -10.553 -24.319 1.00 91.56 380 ASP A N 1
ATOM 3042 C CA . ASP A 1 380 ? 17.624 -10.761 -25.160 1.00 91.56 380 ASP A CA 1
ATOM 3043 C C . ASP A 1 380 ? 18.933 -10.442 -24.418 1.00 91.56 380 ASP A C 1
ATOM 3045 O O . ASP A 1 380 ? 19.891 -11.208 -24.517 1.00 91.56 380 ASP A O 1
ATOM 3049 N N . GLU A 1 381 ? 18.960 -9.367 -23.626 1.00 92.56 381 GLU A N 1
ATOM 3050 C CA . GLU A 1 381 ? 20.101 -9.004 -22.772 1.00 92.56 381 GLU A CA 1
ATOM 3051 C C . GLU A 1 381 ? 20.378 -10.077 -21.706 1.00 92.56 381 GLU A C 1
ATOM 3053 O O . GLU A 1 381 ? 21.527 -10.429 -21.447 1.00 92.56 381 GLU A O 1
ATOM 3058 N N . GLU A 1 382 ? 19.336 -10.644 -21.101 1.00 90.31 382 GLU A N 1
ATOM 3059 C CA . GLU A 1 382 ? 19.477 -11.664 -20.061 1.00 90.31 382 GLU A CA 1
ATOM 3060 C C . GLU A 1 382 ? 19.894 -13.027 -20.619 1.00 90.31 382 GLU A C 1
ATOM 3062 O O . GLU A 1 382 ? 20.654 -13.731 -19.960 1.00 90.31 382 GLU A O 1
ATOM 3067 N N . GLN A 1 383 ? 19.470 -13.392 -21.835 1.00 86.25 383 GLN A N 1
ATOM 3068 C CA . GLN A 1 383 ? 19.945 -14.620 -22.485 1.00 86.25 383 GLN A CA 1
ATOM 3069 C C . GLN A 1 383 ? 21.432 -14.540 -22.853 1.00 86.25 383 GLN A C 1
ATOM 3071 O O . GLN A 1 383 ? 22.143 -15.527 -22.707 1.00 86.25 383 GLN A O 1
ATOM 3076 N N . GLN A 1 384 ? 21.920 -13.374 -23.286 1.00 84.94 384 GLN A N 1
ATOM 3077 C CA . GLN A 1 384 ? 23.341 -13.177 -23.616 1.00 84.94 384 GLN A CA 1
ATOM 3078 C C . GLN A 1 384 ? 24.262 -13.260 -22.393 1.00 84.94 384 GLN A C 1
ATOM 3080 O O . GLN A 1 384 ? 25.445 -13.555 -22.534 1.00 84.94 384 GLN A O 1
ATOM 3085 N N . ASN A 1 385 ? 23.725 -12.996 -21.201 1.00 79.19 385 ASN A N 1
ATOM 3086 C CA . ASN A 1 385 ? 24.467 -13.027 -19.944 1.00 79.19 385 ASN A CA 1
ATOM 3087 C C . ASN A 1 385 ? 24.415 -14.391 -19.236 1.00 79.19 385 ASN A C 1
ATOM 3089 O O . ASN A 1 385 ? 24.994 -14.532 -18.155 1.00 79.19 385 ASN A O 1
ATOM 3093 N N . GLN A 1 386 ? 23.729 -15.392 -19.799 1.00 71.38 386 GLN A N 1
ATOM 3094 C CA . GLN A 1 386 ? 23.798 -16.751 -19.266 1.00 71.38 386 GLN A CA 1
ATOM 3095 C C . GLN A 1 386 ? 25.146 -17.374 -19.649 1.00 71.38 386 GLN A C 1
ATOM 3097 O O . GLN A 1 386 ? 25.533 -17.290 -20.815 1.00 71.38 386 GLN A O 1
ATOM 3102 N N . PRO A 1 387 ? 25.886 -17.974 -18.697 1.00 60.00 387 PRO A N 1
ATOM 3103 C CA . PRO A 1 387 ? 27.091 -18.715 -19.039 1.00 60.00 387 PRO A CA 1
ATOM 3104 C C . PRO A 1 387 ? 26.724 -19.827 -20.024 1.00 60.00 387 PRO A C 1
ATOM 3106 O O . PRO A 1 387 ? 25.693 -20.481 -19.837 1.00 60.00 387 PRO A O 1
ATOM 3109 N N . ASP A 1 388 ? 27.553 -20.024 -21.057 1.00 53.69 388 ASP A N 1
ATOM 3110 C CA . ASP A 1 388 ? 27.405 -21.162 -21.967 1.00 53.69 388 ASP A CA 1
ATOM 3111 C C . ASP A 1 388 ? 27.209 -22.428 -21.121 1.00 53.69 388 ASP A C 1
ATOM 3113 O O . ASP A 1 388 ? 27.943 -22.611 -20.139 1.00 53.69 388 ASP A O 1
ATOM 3117 N N . PRO A 1 389 ? 26.221 -23.282 -21.443 1.00 49.28 389 PRO A N 1
ATOM 3118 C CA . PRO A 1 389 ? 26.079 -24.545 -20.743 1.00 49.28 389 PRO A CA 1
ATOM 3119 C C . PRO A 1 389 ? 27.429 -25.259 -20.815 1.00 49.28 389 PRO A C 1
ATOM 3121 O O . PRO A 1 389 ? 27.978 -25.411 -21.911 1.00 49.28 389 PRO A O 1
ATOM 3124 N N . GLU A 1 390 ? 27.986 -25.638 -19.653 1.00 40.44 390 GLU A N 1
ATOM 3125 C CA . GLU A 1 390 ? 29.197 -26.459 -19.622 1.00 40.44 390 GLU A CA 1
ATOM 3126 C C . GLU A 1 390 ? 28.981 -27.602 -20.613 1.00 40.44 390 GLU A C 1
ATOM 3128 O O . GLU A 1 390 ? 27.923 -28.241 -20.547 1.00 40.44 390 GLU A O 1
ATOM 3133 N N . PRO A 1 391 ? 29.906 -27.824 -21.566 1.00 47.97 391 PRO A N 1
ATOM 3134 C CA . PRO A 1 391 ? 29.734 -28.878 -22.543 1.00 47.97 391 PRO A CA 1
ATOM 3135 C C . PRO A 1 391 ? 29.513 -30.162 -21.759 1.00 47.97 391 PRO A C 1
ATOM 3137 O O . PRO A 1 391 ? 30.401 -30.591 -21.017 1.00 47.97 391 PRO A O 1
ATOM 3140 N N . GLU A 1 392 ? 28.304 -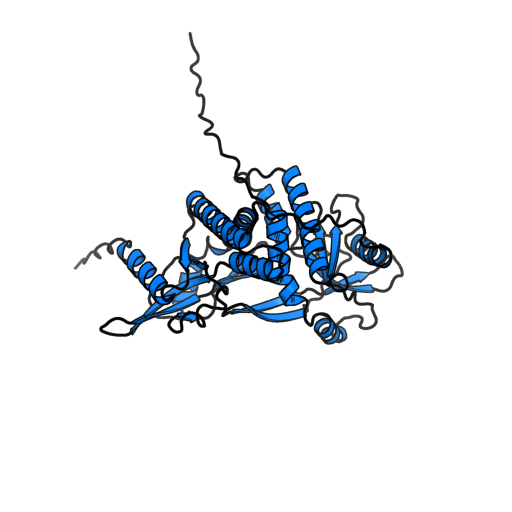30.723 -21.875 1.00 48.72 392 GLU A N 1
ATOM 3141 C CA . GLU A 1 392 ? 27.991 -32.026 -21.315 1.00 48.72 392 GLU A CA 1
ATOM 3142 C C . GLU A 1 392 ? 29.140 -32.932 -21.726 1.00 48.72 392 GLU A C 1
ATOM 3144 O O . GLU A 1 392 ? 29.433 -33.075 -22.918 1.00 48.72 392 GLU A O 1
ATOM 3149 N N . ASN A 1 393 ? 29.852 -33.459 -20.730 1.00 43.94 393 ASN A N 1
ATOM 3150 C CA . ASN A 1 393 ? 30.852 -34.480 -20.950 1.00 43.94 393 ASN A CA 1
ATOM 3151 C C . ASN A 1 393 ? 30.139 -35.622 -21.673 1.00 43.94 393 ASN A C 1
ATOM 3153 O O . ASN A 1 393 ? 29.508 -36.471 -21.045 1.00 43.94 393 ASN A O 1
ATOM 3157 N N . LEU A 1 394 ? 30.245 -35.615 -23.002 1.00 45.00 394 LEU A N 1
ATOM 3158 C CA . LEU A 1 394 ? 30.025 -36.738 -23.893 1.00 45.00 394 LEU A CA 1
ATOM 3159 C C . LEU A 1 394 ? 31.063 -37.794 -23.507 1.00 45.00 394 LEU A C 1
ATOM 3161 O O . LEU A 1 394 ? 32.081 -37.979 -24.170 1.00 45.00 394 LEU A O 1
ATOM 3165 N N . GLN A 1 395 ? 30.831 -38.453 -22.374 1.00 39.75 395 GLN A N 1
ATOM 3166 C CA . GLN A 1 395 ? 31.406 -39.751 -22.096 1.00 39.75 395 GLN A CA 1
ATOM 3167 C C . GLN A 1 395 ? 30.657 -40.738 -22.989 1.00 39.75 395 GLN A C 1
ATOM 3169 O O . GLN A 1 395 ? 29.547 -41.168 -22.679 1.00 39.75 395 GLN A O 1
ATOM 3174 N N . MET A 1 396 ? 31.265 -40.979 -24.154 1.00 39.06 396 MET A N 1
ATOM 3175 C CA . MET A 1 396 ? 31.067 -42.188 -24.953 1.00 39.06 396 MET A CA 1
ATOM 3176 C C . MET A 1 396 ? 31.438 -43.437 -24.160 1.00 39.06 396 MET A C 1
ATOM 3178 O O . MET A 1 396 ? 32.412 -43.359 -23.372 1.00 39.06 396 MET A O 1
#

Organism: Capitella teleta (NCBI:txid283909)

Secondary structure (DSSP, 8-state):
-------------PPPP--SHHHHHHHHHIIIIIHHHSTTHHHHHHHHGGGSS-TTS-EEEEEEEEEETT----S-GGGT-TT-EE-SS-EEEEEEETTEEEEEEE-EEEEE-STTSPEEEEEEEE-THHHHHHHHHH-TTT---HHHHHHHHHHHHHHHHHHHHHTT-TTTEEEEEE--STTSPPHHHHHHHHHHHHTT--STTPPPPPP--SHHHHHHHHHIIIIIHHHSTTHHHHHHHHHHHH--S-EEEEEEEEEE-SSSPPS-HHHH-TTEEEEEEEEEEETTTTEEEEEEEEEEEEE-SS-EEEEEEEEEE-HHHHHHHHHHHTTSS-HHHHHHHHHHHHHHHHHHHHHTT-SEEEEEE-SSS-HHHHHHHHHHHHHHTSPPPP------

Sequence (396 aa):
MADSDGAARNSGRRVRLVGDLGYAMAAVHFFGFLEIILPGLEERINKKRPELEDVSAPFIKKFICIIPKSCRCPCKLNEKDGSIRTFPKAIEYSHHVADKRRDYATDIHKFNGKQGLAPFYFSGGFCASLKTLHDLTVDQSIQLSEEDCIAHRDDFTNSLRNIIRLRDLGDRVEIVEYNDDVGKPPLSVQIIEAINKTSTTTEENIPAPRRCGDLGQGMAWNYYYGYLRIMLPTLAERIKESLSSNYPVPWLNKFICIIAKKKPFPESFTKEDTNINPVHPLEYVYPESLRPYSTSMQIVCRDTASQPTHFMCLAELCTPIRTLHEMAKSKLLTEEELWAQINLLEDTLKEIIQTENLNIILQTYNGSIKLSTILNRIWDEEQQNQPDPEPENLQM

Foldseek 3Di:
DDDDDPPDDPPDQDQADQKLQLLLLLLCLCVVPVVQCLVCVQVLCVVCLVVDPDSPAAEQQAAEEEQELQLDFALDLCVQPVQKDWDPAFSWDWDDQAPDTDIDGWIKIWGADDPPGGIYIYTYGYSVLSVLLNVLCPDPSNVQDSVNSNVSSVSNQLSNVVVCVLVVNLSHHFYQHDHSDPPDDGPVHSVVVRVVVSVPDDPPDRDDQDADILSLSSNLSSCCSVPQVQQFPCQQVLCVVVVVPDDPAAEDSFAEEELEQEPPGDRYLCVQAVQKDWDAWRWDQRVRNSDIDTFIKIWGWDPDPPDIGIYIYGYDYSVSLVSLNVCCVSVVDPPVSSNVSSVSNLVSNVVVCVVVVTRHHYHYDHSPDRPSVVVVVVVVVVVVPDPDPDPPPPPD

pLDDT: mean 85.09, std 15.04, range [32.84, 98.0]